Protein AF-A0A9P5QCZ6-F1 (afdb_monomer_lite)

Structure (mmCIF, N/CA/C/O backbone):
data_AF-A0A9P5QCZ6-F1
#
_entry.id   AF-A0A9P5QCZ6-F1
#
loop_
_atom_site.group_PDB
_atom_site.id
_atom_site.type_symbol
_atom_site.label_atom_id
_atom_site.label_alt_id
_atom_site.label_comp_id
_atom_site.label_asym_id
_atom_site.label_entity_id
_atom_site.label_seq_id
_atom_site.pdbx_PDB_ins_code
_atom_site.Cartn_x
_atom_site.Cartn_y
_atom_site.Cartn_z
_atom_site.occupancy
_atom_site.B_iso_or_equiv
_atom_site.auth_seq_id
_atom_site.auth_comp_id
_atom_site.auth_asym_id
_atom_site.auth_atom_id
_atom_site.pdbx_PDB_model_num
ATOM 1 N N . MET A 1 1 ? -9.599 -0.321 7.614 1.00 32.88 1 MET A N 1
ATOM 2 C CA . MET A 1 1 ? -8.132 -0.152 7.495 1.00 32.88 1 MET A CA 1
ATOM 3 C C . MET A 1 1 ? -7.723 0.127 6.049 1.00 32.88 1 MET A C 1
ATOM 5 O O . MET A 1 1 ? -7.386 -0.789 5.298 1.00 32.88 1 MET A O 1
ATOM 9 N N . GLY A 1 2 ? -7.859 1.390 5.634 1.00 28.55 2 GLY A N 1
ATOM 10 C CA . GLY A 1 2 ? -7.260 1.906 4.403 1.00 28.55 2 GLY A CA 1
ATOM 11 C C . GLY A 1 2 ? -5.760 2.121 4.608 1.00 28.55 2 GLY A C 1
ATOM 12 O O . GLY A 1 2 ? -5.309 2.286 5.736 1.00 28.55 2 GLY A O 1
ATOM 13 N N . ALA A 1 3 ? -4.983 2.047 3.532 1.00 30.16 3 ALA A N 1
ATOM 14 C CA . ALA A 1 3 ? -3.532 2.180 3.556 1.00 30.16 3 ALA A CA 1
ATOM 15 C C . ALA A 1 3 ? -3.093 3.619 3.905 1.00 30.16 3 ALA A C 1
ATOM 17 O O . ALA A 1 3 ? -2.750 4.389 3.013 1.00 30.16 3 ALA A O 1
ATOM 18 N N . CYS A 1 4 ? -3.074 3.966 5.193 1.00 30.84 4 CYS A N 1
ATOM 19 C CA . CYS A 1 4 ? -2.346 5.120 5.728 1.00 30.84 4 CYS A CA 1
ATOM 20 C C . CYS A 1 4 ? -0.960 4.640 6.176 1.00 30.84 4 CYS A C 1
ATOM 22 O O . CYS A 1 4 ? -0.704 4.373 7.345 1.00 30.84 4 CYS A O 1
ATOM 24 N N . CYS A 1 5 ? -0.066 4.430 5.215 1.00 33.22 5 CYS A N 1
ATOM 25 C CA . CYS A 1 5 ? 1.368 4.376 5.478 1.00 33.22 5 CYS A CA 1
ATOM 26 C C . CYS A 1 5 ? 1.992 5.474 4.623 1.00 33.22 5 CYS A C 1
ATOM 28 O O . CYS A 1 5 ? 1.848 5.456 3.397 1.00 33.22 5 CYS A O 1
ATOM 30 N N . GLY A 1 6 ? 2.585 6.455 5.305 1.00 31.16 6 GLY A N 1
ATOM 31 C CA . GLY A 1 6 ? 3.039 7.727 4.760 1.00 31.16 6 GLY A CA 1
ATOM 32 C C . GLY A 1 6 ? 3.787 7.598 3.437 1.00 31.16 6 GLY A C 1
ATOM 33 O O . GLY A 1 6 ? 4.684 6.772 3.263 1.00 31.16 6 GLY A O 1
ATOM 34 N N . LYS A 1 7 ? 3.422 8.456 2.483 1.00 30.25 7 LYS A N 1
ATOM 35 C CA . LYS A 1 7 ? 4.325 8.776 1.378 1.00 30.25 7 LYS A CA 1
ATOM 36 C C . LYS A 1 7 ? 5.465 9.611 1.970 1.00 30.25 7 LYS A C 1
ATOM 38 O O . LYS A 1 7 ? 5.159 10.589 2.644 1.00 30.25 7 LYS A O 1
ATOM 43 N N . PRO A 1 8 ? 6.743 9.296 1.707 1.00 32.69 8 PRO A N 1
ATOM 44 C CA . PRO A 1 8 ? 7.815 10.214 2.056 1.00 32.69 8 PRO A CA 1
ATOM 45 C C . PRO A 1 8 ? 7.609 11.530 1.300 1.00 32.69 8 PRO A C 1
ATOM 47 O O . PRO A 1 8 ? 7.321 11.522 0.095 1.00 32.69 8 PRO A O 1
ATOM 50 N N . ASP A 1 9 ? 7.745 12.645 2.016 1.00 30.77 9 ASP A N 1
ATOM 51 C CA . ASP A 1 9 ? 7.699 13.995 1.465 1.00 30.77 9 ASP A CA 1
ATOM 52 C C . ASP A 1 9 ? 8.609 14.097 0.236 1.00 30.77 9 ASP A C 1
ATOM 54 O O . ASP A 1 9 ? 9.839 14.006 0.315 1.00 30.77 9 ASP A O 1
ATOM 58 N N . ARG A 1 10 ? 8.008 14.311 -0.939 1.00 30.17 10 ARG A N 1
ATOM 59 C CA . ARG A 1 10 ? 8.758 14.692 -2.137 1.00 30.17 10 ARG A CA 1
ATOM 60 C C . ARG A 1 10 ? 9.214 16.137 -1.964 1.00 30.17 10 ARG A C 1
ATOM 62 O O . ARG A 1 10 ? 8.547 17.064 -2.413 1.00 30.17 10 ARG A O 1
ATOM 69 N N . LYS A 1 11 ? 10.385 16.327 -1.352 1.00 33.56 11 LYS A N 1
ATOM 70 C CA . LYS A 1 11 ? 11.137 17.579 -1.479 1.00 33.56 11 LYS A CA 1
ATOM 71 C C . LYS A 1 11 ? 11.424 17.809 -2.965 1.00 33.56 11 LYS A C 1
ATOM 73 O O . LYS A 1 11 ? 12.102 17.008 -3.607 1.00 33.56 11 LYS A O 1
ATOM 78 N N . ASN A 1 12 ? 10.911 18.910 -3.507 1.00 27.64 12 ASN A N 1
ATOM 79 C CA . ASN A 1 12 ? 11.361 19.466 -4.777 1.00 27.64 12 ASN A CA 1
ATOM 80 C C . ASN A 1 12 ? 12.857 19.797 -4.652 1.00 27.64 12 ASN A C 1
ATOM 82 O O . ASN A 1 12 ? 13.223 20.847 -4.132 1.00 27.64 12 ASN A O 1
ATOM 86 N N . GLN A 1 13 ? 13.729 18.898 -5.109 1.00 29.94 13 GLN A N 1
ATOM 87 C CA . GLN A 1 13 ? 15.139 19.211 -5.315 1.00 29.94 13 GLN A CA 1
ATOM 88 C C . GLN A 1 13 ? 15.259 20.065 -6.580 1.00 29.94 13 GLN A C 1
ATOM 90 O O . GLN A 1 13 ? 15.357 19.562 -7.699 1.00 29.94 13 GLN A O 1
ATOM 95 N N . GLY A 1 14 ? 15.220 21.384 -6.393 1.00 27.77 14 GLY A N 1
ATOM 96 C CA . GLY A 1 14 ? 15.784 22.316 -7.356 1.00 27.77 14 GLY A CA 1
ATOM 97 C C . GLY A 1 14 ? 17.297 22.120 -7.383 1.00 27.77 14 GLY A C 1
ATOM 98 O O . GLY A 1 14 ? 17.978 22.394 -6.399 1.00 27.77 14 GLY A O 1
ATOM 99 N N . TYR A 1 15 ? 17.818 21.612 -8.497 1.00 25.39 15 TYR A N 1
ATOM 100 C CA . TYR A 1 15 ? 19.250 21.604 -8.770 1.00 25.39 15 TYR A CA 1
ATOM 101 C C . TYR A 1 15 ? 19.742 23.054 -8.885 1.00 25.39 15 TYR A C 1
ATOM 103 O O . TYR A 1 15 ? 19.437 23.734 -9.862 1.00 25.39 15 TYR A O 1
ATOM 111 N N . VAL A 1 16 ? 20.522 23.515 -7.905 1.00 26.66 16 VAL A N 1
ATOM 112 C CA . VAL A 1 16 ? 21.389 24.692 -8.045 1.00 26.66 16 VAL A CA 1
ATOM 113 C C . VAL A 1 16 ? 22.784 24.179 -8.383 1.00 26.66 16 VAL A C 1
ATOM 115 O O . VAL A 1 16 ? 23.434 23.524 -7.573 1.00 26.66 16 VAL A O 1
ATOM 118 N N . LEU A 1 17 ? 23.226 24.446 -9.610 1.00 24.89 17 LEU A N 1
ATOM 119 C CA . LEU A 1 17 ? 24.600 24.225 -10.044 1.00 24.89 17 LEU A CA 1
ATOM 120 C C . LEU A 1 17 ? 25.410 25.514 -9.855 1.00 24.89 17 LEU A C 1
ATOM 122 O O . LEU A 1 17 ? 25.116 26.515 -10.496 1.00 24.89 17 LEU A O 1
ATOM 126 N N . GLY A 1 18 ? 26.473 25.416 -9.053 1.00 23.20 18 GLY A N 1
ATOM 127 C CA . GLY A 1 18 ? 27.774 26.037 -9.327 1.00 23.20 18 GLY A CA 1
ATOM 128 C C . GLY A 1 18 ? 28.006 27.489 -8.894 1.00 23.20 18 GLY A C 1
ATOM 129 O O . GLY A 1 18 ? 27.483 28.422 -9.490 1.00 23.20 18 GLY A O 1
ATOM 130 N N . GLY A 1 19 ? 28.941 27.667 -7.956 1.00 23.30 19 GLY A N 1
ATOM 131 C CA . GLY A 1 19 ? 29.619 28.938 -7.689 1.00 23.30 19 GLY A CA 1
ATOM 132 C C . GLY A 1 19 ? 30.640 28.810 -6.558 1.00 23.30 19 GLY A C 1
ATOM 133 O O . GLY A 1 19 ? 30.290 28.926 -5.392 1.00 23.30 19 GLY A O 1
ATOM 134 N N . ALA A 1 20 ? 31.890 28.509 -6.908 1.00 24.36 20 ALA A N 1
ATOM 135 C CA . ALA A 1 20 ? 33.026 28.369 -5.999 1.00 24.36 20 ALA A CA 1
ATOM 136 C C . ALA A 1 20 ? 33.503 29.717 -5.425 1.00 24.36 20 ALA A C 1
ATOM 138 O O . ALA A 1 20 ? 33.530 30.688 -6.170 1.00 24.36 20 ALA A O 1
ATOM 139 N N . SER A 1 21 ? 33.967 29.739 -4.165 1.00 27.48 21 SER A N 1
ATOM 140 C CA . SER A 1 21 ? 35.357 30.074 -3.772 1.00 27.48 21 SER A CA 1
ATOM 141 C C . SER A 1 21 ? 35.485 30.474 -2.290 1.00 27.48 21 SER A C 1
ATOM 143 O O . SER A 1 21 ? 34.810 31.384 -1.824 1.00 27.48 21 SER A O 1
ATOM 145 N N . ASN A 1 22 ? 36.402 29.781 -1.607 1.00 27.36 22 ASN A N 1
ATOM 146 C CA . ASN A 1 22 ? 37.150 30.068 -0.372 1.00 27.36 22 ASN A CA 1
ATOM 147 C C . ASN A 1 22 ? 37.035 31.469 0.263 1.00 27.36 22 ASN A C 1
ATOM 149 O O . ASN A 1 22 ? 37.319 32.461 -0.399 1.00 27.36 22 ASN A O 1
ATOM 153 N N . THR A 1 23 ? 36.889 31.543 1.593 1.00 26.22 23 THR A N 1
ATOM 154 C CA . THR A 1 23 ? 37.996 31.842 2.541 1.00 26.22 23 THR A CA 1
ATOM 155 C C . THR A 1 23 ? 37.515 31.916 3.998 1.00 26.22 23 THR A C 1
ATOM 157 O O . THR A 1 23 ? 36.384 32.275 4.298 1.00 26.22 23 THR A O 1
ATOM 160 N N . SER A 1 24 ? 38.419 31.521 4.894 1.00 28.02 24 SER A N 1
ATOM 161 C CA . SER A 1 24 ? 38.340 31.529 6.355 1.00 28.02 24 SER A CA 1
ATOM 162 C C . SER A 1 24 ? 38.229 32.929 6.964 1.00 28.02 24 SER A C 1
ATOM 164 O O . SER A 1 24 ? 38.923 33.833 6.502 1.00 28.02 24 SER A O 1
ATOM 166 N N . SER A 1 25 ? 37.550 33.074 8.104 1.00 26.84 25 SER A N 1
ATOM 167 C CA . SER A 1 25 ? 38.169 33.574 9.351 1.00 26.84 25 SER A CA 1
ATOM 168 C C . SER A 1 25 ? 37.164 33.684 10.503 1.00 26.84 25 SER A C 1
ATOM 170 O O . SER A 1 25 ? 35.991 33.995 10.326 1.00 26.84 25 SER A O 1
ATOM 172 N N . ASN A 1 26 ? 37.696 33.384 11.686 1.00 28.31 26 ASN A N 1
ATOM 173 C CA . ASN A 1 26 ? 37.146 33.561 13.025 1.00 28.31 26 ASN A CA 1
ATOM 174 C C . ASN A 1 26 ? 36.572 34.966 13.272 1.00 28.31 26 ASN A C 1
ATOM 176 O O . ASN A 1 26 ? 37.184 35.936 12.836 1.00 28.31 26 ASN A O 1
ATOM 180 N N . ALA A 1 27 ? 35.537 35.077 14.113 1.00 28.41 27 ALA A N 1
ATOM 181 C CA . ALA A 1 27 ? 35.605 35.862 15.355 1.00 28.41 27 ALA A CA 1
ATOM 182 C C . ALA A 1 27 ? 34.285 35.836 16.152 1.00 28.41 27 ALA A C 1
ATOM 184 O O . ALA A 1 27 ? 33.196 36.093 15.650 1.00 28.41 27 ALA A O 1
ATOM 185 N N . SER A 1 28 ? 34.481 35.530 17.425 1.00 28.20 28 SER A N 1
ATOM 186 C CA . SER A 1 28 ? 33.716 35.729 18.655 1.00 28.20 28 SER A CA 1
ATOM 187 C C . SER A 1 28 ? 32.728 36.917 18.724 1.00 28.20 28 SER A C 1
ATOM 189 O O . SER A 1 28 ? 33.053 38.023 18.307 1.00 28.20 28 SER A O 1
ATOM 191 N N . THR A 1 29 ? 31.568 36.643 19.349 1.00 29.50 29 THR A N 1
ATOM 192 C CA . THR A 1 29 ? 30.746 37.404 20.348 1.00 29.50 29 THR A CA 1
ATOM 193 C C . THR A 1 29 ? 31.230 38.790 20.847 1.00 29.50 29 THR A C 1
ATOM 195 O O . THR A 1 29 ? 32.443 38.983 20.840 1.00 29.50 29 THR A O 1
ATOM 198 N N . PRO A 1 30 ? 30.402 39.682 21.480 1.00 43.41 30 PRO A N 1
ATOM 199 C CA . PRO A 1 30 ? 29.103 39.438 22.161 1.00 43.41 30 PRO A CA 1
ATOM 200 C C . PRO A 1 30 ? 28.010 40.555 22.060 1.00 43.41 30 PRO A C 1
ATOM 202 O O . PRO A 1 30 ? 28.228 41.629 21.517 1.00 43.41 30 PRO A O 1
ATOM 205 N N . HIS A 1 31 ? 26.839 40.255 22.652 1.00 30.23 31 HIS A N 1
ATOM 206 C CA . HIS A 1 31 ? 25.836 41.118 23.322 1.00 30.23 31 HIS A CA 1
ATOM 207 C C . HIS A 1 31 ? 25.583 42.574 22.868 1.00 30.23 31 HIS A C 1
ATOM 209 O O . HIS A 1 31 ? 26.443 43.429 23.030 1.00 30.23 31 HIS A O 1
ATOM 215 N N . ALA A 1 32 ? 24.313 42.893 22.564 1.00 29.27 32 ALA A N 1
ATOM 216 C CA . ALA A 1 32 ? 23.489 43.845 23.339 1.00 29.27 32 ALA A CA 1
ATOM 217 C C . ALA A 1 32 ? 22.101 44.069 22.692 1.00 29.27 32 ALA A C 1
ATOM 219 O O . ALA A 1 32 ? 21.992 44.528 21.561 1.00 29.27 32 ALA A O 1
ATOM 220 N N . ASN A 1 33 ? 21.039 43.796 23.455 1.00 35.34 33 ASN A N 1
ATOM 221 C CA . ASN A 1 33 ? 19.738 44.477 23.343 1.00 35.34 33 ASN A CA 1
ATOM 222 C C . ASN A 1 33 ? 19.901 45.908 23.916 1.00 35.34 33 ASN A C 1
ATOM 224 O O . ASN A 1 33 ? 20.736 46.055 24.815 1.00 35.34 33 ASN A O 1
ATOM 228 N N . PRO A 1 34 ? 19.135 46.949 23.498 1.00 47.41 34 PRO A N 1
ATOM 229 C CA . PRO A 1 34 ? 17.684 46.967 23.727 1.00 47.41 34 PRO A CA 1
ATOM 230 C C . PRO A 1 34 ? 16.796 47.759 22.733 1.00 47.41 34 PRO A C 1
ATOM 232 O O . PRO A 1 34 ? 17.238 48.572 21.932 1.00 47.41 34 PRO A O 1
ATOM 235 N N . ALA A 1 35 ? 15.495 47.478 22.865 1.00 31.53 35 ALA A N 1
ATOM 236 C CA . ALA A 1 35 ? 14.300 48.291 22.614 1.00 31.53 35 ALA A CA 1
ATOM 237 C C . ALA A 1 35 ? 14.442 49.684 21.959 1.00 31.53 35 ALA A C 1
ATOM 239 O O . ALA A 1 35 ? 15.097 50.567 22.499 1.00 31.53 35 ALA A O 1
ATOM 240 N N . THR A 1 36 ? 13.635 49.967 20.928 1.00 31.59 36 THR A N 1
ATOM 241 C CA . THR A 1 36 ? 12.408 50.801 21.021 1.00 31.59 36 THR A CA 1
ATOM 242 C C . THR A 1 36 ? 11.839 51.159 19.638 1.00 31.59 36 THR A C 1
ATOM 244 O O . THR A 1 36 ? 12.563 51.464 18.703 1.00 31.59 36 THR A O 1
ATOM 247 N N . ALA A 1 37 ? 10.504 51.113 19.565 1.00 32.06 37 ALA A N 1
ATOM 248 C CA . ALA A 1 37 ? 9.581 51.994 18.840 1.00 32.06 37 ALA A CA 1
ATOM 249 C C . ALA A 1 37 ? 9.953 52.570 17.455 1.00 32.06 37 ALA A C 1
ATOM 251 O O . ALA A 1 37 ? 10.858 53.385 17.317 1.00 32.06 37 ALA A O 1
ATOM 252 N N . GLY A 1 38 ? 9.059 52.373 16.474 1.00 29.41 38 GLY A N 1
ATOM 253 C CA . GLY A 1 38 ? 8.899 53.388 15.430 1.00 29.41 38 GLY A CA 1
ATOM 254 C C . GLY A 1 38 ? 8.196 52.979 14.142 1.00 29.41 38 GLY A C 1
ATOM 255 O O . GLY A 1 38 ? 8.838 52.555 13.196 1.00 29.41 38 GLY A O 1
ATOM 256 N N . LYS A 1 39 ? 6.896 53.289 14.083 1.00 32.16 39 LYS A N 1
ATOM 257 C CA . LYS A 1 39 ? 6.175 53.817 12.907 1.00 32.16 39 LYS A CA 1
ATOM 258 C C . LYS A 1 39 ? 6.186 52.992 11.611 1.00 32.16 39 LYS A C 1
ATOM 260 O O . LYS A 1 39 ? 7.041 53.129 10.742 1.00 32.16 39 LYS A O 1
ATOM 265 N N . ALA A 1 40 ? 5.060 52.308 11.417 1.00 32.66 40 ALA A N 1
ATOM 266 C CA . ALA A 1 40 ? 4.533 51.939 10.112 1.00 32.66 40 ALA A CA 1
ATOM 267 C C . ALA A 1 40 ? 4.378 53.173 9.201 1.00 32.66 40 ALA A C 1
ATOM 269 O O . ALA A 1 40 ? 3.753 54.169 9.575 1.00 32.66 40 ALA A O 1
ATOM 270 N N . LYS A 1 41 ? 4.914 53.079 7.980 1.00 31.89 41 LYS A N 1
ATOM 271 C CA . LYS A 1 41 ? 4.638 53.998 6.875 1.00 31.89 41 LYS A CA 1
ATOM 272 C C . LYS A 1 41 ? 4.086 53.178 5.714 1.00 31.89 41 LYS A C 1
ATOM 274 O O . LYS A 1 41 ? 4.820 52.483 5.019 1.00 31.89 41 LYS A O 1
ATOM 279 N N . ALA A 1 42 ? 2.768 53.237 5.558 1.00 34.41 42 ALA A N 1
ATOM 280 C CA . ALA A 1 42 ? 2.049 52.670 4.432 1.00 34.41 42 ALA A CA 1
ATOM 281 C C . ALA A 1 42 ? 2.385 53.435 3.142 1.00 34.41 42 ALA A C 1
ATOM 283 O O . ALA A 1 42 ? 2.435 54.665 3.131 1.00 34.41 42 ALA A O 1
ATOM 284 N N . THR A 1 43 ? 2.578 52.701 2.048 1.00 32.56 43 THR A N 1
ATOM 285 C CA . THR A 1 43 ? 2.466 53.214 0.675 1.00 32.56 43 THR A CA 1
ATOM 286 C C . THR A 1 43 ? 1.557 52.267 -0.113 1.00 32.56 43 THR A C 1
ATOM 288 O O . THR A 1 43 ? 1.717 51.053 0.015 1.00 32.56 43 THR A O 1
ATOM 291 N N . PRO A 1 44 ? 0.584 52.779 -0.889 1.00 36.03 44 PRO A N 1
ATOM 292 C CA . PRO A 1 44 ? -0.368 51.949 -1.613 1.00 36.03 44 PRO A CA 1
ATOM 293 C C . PRO A 1 44 ? 0.150 51.649 -3.023 1.00 36.03 44 PRO A C 1
ATOM 295 O O . PRO A 1 44 ? 0.529 52.556 -3.764 1.00 36.03 44 PRO A O 1
ATOM 298 N N . ALA A 1 45 ? 0.127 50.378 -3.418 1.00 31.97 45 ALA A N 1
ATOM 299 C CA . ALA A 1 45 ? 0.324 49.983 -4.806 1.00 31.97 45 ALA A CA 1
ATOM 300 C C . ALA A 1 45 ? -1.035 49.686 -5.448 1.00 31.97 45 ALA A C 1
ATOM 302 O O . ALA A 1 45 ? -1.730 48.738 -5.092 1.00 31.97 45 ALA A O 1
ATOM 303 N N . HIS A 1 46 ? -1.387 50.539 -6.407 1.00 34.78 46 HIS A N 1
ATOM 304 C CA . HIS A 1 46 ? -2.408 50.324 -7.421 1.00 34.78 46 HIS A CA 1
ATOM 305 C C . HIS A 1 46 ? -2.281 48.940 -8.076 1.00 34.78 46 HIS A C 1
ATOM 307 O O . HIS A 1 46 ? -1.237 48.627 -8.647 1.00 34.78 46 HIS A O 1
ATOM 313 N N . GLN A 1 47 ? -3.384 48.193 -8.155 1.00 31.33 47 GLN A N 1
ATOM 314 C CA . GLN A 1 47 ? -3.574 47.225 -9.231 1.00 31.33 47 GLN A CA 1
ATOM 315 C C . GLN A 1 47 ? -4.914 47.449 -9.926 1.00 31.33 47 GLN A C 1
ATOM 317 O O . GLN A 1 47 ? -5.971 47.566 -9.310 1.00 31.33 47 GLN A O 1
ATOM 322 N N . LYS A 1 48 ? -4.786 47.612 -11.242 1.00 31.12 48 LYS A N 1
ATOM 323 C CA . LYS A 1 48 ? -5.821 47.929 -12.213 1.00 31.12 48 LYS A CA 1
ATOM 324 C C . LYS A 1 48 ? -6.735 46.733 -12.454 1.00 31.12 48 LYS A C 1
ATOM 326 O O . LYS A 1 48 ? -6.300 45.589 -12.520 1.00 31.12 48 LYS A O 1
ATOM 331 N N . THR A 1 49 ? -7.991 47.086 -12.649 1.00 33.47 49 THR A N 1
ATOM 332 C CA . THR A 1 49 ? -9.111 46.309 -13.160 1.00 33.47 49 THR A CA 1
ATOM 333 C C . THR A 1 49 ? -8.966 45.945 -14.644 1.00 33.47 49 THR A C 1
ATOM 335 O O . THR A 1 49 ? -8.349 46.676 -15.420 1.00 33.47 49 THR A O 1
ATOM 338 N N . GLY A 1 50 ? -9.630 44.847 -15.028 1.00 28.41 50 GLY A N 1
ATOM 339 C CA . GLY A 1 50 ? -9.950 44.445 -16.407 1.00 28.41 50 GLY A CA 1
ATOM 340 C C . GLY A 1 50 ? -9.382 43.063 -16.754 1.00 28.41 50 GLY A C 1
ATOM 341 O O . GLY A 1 50 ? -8.186 42.855 -16.633 1.00 28.41 50 GLY A O 1
ATOM 342 N N . GLY A 1 51 ? -10.134 42.054 -17.191 1.00 30.70 51 GLY A N 1
ATOM 343 C CA . GLY A 1 51 ? -11.543 41.924 -17.548 1.00 30.70 51 GLY A CA 1
ATOM 344 C C . GLY A 1 51 ? -11.745 40.589 -18.292 1.00 30.70 51 GLY A C 1
ATOM 345 O O . GLY A 1 51 ? -10.780 39.990 -18.760 1.00 30.70 51 GLY A O 1
ATOM 346 N N . ASN A 1 52 ? -13.015 40.199 -18.434 1.00 30.02 52 ASN A N 1
ATOM 347 C CA . ASN A 1 52 ? -13.597 39.212 -19.360 1.00 30.02 52 ASN A CA 1
ATOM 348 C C . ASN A 1 52 ? -13.686 37.738 -18.924 1.00 30.02 52 ASN A C 1
ATOM 350 O O . ASN A 1 52 ? -12.857 36.891 -19.246 1.00 30.02 52 ASN A O 1
ATOM 354 N N . SER A 1 53 ? -14.832 37.446 -18.303 1.00 29.31 53 SER A N 1
ATOM 355 C CA . SER A 1 53 ? -15.503 36.148 -18.301 1.00 29.31 53 SER A CA 1
ATOM 356 C C . SER A 1 53 ? -16.175 35.870 -19.652 1.00 29.31 53 SER A C 1
ATOM 358 O O . SER A 1 53 ? -16.892 36.729 -20.168 1.00 29.31 53 SER A O 1
ATOM 360 N N . LEU A 1 54 ? -16.059 34.643 -20.157 1.00 32.28 54 LEU A N 1
ATOM 361 C CA . LEU A 1 54 ? -17.040 34.049 -21.066 1.00 32.28 54 LEU A CA 1
ATOM 362 C C . LEU A 1 54 ? -17.669 32.856 -20.345 1.00 32.28 54 LEU A C 1
ATOM 364 O O . LEU A 1 54 ? -16.991 31.883 -20.023 1.00 32.28 54 LEU A O 1
ATOM 368 N N . GLY A 1 55 ? -18.958 32.995 -20.035 1.00 28.23 55 GLY A N 1
ATOM 369 C CA . GLY A 1 55 ? -19.780 31.977 -19.396 1.00 28.23 55 GLY A CA 1
ATOM 370 C C . GLY A 1 55 ? -20.222 30.906 -20.389 1.00 28.23 55 GLY A C 1
ATOM 371 O O . GLY A 1 55 ? -20.703 31.215 -21.478 1.00 28.23 55 GLY A O 1
ATOM 372 N N . GLY A 1 56 ? -20.076 29.645 -19.986 1.00 27.84 56 GLY A N 1
ATOM 373 C CA . GLY A 1 56 ? -20.720 28.496 -20.612 1.00 27.84 56 GLY A CA 1
ATOM 374 C C . GLY A 1 56 ? -21.947 28.099 -19.797 1.00 27.84 56 GLY A C 1
ATOM 375 O O . GLY A 1 56 ? -21.822 27.661 -18.659 1.00 27.84 56 GLY A O 1
ATOM 376 N N . SER A 1 57 ? -23.123 28.289 -20.388 1.00 27.95 57 SER A N 1
ATOM 377 C CA . SER A 1 57 ? -24.423 27.835 -19.890 1.00 27.95 57 SER A CA 1
ATOM 378 C C . SER A 1 57 ? -24.499 26.303 -19.919 1.00 27.95 57 SER A C 1
ATOM 380 O O . SER A 1 57 ? -24.393 25.702 -20.988 1.00 27.95 57 SER A O 1
ATOM 382 N N . SER A 1 58 ? -24.689 25.664 -18.763 1.00 31.58 58 SER A N 1
ATOM 383 C CA . SER A 1 58 ? -25.095 24.258 -18.671 1.00 31.58 58 SER A CA 1
ATOM 384 C C . SER A 1 58 ? -26.609 24.183 -18.488 1.00 31.58 58 SER A C 1
ATOM 386 O O . SER A 1 58 ? -27.131 24.538 -17.431 1.00 31.58 58 SER A O 1
ATOM 388 N N . SER A 1 59 ? -27.306 23.723 -19.528 1.00 34.94 59 SER A N 1
ATOM 389 C CA . SER A 1 59 ? -28.717 23.334 -19.444 1.00 34.94 59 SER A CA 1
ATOM 390 C C . SER A 1 59 ? -28.898 22.084 -18.566 1.00 34.94 59 SER A C 1
ATOM 392 O O . SER A 1 59 ? -27.974 21.271 -18.482 1.00 34.94 59 SER A O 1
ATOM 394 N N . PRO A 1 60 ? -30.071 21.895 -17.934 1.00 34.41 60 PRO A N 1
ATOM 395 C CA . PRO A 1 60 ? -30.332 20.746 -17.073 1.00 34.41 60 PRO A CA 1
ATOM 396 C C . PRO A 1 60 ? -30.409 19.461 -17.906 1.00 34.41 60 PRO A C 1
ATOM 398 O O . PRO A 1 60 ? -31.174 19.391 -18.869 1.00 34.41 60 PRO A O 1
ATOM 401 N N . GLN A 1 61 ? -29.637 18.437 -17.534 1.00 39.50 61 GLN A N 1
ATOM 402 C CA . GLN A 1 61 ? -29.811 17.087 -18.074 1.00 39.50 61 GLN A CA 1
ATOM 403 C C . GLN A 1 61 ? -31.119 16.469 -17.546 1.00 39.50 61 GLN A C 1
ATOM 405 O O . GLN A 1 61 ? -31.425 16.623 -16.360 1.00 39.50 61 GLN A O 1
ATOM 410 N N . PRO A 1 62 ? -31.883 15.747 -18.385 1.00 43.59 62 PRO A N 1
ATOM 411 C CA . PRO A 1 62 ? -33.046 14.997 -17.932 1.00 43.59 62 PRO A CA 1
ATOM 412 C C . PRO A 1 62 ? -32.626 13.818 -17.029 1.00 43.59 62 PRO A C 1
ATOM 414 O O . PRO A 1 62 ? -31.566 13.219 -17.236 1.00 43.59 62 PRO A O 1
ATOM 417 N N . PRO A 1 63 ? -33.445 13.453 -16.028 1.00 35.19 63 PRO A N 1
ATOM 418 C CA . PRO A 1 63 ? -33.137 12.360 -15.116 1.00 35.19 63 PRO A CA 1
ATOM 419 C C . PRO A 1 63 ? -33.220 11.019 -15.857 1.00 35.19 63 PRO A C 1
ATOM 421 O O . PRO A 1 63 ? -34.286 10.633 -16.329 1.00 35.19 63 PRO A O 1
ATOM 424 N N . GLY A 1 64 ? -32.097 10.302 -15.955 1.00 46.50 64 GLY A N 1
ATOM 425 C CA . GLY A 1 64 ? -32.082 8.921 -16.457 1.00 46.50 64 GLY A CA 1
ATOM 426 C C . GLY A 1 64 ? -30.836 8.487 -17.230 1.00 46.50 64 GLY A C 1
ATOM 427 O O . GLY A 1 64 ? -30.640 7.288 -17.412 1.00 46.50 64 GLY A O 1
ATOM 428 N N . GLU A 1 65 ? -29.966 9.404 -17.660 1.00 47.53 65 GLU A N 1
ATOM 429 C CA . GLU A 1 65 ? -28.751 9.020 -18.389 1.00 47.53 65 GLU A CA 1
ATOM 430 C C . GLU A 1 65 ? -27.583 8.719 -17.442 1.00 47.53 65 GLU A C 1
ATOM 432 O O . GLU A 1 65 ? -27.032 9.594 -16.773 1.00 47.53 65 GLU A O 1
ATOM 437 N N . LEU A 1 66 ? -27.182 7.445 -17.404 1.00 65.31 66 LEU A N 1
ATOM 438 C CA . LEU A 1 66 ? -25.928 7.008 -16.796 1.00 65.31 66 LEU A CA 1
ATOM 439 C C . LEU A 1 66 ? -24.760 7.742 -17.467 1.00 65.31 66 LEU A C 1
ATOM 441 O O . LEU A 1 66 ? -24.657 7.772 -18.694 1.00 65.31 66 LEU A O 1
ATOM 445 N N . SER A 1 67 ? -23.847 8.296 -16.665 1.00 76.94 67 SER A N 1
ATOM 446 C CA . SER A 1 67 ? -22.644 8.949 -17.187 1.00 76.94 67 SER A CA 1
ATOM 447 C C . SER A 1 67 ? -21.861 8.005 -18.110 1.00 76.94 67 SER A C 1
ATOM 449 O O . SER A 1 67 ? -21.851 6.787 -17.915 1.00 76.94 67 SER A O 1
ATOM 451 N N . ALA A 1 68 ? -21.147 8.551 -19.101 1.00 56.09 68 ALA A N 1
ATOM 452 C CA . ALA A 1 68 ? -20.346 7.751 -20.038 1.00 56.09 68 ALA A CA 1
ATOM 453 C C . ALA A 1 68 ? -19.353 6.806 -19.322 1.00 56.09 68 ALA A C 1
ATOM 455 O O . ALA A 1 68 ? -19.072 5.705 -19.798 1.00 56.09 68 ALA A O 1
ATOM 456 N N . SER A 1 69 ? -18.884 7.211 -18.137 1.00 43.59 69 SER A N 1
ATOM 457 C CA . SER A 1 69 ? -18.079 6.398 -17.219 1.00 43.59 69 SER A CA 1
ATOM 458 C C . SER A 1 69 ? -18.855 5.197 -16.653 1.00 43.59 69 SER A C 1
ATOM 460 O O . SER A 1 69 ? -18.376 4.062 -16.715 1.00 43.59 69 SER A O 1
ATOM 462 N N . ALA A 1 70 ? -20.082 5.412 -16.171 1.00 50.06 70 ALA A N 1
ATOM 463 C CA . ALA A 1 70 ? -20.940 4.353 -15.643 1.00 50.06 70 ALA A CA 1
ATOM 464 C C . ALA A 1 70 ? -21.374 3.356 -16.736 1.00 50.06 70 ALA A C 1
ATOM 466 O O . ALA A 1 70 ? -21.351 2.145 -16.511 1.00 50.06 70 ALA A O 1
ATOM 467 N N . LEU A 1 71 ? -21.662 3.843 -17.948 1.00 69.12 71 LEU A N 1
ATOM 468 C CA . LEU A 1 71 ? -21.989 2.999 -19.102 1.00 69.12 71 LEU A CA 1
ATOM 469 C C . LEU A 1 71 ? -20.787 2.142 -19.550 1.00 69.12 71 LEU A C 1
ATOM 471 O O . LEU A 1 71 ? -20.941 0.974 -19.915 1.00 69.12 71 LEU A O 1
ATOM 475 N N . ALA A 1 72 ? -19.570 2.693 -19.487 1.00 53.59 72 ALA A N 1
ATOM 476 C CA . ALA A 1 72 ? -18.341 1.951 -19.769 1.00 53.59 72 ALA A CA 1
ATOM 477 C C . ALA A 1 72 ? -18.053 0.876 -18.704 1.00 53.59 72 ALA A C 1
ATOM 479 O O . ALA A 1 72 ? -17.620 -0.227 -19.046 1.00 53.59 72 ALA A O 1
ATOM 480 N N . ALA A 1 73 ? -18.328 1.158 -17.427 1.00 48.16 73 ALA A N 1
ATOM 481 C CA . ALA A 1 73 ? -18.195 0.188 -16.342 1.00 48.16 73 ALA A CA 1
ATOM 482 C C . ALA A 1 73 ? -19.207 -0.967 -16.468 1.00 48.16 73 ALA A C 1
ATOM 484 O O . ALA A 1 73 ? -18.832 -2.130 -16.309 1.00 48.16 73 ALA A O 1
ATOM 485 N N . GLN A 1 74 ? -20.456 -0.671 -16.838 1.00 67.81 74 GLN A N 1
ATOM 486 C CA . GLN A 1 74 ? -21.491 -1.683 -17.070 1.00 67.81 74 GLN A CA 1
ATOM 487 C C . GLN A 1 74 ? -21.145 -2.604 -18.250 1.00 67.81 74 GLN A C 1
ATOM 489 O O . GLN A 1 74 ? -21.207 -3.825 -18.116 1.00 67.81 74 GLN A O 1
ATOM 494 N N . LYS A 1 75 ? -20.665 -2.047 -19.372 1.00 77.06 75 LYS A N 1
ATOM 495 C CA . LYS A 1 75 ? -20.215 -2.845 -20.529 1.00 77.06 75 LYS A CA 1
ATOM 496 C C . LYS A 1 75 ? -19.037 -3.768 -20.201 1.00 77.06 75 LYS A C 1
ATOM 498 O O . LYS A 1 75 ? -18.943 -4.859 -20.759 1.00 77.06 75 LYS A O 1
ATOM 503 N N . ARG A 1 76 ? -18.138 -3.363 -19.294 1.00 58.41 76 ARG A N 1
ATOM 504 C CA . ARG A 1 76 ? -17.032 -4.217 -18.821 1.00 58.41 76 ARG A CA 1
ATOM 505 C C . ARG A 1 76 ? -17.528 -5.365 -17.940 1.00 58.41 76 ARG A C 1
ATOM 507 O O . ARG A 1 76 ? -17.017 -6.474 -18.077 1.00 58.41 76 ARG A O 1
ATOM 514 N N . ALA A 1 77 ? -18.527 -5.121 -17.093 1.00 54.56 77 ALA A N 1
ATOM 515 C CA . ALA A 1 77 ? -19.151 -6.159 -16.274 1.00 54.56 77 ALA A CA 1
ATOM 516 C C . ALA A 1 77 ? -19.876 -7.209 -17.139 1.00 54.56 77 ALA A C 1
ATOM 518 O O . ALA A 1 77 ? -19.624 -8.402 -16.984 1.00 54.56 77 ALA A O 1
ATOM 519 N N . GLU A 1 78 ? -20.664 -6.779 -18.131 1.00 68.94 78 GLU A N 1
ATOM 520 C CA . GLU A 1 78 ? -21.322 -7.693 -19.082 1.00 68.94 78 GLU A CA 1
ATOM 521 C C . GLU A 1 78 ? -20.319 -8.477 -19.944 1.00 68.94 78 GLU A C 1
ATOM 523 O O . GLU A 1 78 ? -20.530 -9.651 -20.254 1.00 68.94 78 GLU A O 1
ATOM 528 N N . ALA A 1 79 ? -19.202 -7.856 -20.343 1.00 59.47 79 ALA A N 1
ATOM 529 C CA . ALA A 1 79 ? -18.151 -8.538 -21.098 1.00 59.47 79 ALA A CA 1
ATOM 530 C C . ALA A 1 79 ? -17.416 -9.601 -20.262 1.00 59.47 79 ALA A C 1
ATOM 532 O O . ALA A 1 79 ? -16.976 -10.610 -20.816 1.00 59.47 79 ALA A O 1
ATOM 533 N N . ALA A 1 80 ? -17.286 -9.397 -18.948 1.00 52.31 80 ALA A N 1
ATOM 534 C CA . ALA A 1 80 ? -16.722 -10.384 -18.030 1.00 52.31 80 ALA A CA 1
ATOM 535 C C . ALA A 1 80 ? -17.676 -11.574 -17.819 1.00 52.31 80 ALA A C 1
ATOM 537 O O . ALA A 1 80 ? -17.237 -12.724 -17.849 1.00 52.31 80 ALA A O 1
ATOM 538 N N . GLU A 1 81 ? -18.979 -11.307 -17.710 1.00 58.25 81 GLU A N 1
ATOM 539 C CA . GLU A 1 81 ? -20.021 -12.331 -17.592 1.00 58.25 81 GLU A CA 1
ATOM 540 C C . GLU A 1 81 ? -20.112 -13.201 -18.858 1.00 58.25 81 GLU A C 1
ATOM 542 O O . GLU A 1 81 ? -20.071 -14.429 -18.784 1.00 58.25 81 GLU A O 1
ATOM 547 N N . LYS A 1 82 ? -20.090 -12.579 -20.047 1.00 69.50 82 LYS A N 1
ATOM 548 C CA . LYS A 1 82 ? -20.081 -13.291 -21.341 1.00 69.50 82 LYS A CA 1
ATOM 549 C C . LYS A 1 82 ? -18.830 -14.140 -21.577 1.00 69.50 82 LYS A C 1
ATOM 551 O O . LYS A 1 82 ? -18.864 -15.056 -22.392 1.00 69.50 82 LYS A O 1
ATOM 556 N N . ARG A 1 83 ? -17.725 -13.858 -20.878 1.00 67.75 83 ARG A N 1
ATOM 557 C CA . ARG A 1 83 ? -16.488 -14.657 -20.933 1.00 67.75 83 ARG A CA 1
ATOM 558 C C . ARG A 1 83 ? -16.513 -15.870 -20.001 1.00 67.75 83 ARG A C 1
ATOM 560 O O . ARG A 1 83 ? -15.508 -16.569 -19.911 1.00 67.75 83 ARG A O 1
ATOM 567 N N . GLY A 1 84 ? -17.634 -16.135 -19.324 1.00 42.81 84 GLY A N 1
ATOM 568 C CA . GLY A 1 84 ? -17.772 -17.298 -18.451 1.00 42.81 84 GLY A CA 1
ATOM 569 C C . GLY A 1 84 ? -16.837 -17.248 -17.244 1.00 42.81 84 GLY A C 1
ATOM 570 O O . GLY A 1 84 ? -16.488 -18.295 -16.701 1.00 42.81 84 GLY A O 1
ATOM 571 N N . VAL A 1 85 ? -16.423 -16.046 -16.823 1.00 42.53 85 VAL A N 1
ATOM 572 C CA . VAL A 1 85 ? -15.679 -15.843 -15.575 1.00 42.53 85 VAL A CA 1
ATOM 573 C C . VAL A 1 85 ? -16.668 -16.008 -14.420 1.00 42.53 85 VAL A C 1
ATOM 575 O O . VAL A 1 85 ? -17.133 -15.045 -13.817 1.00 42.53 85 VAL A O 1
ATOM 578 N N . GLN A 1 86 ? -17.056 -17.254 -14.151 1.00 36.34 86 GLN A N 1
ATOM 579 C CA . GLN A 1 86 ? -17.717 -17.608 -12.905 1.00 36.34 86 GLN A CA 1
ATOM 580 C C . GLN A 1 86 ? -16.714 -17.430 -11.764 1.00 36.34 86 GLN A C 1
ATOM 582 O O . GLN A 1 86 ? -15.578 -17.900 -11.831 1.00 36.34 86 GLN A O 1
ATOM 587 N N . GLN A 1 87 ? -17.153 -16.752 -10.704 1.00 44.78 87 GLN A N 1
ATOM 588 C CA . GLN A 1 87 ? -16.503 -16.788 -9.401 1.00 44.78 87 GLN A CA 1
ATOM 589 C C . GLN A 1 87 ? -16.482 -18.243 -8.915 1.00 44.78 87 GLN A C 1
ATOM 591 O O . GLN A 1 87 ? -17.500 -18.767 -8.473 1.00 44.78 87 GLN A O 1
ATOM 596 N N . GLY A 1 88 ? -15.343 -18.913 -9.039 1.00 37.53 88 GLY A N 1
ATOM 597 C CA . GLY A 1 88 ? -15.180 -20.290 -8.593 1.00 37.53 88 GLY A CA 1
ATOM 598 C C . GLY A 1 88 ? -13.758 -20.758 -8.849 1.00 37.53 88 GLY A C 1
ATOM 599 O O . GLY A 1 88 ? -13.280 -20.694 -9.980 1.00 37.53 88 GLY A O 1
ATOM 600 N N . GLY A 1 89 ? -13.083 -21.186 -7.780 1.00 43.31 89 GLY A N 1
ATOM 601 C CA . GLY A 1 89 ? -11.690 -21.623 -7.771 1.00 43.31 89 GLY A CA 1
ATOM 602 C C . GLY A 1 89 ? -11.342 -22.504 -8.968 1.00 43.31 89 GLY A C 1
ATOM 603 O O . GLY A 1 89 ? -11.959 -23.541 -9.221 1.00 43.31 89 GLY A O 1
ATOM 604 N N . GLY A 1 90 ? -10.348 -22.049 -9.731 1.00 39.72 90 GLY A N 1
ATOM 605 C CA . GLY A 1 90 ? -9.918 -22.684 -10.963 1.00 39.72 90 GLY A CA 1
ATOM 606 C C . GLY A 1 90 ? -9.447 -24.121 -10.748 1.00 39.72 90 GLY A C 1
ATOM 607 O O . GLY A 1 90 ? -8.943 -24.499 -9.691 1.00 39.72 90 GLY A O 1
ATOM 608 N N . LYS A 1 91 ? -9.547 -24.909 -11.823 1.00 44.75 91 LYS A N 1
ATOM 609 C CA . LYS A 1 91 ? -9.154 -26.326 -11.972 1.00 44.75 91 LYS A CA 1
ATOM 610 C C . LYS A 1 91 ? -7.763 -26.697 -11.414 1.00 44.75 91 LYS A C 1
ATOM 612 O O . LYS A 1 91 ? -7.466 -27.882 -11.293 1.00 44.75 91 LYS A O 1
ATOM 617 N N . LEU A 1 92 ? -6.928 -25.716 -11.072 1.00 41.25 92 LEU A N 1
ATOM 618 C CA . LEU A 1 92 ? -5.636 -25.881 -10.409 1.00 41.25 92 LEU A CA 1
ATOM 619 C C . LEU A 1 92 ? -5.771 -26.340 -8.945 1.00 41.25 92 LEU A C 1
ATOM 621 O O . LEU A 1 92 ? -5.057 -27.251 -8.540 1.00 41.25 92 LEU A O 1
ATOM 625 N N . ALA A 1 93 ? -6.723 -25.784 -8.185 1.00 40.00 93 ALA A N 1
ATOM 626 C CA . ALA A 1 93 ? -6.956 -26.152 -6.783 1.00 40.00 93 ALA A CA 1
ATOM 627 C C . ALA A 1 93 ? -7.459 -27.599 -6.657 1.00 40.00 93 ALA A C 1
ATOM 629 O O . ALA A 1 93 ? -7.028 -28.346 -5.782 1.00 40.00 93 ALA A O 1
ATOM 630 N N . LYS A 1 94 ? -8.293 -28.034 -7.612 1.00 47.16 94 LYS A N 1
ATOM 631 C CA . LYS A 1 94 ? -8.737 -29.429 -7.721 1.00 47.16 94 LYS A CA 1
ATOM 632 C C . LYS A 1 94 ? -7.580 -30.373 -8.081 1.00 47.16 94 LYS A C 1
ATOM 634 O O . LYS A 1 94 ? -7.464 -31.439 -7.495 1.00 47.16 94 LYS A O 1
ATOM 639 N N . LYS A 1 95 ? -6.666 -29.949 -8.966 1.00 59.09 95 LYS A N 1
ATOM 640 C CA . LYS A 1 95 ? -5.469 -30.731 -9.331 1.00 59.09 95 LYS A CA 1
ATOM 641 C C . LYS A 1 95 ? -4.476 -30.900 -8.172 1.00 59.09 95 LYS A C 1
ATOM 643 O O . LYS A 1 95 ? -3.871 -31.960 -8.068 1.00 59.09 95 LYS A O 1
ATOM 648 N N . LEU A 1 96 ? -4.337 -29.892 -7.306 1.00 44.38 96 LEU A N 1
ATOM 649 C CA . LEU A 1 96 ? -3.511 -29.965 -6.093 1.00 44.38 96 LEU A CA 1
ATOM 650 C C . LEU A 1 96 ? -4.159 -30.819 -4.991 1.00 44.38 96 LEU A C 1
ATOM 652 O O . LEU A 1 96 ? -3.470 -31.598 -4.338 1.00 44.38 96 LEU A O 1
ATOM 656 N N . ALA A 1 97 ? -5.482 -30.731 -4.818 1.00 46.53 97 ALA A N 1
ATOM 657 C CA . ALA A 1 97 ? -6.214 -31.569 -3.866 1.00 46.53 97 ALA A CA 1
ATOM 658 C C . ALA A 1 97 ? -6.215 -33.057 -4.264 1.00 46.53 97 ALA A C 1
ATOM 660 O O . ALA A 1 97 ? -6.148 -33.925 -3.395 1.00 46.53 97 ALA A O 1
ATOM 661 N N . ASP A 1 98 ? -6.246 -33.356 -5.566 1.00 53.44 98 ASP A N 1
ATOM 662 C CA . ASP A 1 98 ? -6.189 -34.730 -6.074 1.00 53.44 98 ASP A CA 1
ATOM 663 C C . ASP A 1 98 ? -4.758 -35.309 -6.032 1.00 53.44 98 ASP A C 1
ATOM 665 O O . ASP A 1 98 ? -4.601 -36.508 -5.813 1.00 53.44 98 ASP A O 1
ATOM 669 N N . GLN A 1 99 ? -3.710 -34.476 -6.138 1.00 47.78 99 GLN A N 1
ATOM 670 C CA . GLN A 1 99 ? -2.320 -34.905 -5.904 1.00 47.78 99 GLN A CA 1
ATOM 671 C C . GLN A 1 99 ? -2.033 -35.223 -4.429 1.00 47.78 99 GLN A C 1
ATOM 673 O O . GLN A 1 99 ? -1.293 -36.160 -4.146 1.00 47.78 99 GLN A O 1
ATOM 678 N N . ASN A 1 100 ? -2.667 -34.519 -3.487 1.00 39.00 100 ASN A N 1
ATOM 679 C CA . ASN A 1 100 ? -2.486 -34.763 -2.049 1.00 39.00 100 ASN A CA 1
ATOM 680 C C . ASN A 1 100 ? -3.262 -35.976 -1.501 1.00 39.00 100 ASN A C 1
ATOM 682 O O . ASN A 1 100 ? -3.081 -36.339 -0.343 1.00 39.00 100 ASN A O 1
ATOM 686 N N . LYS A 1 101 ? -4.115 -36.625 -2.305 1.00 42.78 101 LYS A N 1
ATOM 687 C CA . LYS A 1 101 ? -4.832 -37.854 -1.911 1.00 42.78 101 LYS A CA 1
ATOM 688 C C . LYS A 1 101 ? -4.059 -39.145 -2.202 1.00 42.78 101 LYS A C 1
ATOM 690 O O . LYS A 1 101 ? -4.532 -40.219 -1.843 1.00 42.78 101 LYS A O 1
ATOM 695 N N . GLN A 1 102 ? -2.883 -39.064 -2.824 1.00 36.34 102 GLN A N 1
ATOM 696 C CA . GLN A 1 102 ? -2.038 -40.220 -3.136 1.00 36.34 102 GLN A CA 1
ATOM 697 C C . GLN A 1 102 ? -0.725 -40.196 -2.340 1.00 36.34 102 GLN A C 1
ATOM 699 O O . GLN A 1 102 ? 0.352 -40.119 -2.917 1.00 36.34 102 GLN A O 1
ATOM 704 N N . SER A 1 103 ? -0.793 -40.303 -1.010 1.00 31.12 103 SER A N 1
ATOM 705 C CA . SER A 1 103 ? 0.333 -40.862 -0.246 1.00 31.12 103 SER A CA 1
ATOM 706 C C . SER A 1 103 ? -0.125 -41.480 1.081 1.00 31.12 103 SER A C 1
ATOM 708 O O . SER A 1 103 ? -0.609 -40.747 1.946 1.00 31.12 103 SER A O 1
ATOM 710 N N . PRO A 1 104 ? 0.059 -42.792 1.294 1.00 34.72 104 PRO A N 1
ATOM 711 C CA . PRO A 1 104 ? 0.151 -43.375 2.625 1.00 34.72 104 PRO A CA 1
ATOM 712 C C . PRO A 1 104 ? 1.609 -43.743 2.955 1.00 34.72 104 PRO A C 1
ATOM 714 O O . PRO A 1 104 ? 2.358 -44.215 2.101 1.00 34.72 104 PRO A O 1
ATOM 717 N N . PHE A 1 105 ? 2.009 -43.500 4.203 1.00 32.41 105 PHE A N 1
ATOM 718 C CA . PHE A 1 105 ? 3.350 -43.764 4.729 1.00 32.41 105 PHE A CA 1
ATOM 719 C C . PHE A 1 105 ? 3.578 -45.242 5.118 1.00 32.41 105 PHE A C 1
ATOM 721 O O . PHE A 1 105 ? 2.692 -45.870 5.689 1.00 32.41 105 PHE A O 1
ATOM 728 N N . ALA A 1 106 ? 4.836 -45.662 4.910 1.00 30.86 106 ALA A N 1
ATOM 729 C CA . ALA A 1 106 ? 5.691 -46.577 5.691 1.00 30.86 106 ALA A CA 1
ATOM 730 C C . ALA A 1 106 ? 5.439 -48.102 5.706 1.00 30.86 106 ALA A C 1
ATOM 732 O O . ALA A 1 106 ? 4.558 -48.558 6.421 1.00 30.86 106 ALA A O 1
ATOM 733 N N . VAL A 1 107 ? 6.342 -48.863 5.052 1.00 30.84 107 VAL A N 1
ATOM 734 C CA . VAL A 1 107 ? 7.058 -50.068 5.562 1.00 30.84 107 VAL A CA 1
ATOM 735 C C . VAL A 1 107 ? 8.431 -50.173 4.841 1.00 30.84 107 VAL A C 1
ATOM 737 O O . VAL A 1 107 ? 8.567 -49.688 3.721 1.00 30.84 107 VAL A O 1
ATOM 740 N N . GLU A 1 108 ? 9.422 -50.734 5.545 1.00 31.98 108 GLU A N 1
ATOM 741 C CA . GLU A 1 108 ? 10.884 -50.862 5.342 1.00 31.98 108 GLU A CA 1
ATOM 742 C C . GLU A 1 108 ? 11.435 -51.425 3.997 1.00 31.98 108 GLU A C 1
ATOM 744 O O . GLU A 1 108 ? 10.727 -52.060 3.222 1.00 31.98 108 GLU A O 1
ATOM 749 N N . GLU A 1 109 ? 12.743 -51.165 3.790 1.00 30.12 109 GLU A N 1
ATOM 750 C CA . GLU A 1 109 ? 13.749 -51.611 2.780 1.00 30.12 109 GLU A CA 1
ATOM 751 C C . GLU A 1 109 ? 13.657 -53.075 2.252 1.00 30.12 109 GLU A C 1
ATOM 753 O O . GLU A 1 109 ? 13.061 -53.902 2.940 1.00 30.12 109 GLU A O 1
ATOM 758 N N . PRO A 1 110 ? 14.291 -53.475 1.102 1.00 36.91 110 PRO A N 1
ATOM 759 C CA . PRO A 1 110 ? 15.626 -53.041 0.632 1.00 36.91 110 PRO A CA 1
ATOM 760 C C . PRO A 1 110 ? 15.859 -52.846 -0.896 1.00 36.91 110 PRO A C 1
ATOM 762 O O . PRO A 1 110 ? 15.032 -53.141 -1.756 1.00 36.91 110 PRO A O 1
ATOM 765 N N . VAL A 1 111 ? 17.066 -52.337 -1.181 1.00 39.00 111 VAL A N 1
ATOM 766 C CA . VAL A 1 111 ? 17.768 -52.028 -2.453 1.00 39.00 111 VAL A CA 1
ATOM 767 C C . VAL A 1 111 ? 17.677 -53.115 -3.549 1.00 39.00 111 VAL A C 1
ATOM 769 O O . VAL A 1 111 ? 17.864 -54.296 -3.249 1.00 39.00 111 VAL A O 1
ATOM 772 N N . PRO A 1 112 ? 17.474 -52.730 -4.836 1.00 35.84 112 PRO A N 1
ATOM 773 C CA . PRO A 1 112 ? 18.494 -53.031 -5.858 1.00 35.84 112 PRO A CA 1
ATOM 774 C C . PRO A 1 112 ? 18.723 -51.962 -6.962 1.00 35.84 112 PRO A C 1
ATOM 776 O O . PRO A 1 112 ? 17.954 -51.028 -7.164 1.00 35.84 112 PRO A O 1
ATOM 779 N N . GLU A 1 113 ? 19.846 -52.187 -7.649 1.00 32.41 113 GLU A N 1
ATOM 780 C CA . GLU A 1 113 ? 20.594 -51.512 -8.729 1.00 32.41 113 GLU A CA 1
ATOM 781 C C . GLU A 1 113 ? 19.870 -50.857 -9.940 1.00 32.41 113 GLU A C 1
ATOM 783 O O . GLU A 1 113 ? 18.691 -51.104 -10.199 1.00 32.41 113 GLU A O 1
ATOM 788 N N . PRO A 1 114 ? 20.590 -50.015 -10.729 1.00 35.84 114 PRO A N 1
ATOM 789 C CA . PRO A 1 114 ? 19.987 -49.070 -11.668 1.00 35.84 114 PRO A CA 1
ATOM 790 C C . PRO A 1 114 ? 19.725 -49.659 -13.064 1.00 35.84 114 PRO A C 1
ATOM 792 O O . PRO A 1 114 ? 20.633 -50.148 -13.735 1.00 35.84 114 PRO A O 1
ATOM 795 N N . MET A 1 115 ? 18.496 -49.494 -13.569 1.00 27.95 115 MET A N 1
ATOM 796 C CA . MET A 1 115 ? 18.180 -49.694 -14.988 1.00 27.95 115 MET A CA 1
ATOM 797 C C . MET A 1 115 ? 18.045 -48.371 -15.751 1.00 27.95 115 MET A C 1
ATOM 799 O O . MET A 1 115 ? 17.161 -47.552 -15.502 1.00 27.95 115 MET A O 1
ATOM 803 N N . ASN A 1 116 ? 18.918 -48.235 -16.749 1.00 35.59 116 ASN A N 1
ATOM 804 C CA . ASN A 1 116 ? 18.778 -47.417 -17.952 1.00 35.59 116 ASN A CA 1
ATOM 805 C C . ASN A 1 116 ? 17.445 -47.680 -18.668 1.00 35.59 116 ASN A C 1
ATOM 807 O O . ASN A 1 116 ? 17.270 -48.805 -19.117 1.00 35.59 116 ASN A O 1
ATOM 811 N N . VAL A 1 117 ? 16.614 -46.659 -18.937 1.00 30.66 117 VAL A N 1
ATOM 812 C CA . VAL A 1 117 ? 15.737 -46.631 -20.132 1.00 30.66 117 VAL A CA 1
ATOM 813 C C . VAL A 1 117 ? 15.445 -45.193 -20.598 1.00 30.66 117 VAL A C 1
ATOM 815 O O . VAL A 1 117 ? 14.730 -44.423 -19.966 1.00 30.66 117 VAL A O 1
ATOM 818 N N . SER A 1 118 ? 16.012 -44.904 -21.769 1.00 28.33 118 SER A N 1
ATOM 819 C CA . SER A 1 118 ? 15.559 -44.093 -22.908 1.00 28.33 118 SER A CA 1
ATOM 820 C C . SER A 1 118 ? 14.448 -43.033 -22.769 1.00 28.33 118 SER A C 1
ATOM 822 O O . SER A 1 118 ? 13.261 -43.313 -22.595 1.00 28.33 118 SER A O 1
ATOM 824 N N . GLU A 1 119 ? 14.878 -41.824 -23.117 1.00 32.12 119 GLU A N 1
ATOM 825 C CA . GLU A 1 119 ? 14.204 -40.726 -23.811 1.00 32.12 119 GLU A CA 1
ATOM 826 C C . GLU A 1 119 ? 13.051 -41.138 -24.764 1.00 32.12 119 GLU A C 1
ATOM 828 O O . GLU A 1 119 ? 13.254 -41.788 -25.790 1.00 32.12 119 GLU A O 1
ATOM 833 N N . LYS A 1 120 ? 11.824 -40.673 -24.477 1.00 28.45 120 LYS A N 1
ATOM 834 C CA . LYS A 1 120 ? 10.719 -40.597 -25.451 1.00 28.45 120 LYS A CA 1
ATOM 835 C C . LYS A 1 120 ? 10.195 -39.168 -25.548 1.00 28.45 120 LYS A C 1
ATOM 837 O O . LYS A 1 120 ? 9.462 -38.666 -24.701 1.00 28.45 120 LYS A O 1
ATOM 842 N N . ARG A 1 121 ? 10.588 -38.527 -26.646 1.00 30.66 121 ARG A N 1
ATOM 843 C CA . ARG A 1 121 ? 10.216 -37.182 -27.083 1.00 30.66 121 ARG A CA 1
ATOM 844 C C . ARG A 1 121 ? 8.806 -37.213 -27.688 1.00 30.66 121 ARG A C 1
ATOM 846 O O . ARG A 1 121 ? 8.627 -37.658 -28.819 1.00 30.66 121 ARG A O 1
ATOM 853 N N . SER A 1 122 ? 7.804 -36.754 -26.940 1.00 26.58 122 SER A N 1
ATOM 854 C CA . SER A 1 122 ? 6.432 -36.583 -27.440 1.00 26.58 122 SER A CA 1
ATOM 855 C C . SER A 1 122 ? 6.266 -35.201 -28.077 1.00 26.58 122 SER A C 1
ATOM 857 O O . SER A 1 122 ? 6.476 -34.173 -27.433 1.00 26.58 122 SER A O 1
ATOM 859 N N . LYS A 1 123 ? 5.924 -35.187 -29.370 1.00 32.44 123 LYS A N 1
ATOM 860 C CA . LYS A 1 123 ? 5.543 -33.999 -30.142 1.00 32.44 123 LYS A CA 1
ATOM 861 C C . LYS A 1 123 ? 4.094 -33.647 -29.800 1.00 32.44 123 LYS A C 1
ATOM 863 O O . LYS A 1 123 ? 3.200 -34.436 -30.090 1.00 32.44 123 LYS A O 1
ATOM 868 N N . SER A 1 124 ? 3.854 -32.465 -29.236 1.00 27.14 124 SER A N 1
ATOM 869 C CA . SER A 1 124 ? 2.506 -31.910 -29.083 1.00 27.14 124 SER A CA 1
ATOM 870 C C . SER A 1 124 ? 2.258 -30.790 -30.091 1.00 27.14 124 SER A C 1
ATOM 872 O O . SER A 1 124 ? 3.063 -29.874 -30.249 1.00 27.14 124 SER A O 1
ATOM 874 N N . ASN A 1 125 ? 1.116 -30.924 -30.755 1.00 27.17 125 ASN A N 1
ATOM 875 C CA . ASN A 1 125 ? 0.590 -30.146 -31.865 1.00 27.17 125 ASN A CA 1
ATOM 876 C C . ASN A 1 125 ? 0.539 -28.627 -31.629 1.00 27.17 125 ASN A C 1
ATOM 878 O O . ASN A 1 125 ? 0.073 -28.148 -30.597 1.00 27.17 125 ASN A O 1
ATOM 882 N N . PHE A 1 126 ? 0.971 -27.895 -32.658 1.00 25.22 126 PHE A N 1
ATOM 883 C CA . PHE A 1 126 ? 0.784 -26.459 -32.845 1.00 25.22 126 PHE A CA 1
ATOM 884 C C . PHE A 1 126 ? -0.703 -26.152 -33.080 1.00 25.22 126 PHE A C 1
ATOM 886 O O . PHE A 1 126 ? -1.301 -26.679 -34.018 1.00 25.22 126 PHE A O 1
ATOM 893 N N . PHE A 1 127 ? -1.290 -25.283 -32.254 1.00 29.61 127 PHE A N 1
ATOM 894 C CA . PHE A 1 127 ? -2.590 -24.675 -32.532 1.00 29.61 127 PHE A CA 1
ATOM 895 C C . PHE A 1 127 ? -2.407 -23.442 -33.422 1.00 29.61 127 PHE A C 1
ATOM 897 O O . PHE A 1 127 ? -1.567 -22.580 -33.168 1.00 29.61 127 PHE A O 1
ATOM 904 N N . ASN A 1 128 ? -3.203 -23.421 -34.484 1.00 27.28 128 ASN A N 1
ATOM 905 C CA . ASN A 1 128 ? -3.196 -22.473 -35.584 1.00 27.28 128 ASN A CA 1
ATOM 906 C C . ASN A 1 128 ? -3.852 -21.141 -35.162 1.00 27.28 128 ASN A C 1
ATOM 908 O O . ASN A 1 128 ? -4.946 -21.150 -34.597 1.00 27.28 128 ASN A O 1
ATOM 912 N N . LEU A 1 129 ? -3.191 -20.006 -35.419 1.00 30.69 129 LEU A N 1
ATOM 913 C CA . LEU A 1 129 ? -3.621 -18.660 -35.012 1.00 30.69 129 LEU A CA 1
ATOM 914 C C . LEU A 1 129 ? -3.824 -17.775 -36.257 1.00 30.69 129 LEU A C 1
ATOM 916 O O . LEU A 1 129 ? -3.096 -16.816 -36.485 1.00 30.69 129 LEU A O 1
ATOM 920 N N . GLU A 1 130 ? -4.814 -18.121 -37.083 1.00 29.50 130 GLU A N 1
ATOM 921 C CA . GLU A 1 130 ? -5.079 -17.472 -38.382 1.00 29.50 130 GLU A CA 1
ATOM 922 C C . GLU A 1 130 ? -6.208 -16.407 -38.328 1.00 29.50 130 GLU A C 1
ATOM 924 O O . GLU A 1 130 ? -6.585 -15.857 -39.356 1.00 29.50 130 GLU A O 1
ATOM 929 N N . SER A 1 131 ? -6.769 -16.050 -37.159 1.00 30.75 131 SER A N 1
ATOM 930 C CA . SER A 1 131 ? -7.957 -15.158 -37.095 1.00 30.75 131 SER A CA 1
ATOM 931 C C . SER A 1 131 ? -7.752 -13.740 -36.530 1.00 30.75 131 SER A C 1
ATOM 933 O O . SER A 1 131 ? -8.729 -13.059 -36.229 1.00 30.75 131 SER A O 1
ATOM 935 N N . GLN A 1 132 ? -6.515 -13.228 -36.443 1.00 34.47 132 GLN A N 1
ATOM 936 C CA . GLN A 1 132 ? -6.250 -11.833 -36.017 1.00 34.47 132 GLN A CA 1
ATOM 937 C C . GLN A 1 132 ? -5.716 -10.889 -37.113 1.00 34.47 132 GLN A C 1
ATOM 939 O O . GLN A 1 132 ? -5.353 -9.747 -36.831 1.00 34.47 132 GLN A O 1
ATOM 944 N N . ASN A 1 133 ? -5.729 -11.298 -38.385 1.00 32.97 133 ASN A N 1
ATOM 945 C CA . ASN A 1 133 ? -5.159 -10.494 -39.475 1.00 32.97 133 ASN A CA 1
ATOM 946 C C . ASN A 1 133 ? -6.086 -9.419 -40.086 1.00 32.97 133 ASN A C 1
ATOM 948 O O . ASN A 1 133 ? -5.634 -8.681 -40.959 1.00 32.97 133 ASN A O 1
ATOM 952 N N . GLN A 1 134 ? -7.332 -9.247 -39.624 1.00 33.12 134 GLN A N 1
ATOM 953 C CA . GLN A 1 134 ? -8.263 -8.265 -40.220 1.00 33.12 134 GLN A CA 1
ATOM 954 C C . GLN A 1 134 ? -8.432 -6.935 -39.459 1.00 33.12 134 GLN A C 1
ATOM 956 O O . GLN A 1 134 ? -8.960 -5.989 -40.033 1.00 33.12 134 GLN A O 1
ATOM 961 N N . ILE A 1 135 ? -7.913 -6.785 -38.232 1.00 35.22 135 ILE A N 1
ATOM 962 C CA . ILE A 1 135 ? -8.063 -5.537 -37.438 1.00 35.22 135 ILE A CA 1
ATOM 963 C C . ILE A 1 135 ? -6.773 -4.673 -37.429 1.00 35.22 135 ILE A C 1
ATOM 965 O O . ILE A 1 135 ? -6.744 -3.566 -36.905 1.00 35.22 135 ILE A O 1
ATOM 969 N N . MET A 1 136 ? -5.702 -5.112 -38.102 1.00 33.59 136 MET A N 1
ATOM 970 C CA . MET A 1 136 ? -4.402 -4.407 -38.180 1.00 33.59 136 MET A CA 1
ATOM 971 C C . MET A 1 136 ? -4.206 -3.549 -39.452 1.00 33.59 136 MET A C 1
ATOM 973 O O . MET A 1 136 ? -3.098 -3.082 -39.726 1.00 33.59 136 MET A O 1
ATOM 977 N N . SER A 1 137 ? -5.252 -3.337 -40.257 1.00 33.09 137 SER A N 1
ATOM 978 C CA . SER A 1 137 ? -5.149 -2.659 -41.561 1.00 33.09 137 SER A CA 1
ATOM 979 C C . SER A 1 137 ? -5.025 -1.129 -41.455 1.00 33.09 137 SER A C 1
ATOM 981 O O . SER A 1 137 ? -4.241 -0.530 -42.192 1.00 33.09 137 SER A O 1
ATOM 983 N N . THR A 1 138 ? -5.699 -0.486 -40.502 1.00 34.50 138 THR A N 1
ATOM 984 C CA . THR A 1 138 ? -5.732 0.985 -40.387 1.00 34.50 138 THR A CA 1
ATOM 985 C C . THR A 1 138 ? -4.507 1.572 -39.678 1.00 34.50 138 THR A C 1
ATOM 987 O O . THR A 1 138 ? -4.055 2.659 -40.034 1.00 34.50 138 THR A O 1
ATOM 990 N N . THR A 1 139 ? -3.865 0.831 -38.770 1.00 36.38 139 THR A N 1
ATOM 991 C CA . THR A 1 139 ? -2.633 1.279 -38.083 1.00 36.38 139 THR A CA 1
ATOM 992 C C . THR A 1 139 ? -1.368 1.083 -38.937 1.00 36.38 139 THR A C 1
ATOM 994 O O . THR A 1 139 ? -0.361 1.765 -38.735 1.00 36.38 139 THR A O 1
ATOM 997 N N . ARG A 1 140 ? -1.409 0.204 -39.951 1.00 36.53 140 ARG A N 1
ATOM 998 C CA . ARG A 1 140 ? -0.303 -0.004 -40.910 1.00 36.53 140 ARG A CA 1
ATOM 999 C C . ARG A 1 140 ? -0.098 1.187 -41.853 1.00 36.53 140 ARG A C 1
ATOM 1001 O O . ARG A 1 140 ? 1.032 1.441 -42.263 1.00 36.53 140 ARG A O 1
ATOM 1008 N N . ALA A 1 141 ? -1.154 1.947 -42.147 1.00 35.50 141 ALA A N 1
ATOM 1009 C CA . ALA A 1 141 ? -1.081 3.109 -43.033 1.00 35.50 141 ALA A CA 1
ATOM 1010 C C . ALA A 1 141 ? -0.278 4.277 -42.424 1.00 35.50 141 ALA A C 1
ATOM 1012 O O . ALA A 1 141 ? 0.480 4.930 -43.136 1.00 35.50 141 ALA A O 1
ATOM 1013 N N . PHE A 1 142 ? -0.347 4.485 -41.103 1.00 34.84 142 PHE A N 1
ATOM 1014 C CA . PHE A 1 142 ? 0.422 5.540 -40.426 1.00 34.84 142 PHE A CA 1
ATOM 1015 C C . PHE A 1 142 ? 1.898 5.171 -40.189 1.00 34.84 142 PHE A C 1
ATOM 1017 O O . PHE A 1 142 ? 2.763 6.043 -40.223 1.00 34.84 142 PHE A O 1
ATOM 1024 N N . MET A 1 143 ? 2.219 3.883 -40.017 1.00 37.88 143 MET A N 1
ATOM 1025 C CA . MET A 1 143 ? 3.605 3.426 -39.818 1.00 37.88 143 MET A CA 1
ATOM 1026 C C . MET A 1 143 ? 4.407 3.334 -41.130 1.00 37.88 143 MET A C 1
ATOM 1028 O O . MET A 1 143 ? 5.623 3.525 -41.117 1.00 37.88 143 MET A O 1
ATOM 1032 N N . ASN A 1 144 ? 3.751 3.118 -42.275 1.00 35.00 144 ASN A N 1
ATOM 1033 C CA . ASN A 1 144 ? 4.434 3.052 -43.574 1.00 35.00 144 ASN A CA 1
ATOM 1034 C C . ASN A 1 144 ? 4.914 4.423 -44.089 1.00 35.00 144 ASN A C 1
ATOM 1036 O O . ASN A 1 144 ? 5.905 4.478 -44.814 1.00 35.00 144 ASN A O 1
ATOM 1040 N N . VAL A 1 145 ? 4.300 5.532 -43.659 1.00 36.03 145 VAL A N 1
ATOM 1041 C CA . VAL A 1 145 ? 4.776 6.888 -44.002 1.00 36.03 145 VAL A CA 1
ATOM 1042 C C . VAL A 1 145 ? 6.054 7.247 -43.228 1.00 36.03 145 VAL A C 1
ATOM 1044 O O . VAL A 1 145 ? 6.933 7.914 -43.766 1.00 36.03 145 VAL A O 1
ATOM 1047 N N . ALA A 1 146 ? 6.231 6.725 -42.009 1.00 34.91 146 ALA A N 1
ATOM 1048 C CA . ALA A 1 146 ? 7.454 6.918 -41.224 1.00 34.91 146 ALA A CA 1
ATOM 1049 C C . ALA A 1 146 ? 8.618 5.996 -41.656 1.00 34.91 146 ALA A C 1
ATOM 1051 O O . ALA A 1 146 ? 9.783 6.317 -41.425 1.00 34.91 146 ALA A O 1
ATOM 1052 N N . ALA A 1 147 ? 8.333 4.863 -42.312 1.00 33.59 147 ALA A N 1
ATOM 1053 C CA . ALA A 1 147 ? 9.351 3.912 -42.772 1.00 33.59 147 ALA A CA 1
ATOM 1054 C C . ALA A 1 147 ? 10.034 4.307 -44.100 1.00 33.59 147 ALA A C 1
ATOM 1056 O O . ALA A 1 147 ? 11.135 3.831 -44.375 1.00 33.59 147 ALA A O 1
ATOM 1057 N N . LEU A 1 148 ? 9.433 5.203 -44.895 1.00 32.66 148 LEU A N 1
ATOM 1058 C CA . LEU A 1 148 ? 9.990 5.676 -46.173 1.00 32.66 148 LEU A CA 1
ATOM 1059 C C . LEU A 1 148 ? 11.002 6.831 -46.035 1.00 32.66 148 LEU A C 1
ATOM 1061 O O . LEU A 1 148 ? 11.621 7.221 -47.019 1.00 32.66 148 LEU A O 1
ATOM 1065 N N . ALA A 1 149 ? 11.241 7.335 -44.820 1.00 34.97 149 ALA A N 1
ATOM 1066 C CA . ALA A 1 149 ? 12.212 8.399 -44.543 1.00 34.97 149 ALA A CA 1
ATOM 1067 C C . ALA A 1 149 ? 13.531 7.878 -43.931 1.00 34.97 149 ALA A C 1
ATOM 1069 O O . ALA A 1 149 ? 14.139 8.537 -43.088 1.00 34.97 149 ALA A O 1
ATOM 1070 N N . ARG A 1 150 ? 13.995 6.686 -44.333 1.00 37.28 150 ARG A N 1
ATOM 1071 C CA . ARG A 1 150 ? 15.350 6.203 -44.010 1.00 37.28 150 ARG A CA 1
ATOM 1072 C C . ARG A 1 150 ? 16.292 6.452 -45.193 1.00 37.28 150 ARG A C 1
ATOM 1074 O O . ARG A 1 150 ? 16.309 5.632 -46.108 1.00 37.28 150 ARG A O 1
ATOM 1081 N N . PRO A 1 151 ? 17.121 7.510 -45.195 1.00 34.81 151 PRO A N 1
ATOM 1082 C CA . PRO A 1 151 ? 18.242 7.562 -46.118 1.00 34.81 151 PRO A CA 1
ATOM 1083 C C . PRO A 1 151 ? 19.299 6.554 -45.648 1.00 34.81 151 PRO A C 1
ATOM 1085 O O . PRO A 1 151 ? 19.931 6.719 -44.604 1.00 34.81 151 PRO A O 1
ATOM 1088 N N . SER A 1 152 ? 19.482 5.475 -46.410 1.00 35.72 152 SER A N 1
ATOM 1089 C CA . SER A 1 152 ? 20.621 4.575 -46.254 1.00 35.72 152 SER A CA 1
ATOM 1090 C C . SER A 1 152 ? 21.882 5.284 -46.744 1.00 35.72 152 SER A C 1
ATOM 1092 O O . SER A 1 152 ? 22.208 5.244 -47.928 1.00 35.72 152 SER A O 1
ATOM 1094 N N . VAL A 1 153 ? 22.603 5.933 -45.837 1.00 35.06 153 VAL A N 1
ATOM 1095 C CA . VAL A 1 153 ? 23.955 6.419 -46.110 1.00 35.06 153 VAL A CA 1
ATOM 1096 C C . VAL A 1 153 ? 24.917 5.606 -45.252 1.00 35.06 153 VAL A C 1
ATOM 1098 O O . VAL A 1 153 ? 25.057 5.831 -44.052 1.00 35.06 153 VAL A O 1
ATOM 1101 N N . ARG A 1 154 ? 25.568 4.617 -45.873 1.00 38.53 154 ARG A N 1
ATOM 1102 C CA . ARG A 1 154 ? 26.788 4.010 -45.332 1.00 38.53 154 ARG A CA 1
ATOM 1103 C C . ARG A 1 154 ? 27.924 5.012 -45.544 1.00 38.53 154 ARG A C 1
ATOM 1105 O O . ARG A 1 154 ? 28.436 5.105 -46.651 1.00 38.53 154 ARG A O 1
ATOM 1112 N N . PHE A 1 155 ? 28.331 5.723 -44.496 1.00 32.34 155 PHE A N 1
ATOM 1113 C CA . PHE A 1 155 ? 29.681 6.283 -44.416 1.00 32.34 155 PHE A CA 1
ATOM 1114 C C . PHE A 1 155 ? 30.438 5.538 -43.323 1.00 32.34 155 PHE A C 1
ATOM 1116 O O . PHE A 1 155 ? 30.161 5.679 -42.132 1.00 32.34 155 PHE A O 1
ATOM 1123 N N . ALA A 1 156 ? 31.366 4.693 -43.759 1.00 34.53 156 ALA A N 1
ATOM 1124 C CA . ALA A 1 156 ? 32.392 4.133 -42.907 1.00 34.53 156 ALA A CA 1
ATOM 1125 C C . ALA A 1 156 ? 33.440 5.216 -42.607 1.00 34.53 156 ALA A C 1
ATOM 1127 O O . ALA A 1 156 ? 33.914 5.904 -43.506 1.00 34.53 156 ALA A O 1
ATOM 1128 N N . SER A 1 157 ? 33.754 5.349 -41.319 1.00 40.78 157 SER A N 1
ATOM 1129 C CA . SER A 1 157 ? 35.071 5.650 -40.747 1.00 40.78 157 SER A CA 1
ATOM 1130 C C . SER A 1 157 ? 36.065 6.461 -41.587 1.00 40.78 157 SER A C 1
ATOM 1132 O O . SER A 1 157 ? 36.929 5.889 -42.245 1.00 40.78 157 SER A O 1
ATOM 1134 N N . THR A 1 158 ? 36.064 7.783 -41.432 1.00 37.97 158 THR A N 1
ATOM 1135 C CA . THR A 1 158 ? 37.264 8.575 -41.091 1.00 37.97 158 THR A CA 1
ATOM 1136 C C . THR A 1 158 ? 36.837 10.018 -40.848 1.00 37.97 158 THR A C 1
ATOM 1138 O O . THR A 1 158 ? 36.140 10.578 -41.682 1.00 37.97 158 THR A O 1
ATOM 1141 N N . LEU A 1 159 ? 37.236 10.597 -39.709 1.00 34.22 1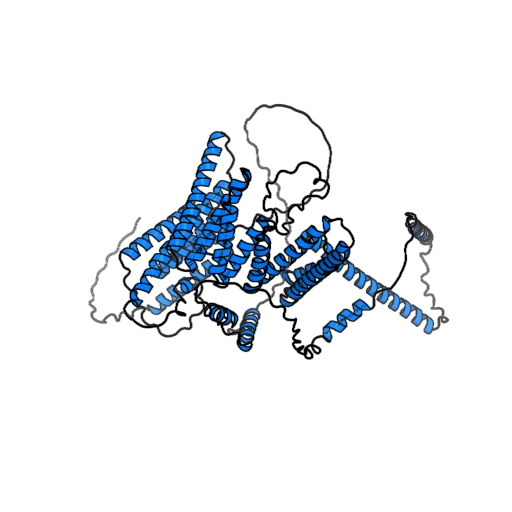59 LEU A N 1
ATOM 1142 C CA . LEU A 1 159 ? 37.737 11.976 -39.554 1.00 34.22 159 LEU A CA 1
ATOM 1143 C C . LEU A 1 159 ? 37.651 12.412 -38.083 1.00 34.22 159 LEU A C 1
ATOM 1145 O O . LEU A 1 159 ? 36.644 12.925 -37.602 1.00 34.22 159 LEU A O 1
ATOM 1149 N N . ARG A 1 160 ? 38.793 12.292 -37.394 1.00 46.94 160 ARG A N 1
ATOM 1150 C CA . ARG A 1 160 ? 39.287 13.414 -36.592 1.00 46.94 160 ARG A CA 1
ATOM 1151 C C . ARG A 1 160 ? 39.550 14.553 -37.577 1.00 46.94 160 ARG A C 1
ATOM 1153 O O . ARG A 1 160 ? 40.430 14.403 -38.414 1.00 46.94 160 ARG A O 1
ATOM 1160 N N . SER A 1 161 ? 38.797 15.644 -37.503 1.00 38.28 161 SER A N 1
ATOM 1161 C CA . SER A 1 161 ? 39.252 16.977 -37.921 1.00 38.28 161 SER A CA 1
ATOM 1162 C C . SER A 1 161 ? 38.176 18.008 -37.581 1.00 38.28 161 SER A C 1
ATOM 1164 O O . SER A 1 161 ? 37.216 18.237 -38.314 1.00 38.28 161 SER A O 1
ATOM 1166 N N . THR A 1 162 ? 38.329 18.623 -36.417 1.00 44.16 162 THR A N 1
ATOM 1167 C CA . THR A 1 162 ? 37.688 19.883 -36.045 1.00 44.16 162 THR A CA 1
ATOM 1168 C C . THR A 1 162 ? 38.321 21.016 -36.852 1.00 44.16 162 THR A C 1
ATOM 1170 O O . THR A 1 162 ? 39.272 21.622 -36.371 1.00 44.16 162 THR A O 1
ATOM 1173 N N . GLN A 1 163 ? 37.840 21.304 -38.068 1.00 45.72 163 GLN A N 1
ATOM 1174 C CA . GLN A 1 163 ? 38.198 22.561 -38.758 1.00 45.72 163 GLN A CA 1
ATOM 1175 C C . GLN A 1 163 ? 37.225 23.057 -39.850 1.00 45.72 163 GLN A C 1
ATOM 1177 O O . GLN A 1 163 ? 37.505 24.058 -40.503 1.00 45.72 163 GLN A O 1
ATOM 1182 N N . THR A 1 164 ? 36.044 22.454 -40.016 1.00 45.22 164 THR A N 1
ATOM 1183 C CA . THR A 1 164 ? 35.139 22.751 -41.153 1.00 45.22 164 THR A CA 1
ATOM 1184 C C . THR A 1 164 ? 33.779 23.338 -40.759 1.00 45.22 164 THR A C 1
ATOM 1186 O O . THR A 1 164 ? 32.776 23.078 -41.412 1.00 45.22 164 THR A O 1
ATOM 1189 N N . ILE A 1 165 ? 33.715 24.153 -39.699 1.00 46.25 165 ILE A N 1
ATOM 1190 C CA . ILE A 1 165 ? 32.497 24.927 -39.353 1.00 46.25 165 ILE A CA 1
ATOM 1191 C C . ILE A 1 165 ? 32.721 26.451 -39.467 1.00 46.25 165 ILE A C 1
ATOM 1193 O O . ILE A 1 165 ? 31.772 27.228 -39.508 1.00 46.25 165 ILE A O 1
ATOM 1197 N N . THR A 1 166 ? 33.958 26.918 -39.655 1.00 45.19 166 THR A N 1
ATOM 1198 C CA . THR A 1 166 ? 34.279 28.354 -39.779 1.00 45.19 166 THR A CA 1
ATOM 1199 C C . THR A 1 166 ? 34.278 28.906 -41.213 1.00 45.19 166 THR A C 1
ATOM 1201 O O . THR A 1 166 ? 34.366 30.122 -41.384 1.00 45.19 166 THR A O 1
ATOM 1204 N N . SER A 1 167 ? 34.128 28.077 -42.253 1.00 45.75 167 SER A N 1
ATOM 1205 C CA . SER A 1 167 ? 34.148 28.536 -43.656 1.00 45.75 167 SER A CA 1
ATOM 1206 C C . SER A 1 167 ? 32.774 28.945 -44.208 1.00 45.75 167 SER A C 1
ATOM 1208 O O . SER A 1 167 ? 32.698 29.861 -45.026 1.00 45.75 167 SER A O 1
ATOM 1210 N N . ILE A 1 168 ? 31.676 28.358 -43.720 1.00 47.78 168 ILE A N 1
ATOM 1211 C CA . ILE A 1 168 ? 30.321 28.652 -44.229 1.00 47.78 168 ILE A CA 1
ATOM 1212 C C . ILE A 1 168 ? 29.789 29.991 -43.682 1.00 47.78 168 ILE A C 1
ATOM 1214 O O . ILE A 1 168 ? 29.123 30.734 -44.401 1.00 47.78 168 ILE A O 1
ATOM 1218 N N . THR A 1 169 ? 30.176 30.386 -42.466 1.00 49.53 169 THR A N 1
ATOM 1219 C CA . THR A 1 169 ? 29.767 31.668 -41.855 1.00 49.53 169 THR A CA 1
ATOM 1220 C C . THR A 1 169 ? 30.502 32.886 -42.442 1.00 49.53 169 THR A C 1
ATOM 1222 O O . THR A 1 169 ? 30.045 34.019 -42.289 1.00 49.53 169 THR A O 1
ATOM 1225 N N . ARG A 1 170 ? 31.633 32.693 -43.144 1.00 50.19 170 ARG A N 1
ATOM 1226 C CA . ARG A 1 170 ? 32.328 33.780 -43.868 1.00 50.19 170 ARG A CA 1
ATOM 1227 C C . ARG A 1 170 ? 31.734 34.046 -45.252 1.00 50.19 170 ARG A C 1
ATOM 1229 O O . ARG A 1 170 ? 31.685 35.204 -45.654 1.00 50.19 170 ARG A O 1
ATOM 1236 N N . ALA A 1 171 ? 31.222 33.026 -45.942 1.00 48.53 171 ALA A N 1
ATOM 1237 C CA . ALA A 1 171 ? 30.614 33.198 -47.263 1.00 48.53 171 ALA A CA 1
ATOM 1238 C C . ALA A 1 171 ? 29.284 33.978 -47.207 1.00 48.53 171 ALA A C 1
ATOM 1240 O O . ALA A 1 171 ? 29.007 34.793 -48.083 1.00 48.53 171 ALA A O 1
ATOM 1241 N N . THR A 1 172 ? 28.495 33.819 -46.140 1.00 50.50 172 THR A N 1
ATOM 1242 C CA . THR A 1 172 ? 27.237 34.565 -45.960 1.00 50.50 172 THR A CA 1
ATOM 1243 C C . THR A 1 172 ? 27.442 36.024 -45.545 1.00 50.50 172 THR A C 1
ATOM 1245 O O . THR A 1 172 ? 26.661 36.879 -45.957 1.00 50.50 172 THR A O 1
ATOM 1248 N N . ARG A 1 173 ? 28.528 36.367 -44.833 1.00 52.50 173 ARG A N 1
ATOM 1249 C CA . ARG A 1 173 ? 28.860 37.776 -44.529 1.00 52.50 173 ARG A CA 1
ATOM 1250 C C . ARG A 1 173 ? 29.304 38.579 -45.750 1.00 52.50 173 ARG A C 1
ATOM 1252 O O . ARG A 1 173 ? 29.013 39.768 -45.806 1.00 52.50 173 ARG A O 1
ATOM 1259 N N . ILE A 1 174 ? 29.966 37.953 -46.723 1.00 54.22 174 ILE A N 1
ATOM 1260 C CA . ILE A 1 174 ? 30.426 38.654 -47.934 1.00 54.22 174 ILE A CA 1
ATOM 1261 C C . ILE A 1 174 ? 29.238 39.008 -48.841 1.00 54.22 174 ILE A C 1
ATOM 1263 O O . ILE A 1 174 ? 29.181 40.116 -49.365 1.00 54.22 174 ILE A O 1
ATOM 1267 N N . VAL A 1 175 ? 28.227 38.139 -48.937 1.00 53.84 175 VAL A N 1
ATOM 1268 C CA . VAL A 1 175 ? 27.015 38.421 -49.729 1.00 53.84 175 VAL A CA 1
ATOM 1269 C C . VAL A 1 175 ? 26.113 39.460 -49.047 1.00 53.84 175 VAL A C 1
ATOM 1271 O O . VAL A 1 175 ? 25.506 40.289 -49.720 1.00 53.84 175 VAL A O 1
ATOM 1274 N N . GLN A 1 176 ? 26.068 39.486 -47.711 1.00 50.50 176 GLN A N 1
ATOM 1275 C CA . GLN A 1 176 ? 25.224 40.433 -46.972 1.00 50.50 176 GLN A CA 1
ATOM 1276 C C . GLN A 1 176 ? 25.844 41.841 -46.863 1.00 50.50 176 GLN A C 1
ATOM 1278 O O . GLN A 1 176 ? 25.109 42.824 -46.809 1.00 50.50 176 GLN A O 1
ATOM 1283 N N . HIS A 1 177 ? 27.177 41.968 -46.923 1.00 49.62 177 HIS A N 1
ATOM 1284 C CA . HIS A 1 177 ? 27.858 43.271 -46.967 1.00 49.62 177 HIS A CA 1
ATOM 1285 C C . HIS A 1 177 ? 27.814 43.930 -48.364 1.00 49.62 177 HIS A C 1
ATOM 1287 O O . HIS A 1 177 ? 28.022 45.136 -48.488 1.00 49.62 177 HIS A O 1
ATOM 1293 N N . GLN A 1 178 ? 27.501 43.178 -49.425 1.00 50.28 178 GLN A N 1
ATOM 1294 C CA . GLN A 1 178 ? 27.371 43.734 -50.778 1.00 50.28 178 GLN A CA 1
ATOM 1295 C C . GLN A 1 178 ? 25.960 44.278 -51.082 1.00 50.28 178 GLN A C 1
ATOM 1297 O O . GLN A 1 178 ? 25.792 45.034 -52.034 1.00 50.28 178 GLN A O 1
ATOM 1302 N N . GLN A 1 179 ? 24.954 43.961 -50.255 1.00 49.47 179 GLN A N 1
ATOM 1303 C CA . GLN A 1 179 ? 23.577 44.457 -50.418 1.00 49.47 179 GLN A CA 1
ATOM 1304 C C . GLN A 1 179 ? 23.282 45.779 -49.690 1.00 49.47 179 GLN A C 1
ATOM 1306 O O . GLN A 1 179 ? 22.349 46.479 -50.080 1.00 49.47 179 GLN A O 1
ATOM 1311 N N . SER A 1 180 ? 24.068 46.177 -48.683 1.00 47.78 180 SER A N 1
ATOM 1312 C CA . SER A 1 180 ? 23.830 47.433 -47.950 1.00 47.78 180 SER A CA 1
ATOM 1313 C C . SER A 1 180 ? 24.273 48.692 -48.708 1.00 47.78 180 SER A C 1
ATOM 1315 O O . SER A 1 180 ? 23.826 49.785 -48.368 1.00 47.78 180 SER A O 1
ATOM 1317 N N . HIS A 1 181 ? 25.080 48.563 -49.769 1.00 49.06 181 HIS A N 1
ATOM 1318 C CA . HIS A 1 181 ? 25.552 49.705 -50.565 1.00 49.06 181 HIS A CA 1
ATOM 1319 C C . HIS A 1 181 ? 24.709 50.043 -51.807 1.00 49.06 181 HIS A C 1
ATOM 1321 O O . HIS A 1 181 ? 25.029 51.005 -52.496 1.00 49.06 181 HIS A O 1
ATOM 1327 N N . GLN A 1 182 ? 23.607 49.332 -52.077 1.00 50.56 182 GLN A N 1
ATOM 1328 C CA . GLN A 1 182 ? 22.706 49.651 -53.201 1.00 50.56 182 GLN A CA 1
ATOM 1329 C C . GLN A 1 182 ? 21.350 50.258 -52.795 1.00 50.56 182 GLN A C 1
ATOM 1331 O O . GLN A 1 182 ? 20.508 50.489 -53.657 1.00 50.56 182 GLN A O 1
ATOM 1336 N N . GLN A 1 183 ? 21.118 50.569 -51.513 1.00 48.06 183 GLN A N 1
ATOM 1337 C CA . GLN A 1 183 ? 19.838 51.141 -51.053 1.00 48.06 183 GLN A CA 1
ATOM 1338 C C . GLN A 1 183 ? 19.821 52.664 -50.838 1.00 48.06 183 GLN A C 1
ATOM 1340 O O . GLN A 1 183 ? 18.841 53.192 -50.321 1.00 48.06 183 GLN A O 1
ATOM 1345 N N . PHE A 1 184 ? 20.838 53.399 -51.291 1.00 53.41 184 PHE A N 1
ATOM 1346 C CA . PHE A 1 184 ? 20.851 54.866 -51.227 1.00 53.41 184 PHE A CA 1
ATOM 1347 C C . PHE A 1 184 ? 21.078 55.481 -52.607 1.00 53.41 184 PHE A C 1
ATOM 1349 O O . PHE A 1 184 ? 22.139 56.015 -52.887 1.00 53.41 184 PHE A O 1
ATOM 1356 N N . GLN A 1 185 ? 20.080 55.345 -53.477 1.00 49.84 185 GLN A N 1
ATOM 1357 C CA . GLN A 1 185 ? 19.703 56.289 -54.541 1.00 49.84 185 GLN A CA 1
ATOM 1358 C C . GLN A 1 185 ? 18.710 55.572 -55.454 1.00 49.84 185 GLN A C 1
ATOM 1360 O O . GLN A 1 185 ? 19.113 54.941 -56.413 1.00 49.84 185 GLN A O 1
ATOM 1365 N N . PHE A 1 186 ? 17.422 55.609 -55.113 1.00 47.94 186 PHE A N 1
ATOM 1366 C CA . PHE A 1 186 ? 16.310 55.587 -56.074 1.00 47.94 186 PHE A CA 1
ATOM 1367 C C . PHE A 1 186 ? 15.007 55.822 -55.294 1.00 47.94 186 PHE A C 1
ATOM 1369 O O . PHE A 1 186 ? 14.183 54.935 -55.081 1.00 47.94 186 PHE A O 1
ATOM 1376 N N . GLN A 1 187 ? 14.842 57.053 -54.809 1.00 53.78 187 GLN A N 1
ATOM 1377 C CA . GLN A 1 187 ? 13.513 57.641 -54.699 1.00 53.78 187 GLN A CA 1
ATOM 1378 C C . GLN A 1 187 ? 13.276 58.461 -55.967 1.00 53.78 187 GLN A C 1
ATOM 1380 O O . GLN A 1 187 ? 14.177 59.154 -56.425 1.00 53.78 187 GLN A O 1
ATOM 1385 N N . GLN A 1 188 ? 12.030 58.402 -56.439 1.00 52.94 188 GLN A N 1
ATOM 1386 C CA . GLN A 1 188 ? 11.434 59.092 -57.589 1.00 52.94 188 GLN A CA 1
ATOM 1387 C C . GLN A 1 188 ? 11.521 58.338 -58.923 1.00 52.94 188 GLN A C 1
ATOM 1389 O O . GLN A 1 188 ? 12.588 58.078 -59.463 1.00 52.94 188 GLN A O 1
ATOM 1394 N N . GLY A 1 189 ? 10.338 57.988 -59.442 1.00 43.00 189 GLY A N 1
ATOM 1395 C CA . GLY A 1 189 ? 10.167 57.370 -60.757 1.00 43.00 189 GLY A CA 1
ATOM 1396 C C . GLY A 1 189 ? 9.448 56.022 -60.755 1.00 43.00 189 GLY A C 1
ATOM 1397 O O . GLY A 1 189 ? 9.891 55.097 -61.426 1.00 43.00 189 GLY A O 1
ATOM 1398 N N . ARG A 1 190 ? 8.319 55.878 -60.044 1.00 43.66 190 ARG A N 1
ATOM 1399 C CA . ARG A 1 190 ? 7.395 54.753 -60.274 1.00 43.66 190 ARG A CA 1
ATOM 1400 C C . ARG A 1 190 ? 6.605 55.020 -61.563 1.00 43.66 190 ARG A C 1
ATOM 1402 O O . ARG A 1 190 ? 5.415 55.306 -61.524 1.00 43.66 190 ARG A O 1
ATOM 1409 N N . ALA A 1 191 ? 7.289 54.971 -62.703 1.00 42.59 191 ALA A N 1
ATOM 1410 C CA . ALA A 1 191 ? 6.632 54.710 -63.970 1.00 42.59 191 ALA A CA 1
ATOM 1411 C C . ALA A 1 191 ? 6.239 53.231 -63.967 1.00 42.59 191 ALA A C 1
ATOM 1413 O O . ALA A 1 191 ? 7.042 52.359 -63.624 1.00 42.59 191 ALA A O 1
ATOM 1414 N N . TYR A 1 192 ? 4.979 52.960 -64.294 1.00 51.94 192 TYR A N 1
ATOM 1415 C CA . TYR A 1 192 ? 4.489 51.631 -64.610 1.00 51.94 192 TYR A CA 1
ATOM 1416 C C . TYR A 1 192 ? 5.329 51.091 -65.770 1.00 51.94 192 TYR A C 1
ATOM 1418 O O . TYR A 1 192 ? 5.064 51.410 -66.925 1.00 51.94 192 TYR A O 1
ATOM 1426 N N . SER A 1 193 ? 6.375 50.321 -65.457 1.00 46.94 193 SER A N 1
ATOM 1427 C CA . SER A 1 193 ? 7.087 49.532 -66.453 1.00 46.94 193 SER A CA 1
ATOM 1428 C C . SER A 1 193 ? 6.096 48.501 -66.967 1.00 46.94 193 SER A C 1
ATOM 1430 O O . SER A 1 193 ? 5.748 47.528 -66.291 1.00 46.94 193 SER A O 1
ATOM 1432 N N . THR A 1 194 ? 5.546 48.826 -68.130 1.00 52.59 194 THR A N 1
ATOM 1433 C CA . THR A 1 194 ? 4.808 47.938 -69.005 1.00 52.59 194 THR A CA 1
ATOM 1434 C C . THR A 1 194 ? 5.595 46.646 -69.113 1.00 52.59 194 THR A C 1
ATOM 1436 O O . THR A 1 194 ? 6.729 46.641 -69.583 1.00 52.59 194 THR A O 1
ATOM 1439 N N . ALA A 1 195 ? 4.993 45.578 -68.598 1.00 51.31 195 ALA A N 1
ATOM 1440 C CA . ALA A 1 195 ? 5.527 44.234 -68.639 1.00 51.31 195 ALA A CA 1
ATOM 1441 C C . ALA A 1 195 ? 6.089 43.936 -70.032 1.00 51.31 195 ALA A C 1
ATOM 1443 O O . ALA A 1 195 ? 5.327 43.953 -70.997 1.00 51.31 195 ALA A O 1
ATOM 1444 N N . ASP A 1 196 ? 7.387 43.632 -70.114 1.00 51.59 196 ASP A N 1
ATOM 1445 C CA . ASP A 1 196 ? 7.972 43.041 -71.312 1.00 51.59 196 ASP A CA 1
ATOM 1446 C C . ASP A 1 196 ? 7.126 41.811 -71.698 1.00 51.59 196 ASP A C 1
ATOM 1448 O O . ASP A 1 196 ? 7.027 40.852 -70.915 1.00 51.59 196 ASP A O 1
ATOM 1452 N N . PRO A 1 197 ? 6.470 41.816 -72.873 1.00 58.56 197 PRO A N 1
ATOM 1453 C CA . PRO A 1 197 ? 5.558 40.753 -73.291 1.00 58.56 197 PRO A CA 1
ATOM 1454 C C . PRO A 1 197 ? 6.287 39.483 -73.760 1.00 58.56 197 PRO A C 1
ATOM 1456 O O . PRO A 1 197 ? 5.651 38.551 -74.244 1.00 58.56 197 PRO A O 1
ATOM 1459 N N . SER A 1 198 ? 7.611 39.407 -73.612 1.00 60.44 198 SER A N 1
ATOM 1460 C CA . SER A 1 198 ? 8.424 38.296 -74.119 1.00 60.44 198 SER A CA 1
ATOM 1461 C C . SER A 1 198 ? 8.581 37.126 -73.143 1.00 60.44 198 SER A C 1
ATOM 1463 O O . SER A 1 198 ? 9.069 36.065 -73.536 1.00 60.44 198 SER A O 1
ATOM 1465 N N . PHE A 1 199 ? 8.133 37.252 -71.888 1.00 58.62 199 PHE A N 1
ATOM 1466 C CA . PHE A 1 199 ? 8.072 36.090 -71.002 1.00 58.62 199 PHE A CA 1
ATOM 1467 C C . PHE A 1 199 ? 6.870 35.227 -71.361 1.00 58.62 199 PHE A C 1
ATOM 1469 O O . PHE A 1 199 ? 5.728 35.570 -71.046 1.00 58.62 199 PHE A O 1
ATOM 1476 N N . SER A 1 200 ? 7.150 34.086 -71.995 1.00 76.19 200 SER A N 1
ATOM 1477 C CA . SER A 1 200 ? 6.127 33.106 -72.333 1.00 76.19 200 SER A CA 1
ATOM 1478 C C . SER A 1 200 ? 5.284 32.777 -71.088 1.00 76.19 200 SER A C 1
ATOM 1480 O O . SER A 1 200 ? 5.825 32.652 -69.981 1.00 76.19 200 SER A O 1
ATOM 1482 N N . PRO A 1 201 ? 3.954 32.631 -71.221 1.00 81.69 201 PRO A N 1
ATOM 1483 C CA . PRO A 1 201 ? 3.074 32.282 -70.101 1.00 81.69 201 PRO A CA 1
ATOM 1484 C C . PRO A 1 201 ? 3.548 31.018 -69.364 1.00 81.69 201 PRO A C 1
ATOM 1486 O O . PRO A 1 201 ? 3.382 30.895 -68.151 1.00 81.69 201 PRO A O 1
ATOM 1489 N N . LEU A 1 202 ? 4.248 30.133 -70.077 1.00 82.12 202 LEU A N 1
ATOM 1490 C CA . LEU A 1 202 ? 4.887 28.932 -69.554 1.00 82.12 202 LEU A CA 1
ATOM 1491 C C . LEU A 1 202 ? 5.951 29.245 -68.485 1.00 82.12 202 LEU A C 1
ATOM 1493 O O . LEU A 1 202 ? 5.955 28.621 -67.427 1.00 82.12 202 LEU A O 1
ATOM 1497 N N . ALA A 1 203 ? 6.798 30.256 -68.688 1.00 81.50 203 ALA A N 1
ATOM 1498 C CA . ALA A 1 203 ? 7.834 30.631 -67.724 1.00 81.50 203 ALA A CA 1
ATOM 1499 C C . ALA A 1 203 ? 7.249 31.188 -66.413 1.00 81.50 203 ALA A C 1
ATOM 1501 O O . ALA A 1 203 ? 7.753 30.885 -65.329 1.00 81.50 203 ALA A O 1
ATOM 1502 N N . ARG A 1 204 ? 6.142 31.944 -66.477 1.00 83.94 204 ARG A N 1
ATOM 1503 C CA . ARG A 1 204 ? 5.443 32.424 -65.268 1.00 83.94 204 ARG A CA 1
ATOM 1504 C C . ARG A 1 204 ? 4.823 31.267 -64.483 1.00 83.94 204 ARG A C 1
ATOM 1506 O O . ARG A 1 204 ? 4.921 31.245 -63.253 1.00 83.94 204 ARG A O 1
ATOM 1513 N N . THR A 1 205 ? 4.262 30.276 -65.174 1.00 88.88 205 THR A N 1
ATOM 1514 C CA . THR A 1 205 ? 3.763 29.047 -64.542 1.00 88.88 205 THR A CA 1
ATOM 1515 C C . THR A 1 205 ? 4.899 28.244 -63.908 1.00 88.88 205 THR A C 1
ATOM 1517 O O . THR A 1 205 ? 4.771 27.803 -62.770 1.00 88.88 205 THR A O 1
ATOM 1520 N N . VAL A 1 206 ? 6.056 28.119 -64.562 1.00 89.19 206 VAL A N 1
ATOM 1521 C CA . VAL A 1 206 ? 7.220 27.414 -63.990 1.00 89.19 206 VAL A CA 1
ATOM 1522 C C . VAL A 1 206 ? 7.756 28.126 -62.739 1.00 89.19 206 VAL A C 1
ATOM 1524 O O . VAL A 1 206 ? 8.026 27.486 -61.723 1.00 89.19 206 VAL A O 1
ATOM 1527 N N . VAL A 1 207 ? 7.863 29.458 -62.738 1.00 88.06 207 VAL A N 1
ATOM 1528 C CA . VAL A 1 207 ? 8.361 30.205 -61.564 1.00 88.06 207 VAL A CA 1
ATOM 1529 C C . VAL A 1 207 ? 7.377 30.156 -60.388 1.00 88.06 207 VAL A C 1
ATOM 1531 O O . VAL A 1 207 ? 7.785 30.042 -59.231 1.00 88.06 207 VAL A O 1
ATOM 1534 N N . THR A 1 208 ? 6.073 30.231 -60.651 1.00 89.44 208 THR A N 1
ATOM 1535 C CA . THR A 1 208 ? 5.058 30.139 -59.588 1.00 89.44 208 THR A CA 1
ATOM 1536 C C . THR A 1 208 ? 4.969 28.726 -59.017 1.00 89.44 208 THR A C 1
ATOM 1538 O O . THR A 1 208 ? 5.006 28.566 -57.797 1.00 89.44 208 THR A O 1
ATOM 1541 N N . THR A 1 209 ? 4.962 27.697 -59.867 1.00 91.44 209 THR A N 1
ATOM 1542 C CA . THR A 1 209 ? 4.951 26.291 -59.427 1.00 91.44 209 THR A CA 1
ATOM 1543 C C . THR A 1 209 ? 6.208 25.928 -58.638 1.00 91.44 209 THR A C 1
ATOM 1545 O O . THR A 1 209 ? 6.093 25.348 -57.561 1.00 91.44 209 THR A O 1
ATOM 1548 N N . THR A 1 210 ? 7.400 26.345 -59.078 1.00 92.62 210 THR A N 1
ATOM 1549 C CA . THR A 1 210 ? 8.649 26.109 -58.325 1.00 92.62 210 THR A CA 1
ATOM 1550 C C . THR A 1 210 ? 8.652 26.791 -56.955 1.00 92.62 210 THR A C 1
ATOM 1552 O O . THR A 1 210 ? 9.107 26.192 -55.980 1.00 92.62 210 THR A O 1
ATOM 1555 N N . ARG A 1 211 ? 8.091 28.004 -56.824 1.00 92.25 211 ARG A N 1
ATOM 1556 C CA . ARG A 1 211 ? 7.927 28.667 -55.514 1.00 92.25 211 ARG A CA 1
ATOM 1557 C C . ARG A 1 211 ? 6.961 27.919 -54.598 1.00 92.25 211 ARG A C 1
ATOM 1559 O O . ARG A 1 211 ? 7.266 27.765 -53.418 1.00 92.25 211 ARG A O 1
ATOM 1566 N N . VAL A 1 212 ? 5.832 27.443 -55.126 1.00 94.81 212 VAL A N 1
ATOM 1567 C CA . VAL A 1 212 ? 4.858 26.658 -54.352 1.00 94.81 212 VAL A CA 1
ATOM 1568 C C . VAL A 1 212 ? 5.480 25.340 -53.892 1.00 94.81 212 VAL A C 1
ATOM 1570 O O . VAL A 1 212 ? 5.460 25.058 -52.697 1.00 94.81 212 VAL A O 1
ATOM 1573 N N . ILE A 1 213 ? 6.118 24.585 -54.794 1.00 95.06 213 ILE A N 1
ATOM 1574 C CA . ILE A 1 213 ? 6.797 23.320 -54.467 1.00 95.06 213 ILE A CA 1
ATOM 1575 C C . ILE A 1 213 ? 7.862 23.542 -53.391 1.00 95.06 213 ILE A C 1
ATOM 1577 O O . ILE A 1 213 ? 7.905 22.808 -52.406 1.00 95.06 213 ILE A O 1
ATOM 1581 N N . ARG A 1 214 ? 8.687 24.587 -53.529 1.00 94.88 214 ARG A N 1
ATOM 1582 C CA . ARG A 1 214 ? 9.702 24.931 -52.528 1.00 94.88 214 ARG A CA 1
ATOM 1583 C C . ARG A 1 214 ? 9.079 25.223 -51.163 1.00 94.88 214 ARG A C 1
ATOM 1585 O O . ARG A 1 214 ? 9.579 24.727 -50.160 1.00 94.88 214 ARG A O 1
ATOM 1592 N N . ASN A 1 215 ? 8.003 26.007 -51.110 1.00 93.75 215 ASN A N 1
ATOM 1593 C CA . ASN A 1 215 ? 7.349 26.353 -49.847 1.00 93.75 215 ASN A CA 1
ATOM 1594 C C . ASN A 1 215 ? 6.684 25.132 -49.192 1.00 93.75 215 ASN A C 1
ATOM 1596 O O . ASN A 1 215 ? 6.794 24.969 -47.980 1.00 93.75 215 ASN A O 1
ATOM 1600 N N . VAL A 1 216 ? 6.062 24.249 -49.981 1.00 96.19 216 VAL A N 1
ATOM 1601 C CA . VAL A 1 216 ? 5.502 22.976 -49.495 1.00 96.19 216 VAL A CA 1
ATOM 1602 C C . VAL A 1 216 ? 6.608 22.073 -48.951 1.00 96.19 216 VAL A C 1
ATOM 1604 O O . VAL A 1 216 ? 6.468 21.524 -47.860 1.00 96.19 216 VAL A O 1
ATOM 1607 N N . LEU A 1 217 ? 7.740 21.970 -49.653 1.00 96.56 217 LEU A N 1
ATOM 1608 C CA . LEU A 1 217 ? 8.881 21.173 -49.209 1.00 96.56 217 LEU A CA 1
ATOM 1609 C C . LEU A 1 217 ? 9.466 21.730 -47.904 1.00 96.56 217 LEU A C 1
ATOM 1611 O O . LEU A 1 217 ? 9.657 20.970 -46.957 1.00 96.56 217 LEU A O 1
ATOM 1615 N N . ILE A 1 218 ? 9.662 23.050 -47.806 1.00 96.38 218 ILE A N 1
ATOM 1616 C CA . ILE A 1 218 ? 10.126 23.702 -46.572 1.00 96.38 218 ILE A CA 1
ATOM 1617 C C . ILE A 1 218 ? 9.152 23.422 -45.427 1.00 96.38 218 ILE A C 1
ATOM 1619 O O . ILE A 1 218 ? 9.593 22.983 -44.371 1.00 96.38 218 ILE A O 1
ATOM 1623 N N . PHE A 1 219 ? 7.845 23.604 -45.635 1.00 96.75 219 PHE A N 1
ATOM 1624 C CA . PHE A 1 219 ? 6.831 23.339 -44.612 1.00 96.75 219 PHE A CA 1
ATOM 1625 C C . PHE A 1 219 ? 6.803 21.864 -44.175 1.00 96.75 219 PHE A C 1
ATOM 1627 O O . PHE A 1 219 ? 6.662 21.558 -42.990 1.00 96.75 219 PHE A O 1
ATOM 1634 N N . SER A 1 220 ? 6.983 20.929 -45.110 1.00 95.69 220 SER A N 1
ATOM 1635 C CA . SER A 1 220 ? 7.037 19.498 -44.789 1.00 95.69 220 SER A CA 1
ATOM 1636 C C . SER A 1 220 ? 8.283 19.131 -43.974 1.00 95.69 220 SER A C 1
ATOM 1638 O O . SER A 1 220 ? 8.187 18.385 -43.003 1.00 95.69 220 SER A O 1
ATOM 1640 N N . ILE A 1 221 ? 9.444 19.711 -44.297 1.00 96.94 221 ILE A N 1
ATOM 1641 C CA . ILE A 1 221 ? 10.681 19.474 -43.548 1.00 96.94 221 ILE A CA 1
ATOM 1642 C C . ILE A 1 221 ? 10.595 20.119 -42.166 1.00 96.94 221 ILE A C 1
ATOM 1644 O O . ILE A 1 221 ? 10.969 19.485 -41.180 1.00 96.94 221 ILE A O 1
ATOM 1648 N N . THR A 1 222 ? 10.093 21.353 -42.060 1.00 96.50 222 THR A N 1
ATOM 1649 C CA . THR A 1 222 ? 9.979 22.042 -40.767 1.00 96.50 222 THR A CA 1
ATOM 1650 C C . THR A 1 222 ? 8.984 21.350 -39.844 1.00 96.50 222 THR A C 1
ATOM 1652 O O . THR A 1 222 ? 9.297 21.158 -38.672 1.00 96.50 222 THR A O 1
ATOM 1655 N N . SER A 1 223 ? 7.836 20.903 -40.358 1.00 96.75 223 SER A N 1
ATOM 1656 C CA . SER A 1 223 ? 6.869 20.126 -39.572 1.00 96.75 223 SER A CA 1
ATOM 1657 C C . SER A 1 223 ? 7.444 18.780 -39.121 1.00 96.75 223 SER A C 1
ATOM 1659 O O . SER A 1 223 ? 7.369 18.465 -37.935 1.00 96.75 223 SER A O 1
ATOM 1661 N N . ALA A 1 224 ? 8.107 18.026 -40.005 1.00 96.19 224 ALA A N 1
ATOM 1662 C CA . ALA A 1 224 ? 8.776 16.778 -39.630 1.00 96.19 224 ALA A CA 1
ATOM 1663 C C . ALA A 1 224 ? 9.881 16.998 -38.580 1.00 96.19 224 ALA A C 1
ATOM 1665 O O . ALA A 1 224 ? 10.000 16.228 -37.626 1.00 96.19 224 ALA A O 1
ATOM 1666 N N . SER A 1 225 ? 10.654 18.080 -38.715 1.00 96.44 225 SER A N 1
ATOM 1667 C CA . SER A 1 225 ? 11.724 18.444 -37.777 1.00 96.44 225 SER A CA 1
ATOM 1668 C C . SER A 1 225 ? 11.168 18.836 -36.412 1.00 96.44 225 SER A C 1
ATOM 1670 O O . SER A 1 225 ? 11.717 18.431 -35.390 1.00 96.44 225 SER A O 1
ATOM 1672 N N . LEU A 1 226 ? 10.055 19.574 -36.380 1.00 97.06 226 LEU A N 1
ATOM 1673 C CA . LEU A 1 226 ? 9.374 19.937 -35.143 1.00 97.06 226 LEU A CA 1
ATOM 1674 C C . LEU A 1 226 ? 8.825 18.697 -34.432 1.00 97.06 226 LEU A C 1
ATOM 1676 O O . LEU A 1 226 ? 9.035 18.560 -33.232 1.00 97.06 226 LEU A O 1
ATOM 1680 N N . VAL A 1 227 ? 8.190 17.773 -35.162 1.00 94.69 227 VAL A N 1
ATOM 1681 C CA . VAL A 1 227 ? 7.695 16.502 -34.603 1.00 94.69 227 VAL A CA 1
ATOM 1682 C C . VAL A 1 227 ? 8.843 15.655 -34.054 1.00 94.69 227 VAL A C 1
ATOM 1684 O O . VAL A 1 227 ? 8.735 15.098 -32.965 1.00 94.69 227 VAL A O 1
ATOM 1687 N N . TYR A 1 228 ? 9.968 15.578 -34.765 1.00 94.69 228 TYR A N 1
ATOM 1688 C CA . TYR A 1 228 ? 11.146 14.868 -34.272 1.00 94.69 228 TYR A CA 1
ATOM 1689 C C . TYR A 1 228 ? 11.733 15.529 -33.017 1.00 94.69 228 TYR A C 1
ATOM 1691 O O . TYR A 1 228 ? 12.092 14.838 -32.063 1.00 94.69 228 TYR A O 1
ATOM 1699 N N . PHE A 1 229 ? 11.804 16.862 -32.987 1.00 96.31 229 PHE A N 1
ATOM 1700 C CA . PHE A 1 229 ? 12.320 17.607 -31.842 1.00 96.31 229 PHE A CA 1
ATOM 1701 C C . PHE A 1 229 ? 11.418 17.462 -30.613 1.00 96.31 229 PHE A C 1
ATOM 1703 O O . PHE A 1 229 ? 11.923 17.208 -29.522 1.00 96.31 229 PHE A O 1
ATOM 1710 N N . THR A 1 230 ? 10.095 17.552 -30.773 1.00 94.12 230 THR A N 1
ATOM 1711 C CA . THR A 1 230 ? 9.149 17.338 -29.667 1.00 94.12 230 THR A CA 1
ATOM 1712 C C . THR A 1 230 ? 9.189 15.896 -29.175 1.00 94.12 230 THR A C 1
ATOM 1714 O O . THR A 1 230 ? 9.213 15.674 -27.965 1.00 94.12 230 THR A O 1
ATOM 1717 N N . TRP A 1 231 ? 9.286 14.916 -30.077 1.00 91.12 231 TRP A N 1
ATOM 1718 C CA . TRP A 1 231 ? 9.469 13.506 -29.726 1.00 91.12 231 TRP A CA 1
ATOM 1719 C C . TRP A 1 231 ? 10.763 13.274 -28.932 1.00 91.12 231 TRP A C 1
ATOM 1721 O O . TRP A 1 231 ? 10.730 12.728 -27.829 1.00 91.12 231 TRP A O 1
ATOM 1731 N N . SER A 1 232 ? 11.904 13.739 -29.448 1.00 93.00 232 SER A N 1
ATOM 1732 C CA . SER A 1 232 ? 13.209 13.589 -28.792 1.00 93.00 232 SER A CA 1
ATOM 1733 C C . SER A 1 232 ? 13.273 14.341 -27.462 1.00 93.00 232 SER A C 1
ATOM 1735 O O . SER A 1 232 ? 13.798 13.810 -26.484 1.00 93.00 232 SER A O 1
ATOM 1737 N N . GLY A 1 233 ? 12.729 15.559 -27.410 1.00 95.19 233 GLY A N 1
ATOM 1738 C CA . GLY A 1 233 ? 12.652 16.367 -26.196 1.00 95.19 233 GLY A CA 1
ATOM 1739 C C . GLY A 1 233 ? 11.777 15.712 -25.130 1.00 95.19 233 GLY A C 1
ATOM 1740 O O . GLY A 1 233 ? 12.168 15.665 -23.968 1.00 95.19 233 GLY A O 1
ATOM 1741 N N . THR A 1 234 ? 10.649 15.115 -25.530 1.00 91.31 234 THR A N 1
ATOM 1742 C CA . THR A 1 234 ? 9.786 14.349 -24.621 1.00 91.31 234 THR A CA 1
ATOM 1743 C C . THR A 1 234 ? 10.537 13.149 -24.056 1.00 91.31 234 THR A C 1
ATOM 1745 O O . THR A 1 234 ? 10.569 12.978 -22.845 1.00 91.31 234 THR A O 1
ATOM 1748 N N . HIS A 1 235 ? 11.216 12.352 -24.885 1.00 90.56 235 HIS A N 1
ATOM 1749 C CA . HIS A 1 235 ? 12.000 11.215 -24.391 1.00 90.56 235 HIS A CA 1
ATOM 1750 C C . HIS A 1 235 ? 13.132 11.621 -23.444 1.00 90.56 235 HIS A C 1
ATOM 1752 O O . HIS A 1 235 ? 13.324 10.962 -22.426 1.00 90.56 235 HIS A O 1
ATOM 1758 N N . ALA A 1 236 ? 13.850 12.708 -23.740 1.00 93.75 236 ALA A N 1
ATOM 1759 C CA . ALA A 1 236 ? 14.881 13.232 -22.847 1.00 93.75 236 ALA A CA 1
ATOM 1760 C C . ALA A 1 236 ? 14.287 13.706 -21.509 1.00 93.75 236 ALA A C 1
ATOM 1762 O O . ALA A 1 236 ? 14.822 13.392 -20.447 1.00 93.75 236 ALA A O 1
ATOM 1763 N N . TYR A 1 237 ? 13.144 14.397 -21.552 1.00 96.00 237 TYR A N 1
ATOM 1764 C CA . TYR A 1 237 ? 12.421 14.825 -20.357 1.00 96.00 237 TYR A CA 1
ATOM 1765 C C . TYR A 1 237 ? 11.950 13.636 -19.507 1.00 96.00 237 TYR A C 1
ATOM 1767 O O . TYR A 1 237 ? 12.103 13.650 -18.284 1.00 96.00 237 TYR A O 1
ATOM 1775 N N . LEU A 1 238 ? 11.405 12.592 -20.140 1.00 93.88 238 LEU A N 1
ATOM 1776 C CA . LEU A 1 238 ? 10.966 11.383 -19.441 1.00 93.88 238 LEU A CA 1
ATOM 1777 C C . LEU A 1 238 ? 12.127 10.673 -18.755 1.00 93.88 238 LEU A C 1
ATOM 1779 O O . LEU A 1 238 ? 12.008 10.353 -17.571 1.00 93.88 238 LEU A O 1
ATOM 1783 N N . GLU A 1 239 ? 13.234 10.491 -19.473 1.00 93.31 239 GLU A N 1
ATOM 1784 C CA . GLU A 1 239 ? 14.441 9.843 -18.963 1.00 93.31 239 GLU A CA 1
ATOM 1785 C C . GLU A 1 239 ? 15.016 10.599 -17.755 1.00 93.31 239 GLU A C 1
ATOM 1787 O O . GLU A 1 239 ? 15.436 9.982 -16.782 1.00 93.31 239 GLU A O 1
ATOM 1792 N N . GLN A 1 240 ? 15.000 11.934 -17.779 1.00 94.31 240 GLN A N 1
ATOM 1793 C CA . GLN A 1 240 ? 15.609 12.730 -16.715 1.00 94.31 240 GLN A CA 1
ATOM 1794 C C . GLN A 1 240 ? 14.701 12.926 -15.491 1.00 94.31 240 GLN A C 1
ATOM 1796 O O . GLN A 1 240 ? 15.203 12.962 -14.369 1.00 94.31 240 GLN A O 1
ATOM 1801 N N . TYR A 1 241 ? 13.383 13.066 -15.676 1.00 94.12 241 TYR A N 1
ATOM 1802 C CA . TYR A 1 241 ? 12.510 13.581 -14.609 1.00 94.12 241 TYR A CA 1
ATOM 1803 C C . TYR A 1 241 ? 11.362 12.667 -14.188 1.00 94.12 241 TYR A C 1
ATOM 1805 O O . TYR A 1 241 ? 10.824 12.849 -13.093 1.00 94.12 241 TYR A O 1
ATOM 1813 N N . LYS A 1 242 ? 10.917 11.735 -15.036 1.00 92.75 242 LYS A N 1
ATOM 1814 C CA . LYS A 1 242 ? 9.671 10.988 -14.779 1.00 92.75 242 LYS A CA 1
ATOM 1815 C C . LYS A 1 242 ? 9.885 9.494 -14.628 1.00 92.75 242 LYS A C 1
ATOM 1817 O O . LYS A 1 242 ? 9.353 8.900 -13.694 1.00 92.75 242 LYS A O 1
ATOM 1822 N N . CYS A 1 243 ? 10.631 8.895 -15.543 1.00 91.19 243 CYS A N 1
ATOM 1823 C CA . CYS A 1 243 ? 10.771 7.453 -15.657 1.00 91.19 243 CYS A CA 1
ATOM 1824 C C . CYS A 1 243 ? 12.194 7.127 -16.132 1.00 91.19 243 CYS A C 1
ATOM 1826 O O . CYS A 1 243 ? 12.352 6.684 -17.268 1.00 91.19 243 CYS A O 1
ATOM 1828 N N . PRO A 1 244 ? 13.228 7.356 -15.295 1.00 93.12 244 PRO A N 1
ATOM 1829 C CA . PRO A 1 244 ? 14.600 7.037 -15.675 1.00 93.12 244 PRO A CA 1
ATOM 1830 C C . PRO A 1 244 ? 14.686 5.566 -16.056 1.00 93.12 244 PRO A C 1
ATOM 1832 O O . PRO A 1 244 ? 14.120 4.706 -15.371 1.00 93.12 244 PRO A O 1
ATOM 1835 N N . SER A 1 245 ? 15.331 5.264 -17.173 1.00 95.62 245 SER A N 1
ATOM 1836 C CA . SER A 1 245 ? 15.519 3.883 -17.584 1.00 95.62 245 SER A CA 1
ATOM 1837 C C . SER A 1 245 ? 16.591 3.237 -16.700 1.00 95.62 245 SER A C 1
ATOM 1839 O O . SER A 1 245 ? 17.555 3.907 -16.319 1.00 95.62 245 SER A O 1
ATOM 1841 N N . PRO A 1 246 ? 16.475 1.938 -16.376 1.00 95.12 246 PRO A N 1
ATOM 1842 C CA . PRO A 1 246 ? 17.541 1.245 -15.666 1.00 95.12 246 PRO A CA 1
ATOM 1843 C C . PRO A 1 246 ? 18.868 1.350 -16.431 1.00 95.12 246 PRO A C 1
ATOM 1845 O O . PRO A 1 246 ? 18.892 1.331 -17.666 1.00 95.12 246 PRO A O 1
ATOM 1848 N N . LYS A 1 247 ? 19.988 1.451 -15.711 1.00 93.69 247 LYS A N 1
ATOM 1849 C CA . LYS A 1 247 ? 21.320 1.496 -16.336 1.00 93.69 247 LYS A CA 1
ATOM 1850 C C . LYS A 1 247 ? 21.601 0.191 -17.091 1.00 93.69 247 LYS A C 1
ATOM 1852 O O . LYS A 1 247 ? 21.104 -0.868 -16.723 1.00 93.69 247 LYS A O 1
ATOM 1857 N N . GLY A 1 248 ? 22.366 0.281 -18.178 1.00 88.94 248 GLY A N 1
ATOM 1858 C CA . GLY A 1 248 ? 22.776 -0.885 -18.969 1.00 88.94 248 GLY A CA 1
ATOM 1859 C C . GLY A 1 248 ? 21.736 -1.423 -19.963 1.00 88.94 248 GLY A C 1
ATOM 1860 O O . GLY A 1 248 ? 22.061 -2.335 -20.722 1.00 88.94 248 GLY A O 1
ATOM 1861 N N . VAL A 1 249 ? 20.517 -0.864 -20.027 1.00 95.75 249 VAL A N 1
ATOM 1862 C CA . VAL A 1 249 ? 19.493 -1.339 -20.978 1.00 95.75 249 VAL A CA 1
ATOM 1863 C C . VAL A 1 249 ? 19.652 -0.738 -22.383 1.00 95.75 249 VAL A C 1
ATOM 1865 O O . VAL A 1 249 ? 19.962 0.454 -22.537 1.00 95.75 249 VAL A O 1
ATOM 1868 N N . PRO A 1 250 ? 19.385 -1.518 -23.449 1.00 96.31 250 PRO A N 1
ATOM 1869 C CA . PRO A 1 250 ? 19.469 -1.022 -24.818 1.00 96.31 250 PRO A CA 1
ATOM 1870 C C . PRO A 1 250 ? 18.410 0.058 -25.091 1.00 96.31 250 PRO A C 1
ATOM 1872 O O . PRO A 1 250 ? 17.337 0.084 -24.487 1.00 96.31 250 PRO A O 1
ATOM 1875 N N . SER A 1 251 ? 18.679 0.953 -26.048 1.00 95.44 251 SER A N 1
ATOM 1876 C CA . SER A 1 251 ? 17.770 2.060 -26.410 1.00 95.44 251 SER A CA 1
ATOM 1877 C C . SER A 1 251 ? 16.362 1.596 -26.800 1.00 95.44 251 SER A C 1
ATOM 1879 O O . SER A 1 251 ? 15.389 2.292 -26.527 1.00 95.44 251 SER A O 1
ATOM 1881 N N . ILE A 1 252 ? 16.235 0.399 -27.378 1.00 96.75 252 ILE A N 1
ATOM 1882 C CA . ILE A 1 252 ? 14.942 -0.206 -27.730 1.00 96.75 252 ILE A CA 1
ATOM 1883 C C . ILE A 1 252 ? 14.096 -0.460 -26.473 1.00 96.75 252 ILE A C 1
ATOM 1885 O O . ILE A 1 252 ? 12.903 -0.158 -26.469 1.00 96.75 252 ILE A O 1
ATOM 1889 N N . VAL A 1 253 ? 14.710 -0.958 -25.394 1.00 97.00 253 VAL A N 1
ATOM 1890 C CA . VAL A 1 253 ? 14.039 -1.174 -24.102 1.00 97.00 253 VAL A CA 1
ATOM 1891 C C . VAL A 1 253 ? 13.629 0.166 -23.496 1.00 97.00 253 VAL A C 1
ATOM 1893 O O . VAL A 1 253 ? 12.478 0.307 -23.094 1.00 97.00 253 VAL A O 1
ATOM 1896 N N . ARG A 1 254 ? 14.511 1.177 -23.522 1.00 96.38 254 ARG A N 1
ATOM 1897 C CA . ARG A 1 254 ? 14.194 2.542 -23.047 1.00 96.38 254 ARG A CA 1
ATOM 1898 C C . ARG A 1 254 ? 12.982 3.129 -23.762 1.00 96.38 254 ARG A C 1
ATOM 1900 O O . ARG A 1 254 ? 12.052 3.609 -23.125 1.00 96.38 254 ARG A O 1
ATOM 1907 N N . ASN A 1 255 ? 12.941 3.010 -25.088 1.00 95.62 255 ASN A N 1
ATOM 1908 C CA . ASN A 1 255 ? 11.808 3.475 -25.886 1.00 95.62 255 ASN A CA 1
ATOM 1909 C C . ASN A 1 255 ? 10.507 2.742 -25.526 1.00 95.62 255 ASN A C 1
ATOM 1911 O O . ASN A 1 255 ? 9.455 3.376 -25.477 1.00 95.62 255 ASN A O 1
ATOM 1915 N N . CYS A 1 256 ? 10.569 1.438 -25.230 1.00 97.69 256 CYS A N 1
ATOM 1916 C CA . CYS A 1 256 ? 9.404 0.692 -24.755 1.00 97.69 256 CYS A CA 1
ATOM 1917 C C . CYS A 1 256 ? 8.944 1.178 -23.373 1.00 97.69 256 CYS A C 1
ATOM 1919 O O . CYS A 1 256 ? 7.752 1.388 -23.184 1.00 97.69 256 CYS A O 1
ATOM 1921 N N . LEU A 1 257 ? 9.861 1.417 -22.431 1.00 97.25 257 LEU A N 1
ATOM 1922 C CA . LEU A 1 257 ? 9.524 1.922 -21.093 1.00 97.25 257 LEU A CA 1
ATOM 1923 C C . LEU A 1 257 ? 8.925 3.332 -21.136 1.00 97.25 257 LEU A C 1
ATOM 1925 O O . LEU A 1 257 ? 7.945 3.609 -20.447 1.00 97.25 257 LEU A O 1
ATOM 1929 N N . HIS A 1 258 ? 9.460 4.208 -21.986 1.00 96.38 258 HIS A N 1
ATOM 1930 C CA . HIS A 1 258 ? 8.879 5.525 -22.235 1.00 96.38 258 HIS A CA 1
ATOM 1931 C C . HIS A 1 258 ? 7.489 5.421 -22.871 1.00 96.38 258 HIS A C 1
ATOM 1933 O O . HIS A 1 258 ? 6.568 6.111 -22.442 1.00 96.38 258 HIS A O 1
ATOM 1939 N N . GLY A 1 259 ? 7.318 4.529 -23.852 1.00 96.00 259 GLY A N 1
ATOM 1940 C CA . GLY A 1 259 ? 6.019 4.245 -24.461 1.00 96.00 259 GLY A CA 1
ATOM 1941 C C . GLY A 1 259 ? 4.993 3.740 -23.444 1.00 96.00 259 GLY A C 1
ATOM 1942 O O . GLY A 1 259 ? 3.861 4.218 -23.447 1.00 96.00 259 GLY A O 1
ATOM 1943 N N . ALA A 1 260 ? 5.401 2.846 -22.538 1.00 97.25 260 ALA A N 1
ATOM 1944 C CA . ALA A 1 260 ? 4.563 2.377 -21.437 1.00 97.25 260 ALA A CA 1
ATOM 1945 C C . ALA A 1 260 ? 4.136 3.543 -20.538 1.00 97.25 260 ALA A C 1
ATOM 1947 O O . ALA A 1 260 ? 2.945 3.745 -20.341 1.00 97.25 260 ALA A O 1
ATOM 1948 N N . TRP A 1 261 ? 5.079 4.374 -20.084 1.00 96.44 261 TRP A N 1
ATOM 1949 C CA . TRP A 1 261 ? 4.783 5.517 -19.213 1.00 96.44 261 TRP A CA 1
ATOM 1950 C C . TRP A 1 261 ? 3.811 6.522 -19.852 1.00 96.44 261 TRP A C 1
ATOM 1952 O O . TRP A 1 261 ? 2.871 6.980 -19.207 1.00 96.44 261 TRP A O 1
ATOM 1962 N N . VAL A 1 262 ? 3.977 6.830 -21.145 1.00 95.94 262 VAL A N 1
ATOM 1963 C CA . VAL A 1 262 ? 3.041 7.707 -21.879 1.00 95.94 262 VAL A CA 1
ATOM 1964 C C . VAL A 1 262 ? 1.623 7.127 -21.867 1.00 95.94 262 VAL A C 1
ATOM 1966 O O . VAL A 1 262 ? 0.656 7.879 -21.739 1.00 95.94 262 VAL A O 1
ATOM 1969 N N . ARG A 1 263 ? 1.496 5.799 -21.970 1.00 96.62 263 ARG A N 1
ATOM 1970 C CA . ARG A 1 263 ? 0.218 5.076 -21.920 1.00 96.62 263 ARG A CA 1
ATOM 1971 C C . ARG A 1 263 ? -0.319 4.854 -20.509 1.00 96.62 263 ARG A C 1
ATOM 1973 O O . ARG A 1 263 ? -1.469 4.465 -20.370 1.00 96.62 263 ARG A O 1
ATOM 1980 N N . GLU A 1 264 ? 0.470 5.119 -19.477 1.00 95.19 264 GLU A N 1
ATOM 1981 C CA . GLU A 1 264 ? 0.004 5.133 -18.090 1.00 95.19 264 GLU A CA 1
ATOM 1982 C C . GLU A 1 264 ? -0.518 6.516 -17.685 1.00 95.19 264 GLU A C 1
ATOM 1984 O O . GLU A 1 264 ? -1.581 6.609 -17.080 1.00 95.19 264 GLU A O 1
ATOM 1989 N N . GLU A 1 265 ? 0.221 7.580 -18.019 1.00 94.75 265 GLU A N 1
ATOM 1990 C CA . GLU A 1 265 ? 0.009 8.909 -17.427 1.00 94.75 265 GLU A CA 1
ATOM 1991 C C . GLU A 1 265 ? -0.598 9.937 -18.398 1.00 94.75 265 GLU A C 1
ATOM 1993 O O . GLU A 1 265 ? -1.445 10.730 -17.996 1.00 94.75 265 GLU A O 1
ATOM 1998 N N . ILE A 1 266 ? -0.181 9.961 -19.673 1.00 94.19 266 ILE A N 1
ATOM 1999 C CA . ILE A 1 266 ? -0.606 11.006 -20.631 1.00 94.19 266 ILE A CA 1
ATOM 2000 C C . ILE A 1 266 ? -1.856 10.586 -21.403 1.00 94.19 266 ILE A C 1
ATOM 2002 O O . ILE A 1 266 ? -2.800 11.359 -21.549 1.00 94.19 266 ILE A O 1
ATOM 2006 N N . SER A 1 267 ? -1.852 9.369 -21.940 1.00 95.69 267 SER A N 1
ATOM 2007 C CA . SER A 1 267 ? -2.967 8.802 -22.699 1.00 95.69 267 SER A CA 1
ATOM 2008 C C . SER A 1 267 ? -3.269 7.418 -22.130 1.00 95.69 267 SER A C 1
ATOM 2010 O O . SER A 1 267 ? -2.795 6.433 -22.702 1.00 95.69 267 SER A O 1
ATOM 2012 N N . PRO A 1 268 ? -3.992 7.357 -20.989 1.00 96.88 268 PRO A N 1
ATOM 2013 C CA . PRO A 1 268 ? -4.228 6.124 -20.250 1.00 96.88 268 PRO A CA 1
ATOM 2014 C C . PRO A 1 268 ? -4.860 5.039 -21.127 1.00 96.88 268 PRO A C 1
ATOM 2016 O O . PRO A 1 268 ? -6.034 5.115 -21.484 1.00 96.88 268 PRO A O 1
ATOM 2019 N N . ASP A 1 269 ? -4.065 4.031 -21.469 1.00 97.75 269 ASP A N 1
ATOM 2020 C CA . ASP A 1 269 ? -4.466 2.837 -22.208 1.00 97.75 269 ASP A CA 1
ATOM 2021 C C . ASP A 1 269 ? -3.727 1.637 -21.596 1.00 97.75 269 ASP A C 1
ATOM 2023 O O . ASP A 1 269 ? -2.558 1.383 -21.926 1.00 97.75 269 ASP A O 1
ATOM 2027 N N . PRO A 1 270 ? -4.368 0.934 -20.645 1.00 96.56 270 PRO A N 1
ATOM 2028 C CA . PRO A 1 270 ? -3.689 -0.079 -19.857 1.00 96.56 270 PRO A CA 1
ATOM 2029 C C . PRO A 1 270 ? -3.256 -1.283 -20.702 1.00 96.56 270 PRO A C 1
ATOM 2031 O O . PRO A 1 270 ? -2.183 -1.839 -20.470 1.00 96.56 270 PRO A O 1
ATOM 2034 N N . ASP A 1 271 ? -4.032 -1.648 -21.721 1.00 97.62 271 ASP A N 1
ATOM 2035 C CA . ASP A 1 271 ? -3.726 -2.797 -22.571 1.00 97.62 271 ASP A CA 1
ATOM 2036 C C . ASP A 1 271 ? -2.477 -2.515 -23.422 1.00 97.62 271 ASP A C 1
ATOM 2038 O O . ASP A 1 271 ? -1.583 -3.354 -23.556 1.00 97.62 271 ASP A O 1
ATOM 2042 N N . VAL A 1 272 ? -2.356 -1.295 -23.958 1.00 97.75 272 VAL A N 1
ATOM 2043 C CA . VAL A 1 272 ? -1.174 -0.893 -24.735 1.00 97.75 272 VAL A CA 1
ATOM 2044 C C . VAL A 1 272 ? 0.053 -0.704 -23.836 1.00 97.75 272 VAL A C 1
ATOM 2046 O O . VAL A 1 272 ? 1.157 -1.090 -24.232 1.00 97.75 272 VAL A O 1
ATOM 2049 N N . ALA A 1 273 ? -0.112 -0.144 -22.632 1.00 97.75 273 ALA A N 1
ATOM 2050 C CA . ALA A 1 273 ? 0.971 -0.027 -21.653 1.00 97.75 273 ALA A CA 1
ATOM 2051 C C . ALA A 1 273 ? 1.541 -1.407 -21.277 1.00 97.75 273 ALA A C 1
ATOM 2053 O O . ALA A 1 273 ? 2.761 -1.596 -21.286 1.00 97.75 273 ALA A O 1
ATOM 2054 N N . GLU A 1 274 ? 0.668 -2.392 -21.042 1.00 97.75 274 GLU A N 1
ATOM 2055 C CA . GLU A 1 274 ? 1.051 -3.780 -20.779 1.00 97.75 274 GLU A CA 1
ATOM 2056 C C . GLU A 1 274 ? 1.901 -4.356 -21.920 1.00 97.75 274 GLU A C 1
ATOM 2058 O O . GLU A 1 274 ? 2.978 -4.905 -21.671 1.00 97.75 274 GLU A O 1
ATOM 2063 N N . VAL A 1 275 ? 1.478 -4.173 -23.177 1.00 98.06 275 VAL A N 1
ATOM 2064 C CA . VAL A 1 275 ? 2.236 -4.638 -24.352 1.00 98.06 275 VAL A CA 1
ATOM 2065 C C . VAL A 1 275 ? 3.635 -4.014 -24.402 1.00 98.06 275 VAL A C 1
ATOM 2067 O O . VAL A 1 275 ? 4.603 -4.703 -24.736 1.00 98.06 275 VAL A O 1
ATOM 2070 N N . TYR A 1 276 ? 3.781 -2.731 -24.060 1.00 98.25 276 TYR A N 1
ATOM 2071 C CA . TYR A 1 276 ? 5.094 -2.084 -24.005 1.00 98.25 276 TYR A CA 1
ATOM 2072 C C . TYR A 1 276 ? 5.987 -2.654 -22.900 1.00 98.25 276 TYR A C 1
ATOM 2074 O O . TYR A 1 276 ? 7.164 -2.919 -23.159 1.00 98.25 276 TYR A O 1
ATOM 2082 N N . PHE A 1 277 ? 5.451 -2.897 -21.701 1.00 98.19 277 PHE A N 1
ATOM 2083 C CA . PHE A 1 277 ? 6.212 -3.542 -20.629 1.00 98.19 277 PHE A CA 1
ATOM 2084 C C . PHE A 1 277 ? 6.624 -4.970 -20.990 1.00 98.19 277 PHE A C 1
ATOM 2086 O O . PHE A 1 277 ? 7.777 -5.346 -20.780 1.00 98.19 277 PHE A O 1
ATOM 2093 N N . GLN A 1 278 ? 5.722 -5.759 -21.575 1.00 97.94 278 GLN A N 1
ATOM 2094 C CA . GLN A 1 278 ? 6.027 -7.121 -22.012 1.00 97.94 278 GLN A CA 1
ATOM 2095 C C . GLN A 1 278 ? 7.139 -7.135 -23.069 1.00 97.94 278 GLN A C 1
ATOM 2097 O O . GLN A 1 278 ? 8.095 -7.900 -22.935 1.00 97.94 278 GLN A O 1
ATOM 2102 N N . LYS A 1 279 ? 7.082 -6.232 -24.059 1.00 98.25 279 LYS A N 1
ATOM 2103 C CA . LYS A 1 279 ? 8.152 -6.061 -25.056 1.00 98.25 279 LYS A CA 1
ATOM 2104 C C . LYS A 1 279 ? 9.467 -5.608 -24.429 1.00 98.25 279 LYS A C 1
ATOM 2106 O O . LYS A 1 279 ? 10.520 -6.112 -24.810 1.00 98.25 279 LYS A O 1
ATOM 2111 N N . ALA A 1 280 ? 9.427 -4.693 -23.459 1.00 97.88 280 ALA A N 1
ATOM 2112 C CA . ALA A 1 280 ? 10.620 -4.271 -22.728 1.00 97.88 280 ALA A CA 1
ATOM 2113 C C . ALA A 1 280 ? 11.283 -5.466 -22.022 1.00 97.88 280 ALA A C 1
ATOM 2115 O O . ALA A 1 280 ? 12.483 -5.672 -22.173 1.00 97.88 280 ALA A O 1
ATOM 2116 N N . ILE A 1 281 ? 10.501 -6.303 -21.331 1.00 97.44 281 ILE A N 1
ATOM 2117 C CA . ILE A 1 281 ? 10.992 -7.528 -20.681 1.00 97.44 281 ILE A CA 1
ATOM 2118 C C . ILE A 1 281 ? 11.565 -8.510 -21.709 1.00 97.44 281 ILE A C 1
ATOM 2120 O O . ILE A 1 281 ? 12.635 -9.073 -21.482 1.00 97.44 281 ILE A O 1
ATOM 2124 N N . GLU A 1 282 ? 10.878 -8.722 -22.832 1.00 97.38 282 GLU A N 1
ATOM 2125 C CA . GLU A 1 282 ? 11.332 -9.616 -23.901 1.00 97.38 282 GLU A CA 1
ATOM 2126 C C . GLU A 1 282 ? 12.677 -9.164 -24.485 1.00 97.38 282 GLU A C 1
ATOM 2128 O O . GLU A 1 282 ? 13.602 -9.969 -24.605 1.00 97.38 282 GLU A O 1
ATOM 2133 N N . TYR A 1 283 ? 12.814 -7.877 -24.809 1.00 97.50 283 TYR A N 1
ATOM 2134 C CA . TYR A 1 283 ? 14.057 -7.331 -25.348 1.00 97.50 283 TYR A CA 1
ATOM 2135 C C . TYR A 1 283 ? 15.197 -7.362 -24.331 1.00 97.50 283 TYR A C 1
ATOM 2137 O O . TYR A 1 283 ? 16.312 -7.717 -24.706 1.00 97.50 283 TYR A O 1
ATOM 2145 N N . THR A 1 284 ? 14.930 -7.071 -23.054 1.00 96.25 284 THR A N 1
ATOM 2146 C CA . THR A 1 284 ? 15.941 -7.195 -21.994 1.00 96.25 284 THR A CA 1
ATOM 2147 C C . THR A 1 284 ? 16.400 -8.644 -21.832 1.00 96.25 284 THR A C 1
ATOM 2149 O O . THR A 1 284 ? 17.599 -8.889 -21.750 1.00 96.25 284 THR A O 1
ATOM 2152 N N . ARG A 1 285 ? 15.486 -9.627 -21.866 1.00 95.69 285 ARG A N 1
ATOM 2153 C CA . ARG A 1 285 ? 15.860 -11.054 -21.825 1.00 95.69 285 ARG A CA 1
ATOM 2154 C C . ARG A 1 285 ? 16.704 -11.462 -23.031 1.00 95.69 285 ARG A C 1
ATOM 2156 O O . ARG A 1 285 ? 17.725 -12.108 -22.848 1.00 95.69 285 ARG A O 1
ATOM 2163 N N . LYS A 1 286 ? 16.328 -11.050 -24.246 1.00 96.50 286 LYS A N 1
ATOM 2164 C CA . LYS A 1 286 ? 17.109 -11.330 -25.467 1.00 96.50 286 LYS A CA 1
ATOM 2165 C C . LYS A 1 286 ? 18.514 -10.726 -25.410 1.00 96.50 286 LYS A C 1
ATOM 2167 O O . LYS A 1 286 ? 19.477 -11.364 -25.837 1.00 96.50 286 LYS A O 1
ATOM 2172 N N . ASP A 1 287 ? 18.639 -9.508 -24.889 1.00 94.94 287 ASP A N 1
ATOM 2173 C CA . ASP A 1 287 ? 19.931 -8.846 -24.700 1.00 94.94 287 ASP A CA 1
ATOM 2174 C C . ASP A 1 287 ? 20.793 -9.568 -23.650 1.00 94.94 287 ASP A C 1
ATOM 2176 O O . ASP A 1 287 ? 21.987 -9.785 -23.866 1.00 94.94 287 ASP A O 1
ATOM 2180 N N . LEU A 1 288 ? 20.176 -10.027 -22.559 1.00 93.25 288 LEU A N 1
ATOM 2181 C CA . LEU A 1 288 ? 20.825 -10.823 -21.521 1.00 93.25 288 LEU A CA 1
ATOM 2182 C C . LEU A 1 288 ? 21.278 -12.199 -22.051 1.00 93.25 288 LEU A C 1
ATOM 2184 O O . LEU A 1 288 ? 22.422 -12.595 -21.854 1.00 93.25 288 LEU A O 1
ATOM 2188 N N . GLU A 1 289 ? 20.433 -12.903 -22.805 1.00 93.56 289 GLU A N 1
ATOM 2189 C CA . GLU A 1 289 ? 20.785 -14.172 -23.458 1.00 93.56 289 GLU A CA 1
ATOM 2190 C C . GLU A 1 289 ? 21.946 -14.009 -24.445 1.00 93.56 289 GLU A C 1
ATOM 2192 O O . GLU A 1 289 ? 22.852 -14.843 -24.499 1.00 93.56 289 GLU A O 1
ATOM 2197 N N . THR A 1 290 ? 21.930 -12.932 -25.233 1.00 93.81 290 THR A N 1
ATOM 2198 C CA . THR A 1 290 ? 23.012 -12.617 -26.176 1.00 93.81 290 THR A CA 1
ATOM 2199 C C . THR A 1 290 ? 24.309 -12.332 -25.426 1.00 93.81 290 THR A C 1
ATOM 2201 O O . THR A 1 290 ? 25.372 -12.817 -25.817 1.00 93.81 290 THR A O 1
ATOM 2204 N N . TYR A 1 291 ? 24.220 -11.597 -24.317 1.00 90.62 291 TYR A N 1
ATOM 2205 C CA . TYR A 1 291 ? 25.347 -11.337 -23.434 1.00 90.62 291 TYR A CA 1
ATOM 2206 C C . TYR A 1 291 ? 25.931 -12.641 -22.865 1.00 90.62 291 TYR A C 1
ATOM 2208 O O . TYR A 1 291 ? 27.130 -12.873 -23.011 1.00 90.62 291 TYR A O 1
ATOM 2216 N N . TYR A 1 292 ? 25.100 -13.545 -22.336 1.00 88.44 292 TYR A N 1
ATOM 2217 C CA . TYR A 1 292 ? 25.548 -14.837 -21.803 1.00 88.44 292 TYR A CA 1
ATOM 2218 C C . TYR A 1 292 ? 26.186 -15.751 -22.853 1.00 88.44 292 TYR A C 1
ATOM 2220 O O . TYR A 1 292 ? 27.229 -16.356 -22.598 1.00 88.44 292 TYR A O 1
ATOM 2228 N N . LYS A 1 293 ? 25.612 -15.815 -24.060 1.00 91.75 293 LYS A N 1
ATOM 2229 C CA . LYS A 1 293 ? 26.189 -16.582 -25.178 1.00 91.75 293 LYS A CA 1
ATOM 2230 C C . LYS A 1 293 ? 27.577 -16.076 -25.566 1.00 91.75 293 LYS A C 1
ATOM 2232 O O . LYS A 1 293 ? 28.454 -16.877 -25.881 1.00 91.75 293 LYS A O 1
ATOM 2237 N N . ASN A 1 294 ? 27.785 -14.761 -25.529 1.00 90.00 294 ASN A N 1
ATOM 2238 C CA . ASN A 1 294 ? 29.083 -14.159 -25.828 1.00 90.00 294 ASN A CA 1
ATOM 2239 C C . ASN A 1 294 ? 30.074 -14.323 -24.668 1.00 90.00 294 ASN A C 1
ATOM 2241 O O . ASN A 1 294 ? 31.251 -14.586 -24.910 1.00 90.00 294 ASN A O 1
ATOM 2245 N N . LYS A 1 295 ? 29.598 -14.239 -23.419 1.00 85.56 295 LYS A N 1
ATOM 2246 C CA . LYS A 1 295 ? 30.409 -14.415 -22.208 1.00 85.56 295 LYS A CA 1
ATOM 2247 C C . LYS A 1 295 ? 31.028 -15.807 -22.111 1.00 85.56 295 LYS A C 1
ATOM 2249 O O . LYS A 1 295 ? 32.167 -15.917 -21.686 1.00 85.56 295 LYS A O 1
ATOM 2254 N N . SER A 1 296 ? 30.357 -16.854 -22.600 1.00 80.50 296 SER A N 1
ATOM 2255 C CA . SER A 1 296 ? 30.934 -18.211 -22.665 1.00 80.50 296 SER A CA 1
ATOM 2256 C C . SER A 1 296 ? 32.289 -18.286 -23.394 1.00 80.50 296 SER A C 1
ATOM 2258 O O . SER A 1 296 ? 32.965 -19.306 -23.291 1.00 80.50 296 SER A O 1
ATOM 2260 N N . LYS A 1 297 ? 32.683 -17.250 -24.146 1.00 84.25 297 LYS A N 1
ATOM 2261 C CA . LYS A 1 297 ? 33.968 -17.176 -24.852 1.00 84.25 297 LYS A CA 1
ATOM 2262 C C . LYS A 1 297 ? 35.038 -16.356 -24.120 1.00 84.25 297 LYS A C 1
ATOM 2264 O O . LYS A 1 297 ? 36.204 -16.484 -24.471 1.00 84.25 297 LYS A O 1
ATOM 2269 N N . ASN A 1 298 ? 34.665 -15.536 -23.134 1.00 77.00 298 ASN A N 1
ATOM 2270 C CA . ASN A 1 298 ? 35.565 -14.639 -22.406 1.00 77.00 298 ASN A CA 1
ATOM 2271 C C . ASN A 1 298 ? 35.397 -14.827 -20.891 1.00 77.00 298 ASN A C 1
ATOM 2273 O O . ASN A 1 298 ? 34.349 -14.520 -20.334 1.00 77.00 298 ASN A O 1
ATOM 2277 N N . ASN A 1 299 ? 36.460 -15.257 -20.208 1.00 77.00 299 ASN A N 1
ATOM 2278 C CA . ASN A 1 299 ? 36.439 -15.584 -18.774 1.00 77.00 299 ASN A CA 1
ATOM 2279 C C . ASN A 1 299 ? 36.343 -14.372 -17.826 1.00 77.00 299 ASN A C 1
ATOM 2281 O O . ASN A 1 299 ? 36.432 -14.556 -16.615 1.00 77.00 299 ASN A O 1
ATOM 2285 N N . ASN A 1 300 ? 36.177 -13.144 -18.330 1.00 77.06 300 ASN A N 1
ATOM 2286 C CA . ASN A 1 300 ? 36.100 -11.967 -17.467 1.00 77.06 300 ASN A CA 1
ATOM 2287 C C . ASN A 1 300 ? 34.643 -11.656 -17.108 1.00 77.06 300 ASN A C 1
ATOM 2289 O O . ASN A 1 300 ? 33.784 -11.493 -17.977 1.00 77.06 300 ASN A O 1
ATOM 2293 N N . ILE A 1 301 ? 34.354 -11.652 -15.810 1.00 62.31 301 ILE A N 1
ATOM 2294 C CA . ILE A 1 301 ? 32.999 -11.533 -15.284 1.00 62.31 301 ILE A CA 1
ATOM 2295 C C . ILE A 1 301 ? 32.711 -10.057 -14.978 1.00 62.31 301 ILE A C 1
ATOM 2297 O O . ILE A 1 301 ? 32.948 -9.582 -13.869 1.00 62.31 301 ILE A O 1
ATOM 2301 N N . ASP A 1 302 ? 32.175 -9.336 -15.961 1.00 73.31 302 ASP A N 1
ATOM 2302 C CA . ASP A 1 302 ? 32.034 -7.878 -15.889 1.00 73.31 302 ASP A CA 1
ATOM 2303 C C . ASP A 1 302 ? 30.876 -7.403 -14.990 1.00 73.31 302 ASP A C 1
ATOM 2305 O O . ASP A 1 302 ? 29.806 -8.013 -14.923 1.00 73.31 302 ASP A O 1
ATOM 2309 N N . ALA A 1 303 ? 31.060 -6.232 -14.367 1.00 80.38 303 ALA A N 1
ATOM 2310 C CA . ALA A 1 303 ? 30.030 -5.477 -13.638 1.00 80.38 303 ALA A CA 1
ATOM 2311 C C . ALA A 1 303 ? 28.749 -5.218 -14.465 1.00 80.38 303 ALA A C 1
ATOM 2313 O O . ALA A 1 303 ? 27.668 -5.041 -13.907 1.00 80.38 303 ALA A O 1
ATOM 2314 N N . LEU A 1 304 ? 28.863 -5.255 -15.796 1.00 83.44 304 LEU A N 1
ATOM 2315 C CA . LEU A 1 304 ? 27.765 -5.057 -16.741 1.00 83.44 304 LEU A CA 1
ATOM 2316 C C . LEU A 1 304 ? 26.660 -6.120 -16.623 1.00 83.44 304 LEU A C 1
ATOM 2318 O O . LEU A 1 304 ? 25.495 -5.824 -16.873 1.00 83.44 304 LEU A O 1
ATOM 2322 N N . GLU A 1 305 ? 27.001 -7.352 -16.244 1.00 84.56 305 GLU A N 1
ATOM 2323 C CA . GLU A 1 305 ? 26.023 -8.431 -16.058 1.00 84.56 305 GLU A CA 1
ATOM 2324 C C . GLU A 1 305 ? 25.036 -8.110 -14.932 1.00 84.56 305 GLU A C 1
ATOM 2326 O O . GLU A 1 305 ? 23.823 -8.170 -15.122 1.00 84.56 305 GLU A O 1
ATOM 2331 N N . ILE A 1 306 ? 25.573 -7.674 -13.788 1.00 84.06 306 ILE A N 1
ATOM 2332 C CA . ILE A 1 306 ? 24.796 -7.317 -12.598 1.00 84.06 306 ILE A CA 1
ATOM 2333 C C . ILE A 1 306 ? 23.842 -6.161 -12.923 1.00 84.06 306 ILE A C 1
ATOM 2335 O O . ILE A 1 306 ? 22.687 -6.169 -12.497 1.00 84.06 306 ILE A O 1
ATOM 2339 N N . GLU A 1 307 ? 24.291 -5.182 -13.716 1.00 88.50 307 GLU A N 1
ATOM 2340 C CA . GLU A 1 307 ? 23.435 -4.075 -14.153 1.00 88.50 307 GLU A CA 1
ATOM 2341 C C . GLU A 1 307 ? 22.261 -4.548 -15.021 1.00 88.50 307 GLU A C 1
ATOM 2343 O O . GLU A 1 307 ? 21.134 -4.089 -14.821 1.00 88.50 307 GLU A O 1
ATOM 2348 N N . LYS A 1 308 ? 22.485 -5.493 -15.946 1.00 89.81 308 LYS A N 1
ATOM 2349 C CA . LYS A 1 308 ? 21.427 -6.017 -16.827 1.00 89.81 308 LYS A CA 1
ATOM 2350 C C . LYS A 1 308 ? 20.382 -6.839 -16.074 1.00 89.81 308 LYS A C 1
ATOM 2352 O O . LYS A 1 308 ? 19.187 -6.692 -16.338 1.00 89.81 308 LYS A O 1
ATOM 2357 N N . ASP A 1 309 ? 20.801 -7.659 -15.118 1.00 90.00 309 ASP A N 1
ATOM 2358 C CA . ASP A 1 309 ? 19.867 -8.417 -14.284 1.00 90.00 309 ASP A CA 1
ATOM 2359 C C . ASP A 1 309 ? 19.069 -7.502 -13.351 1.00 90.00 309 ASP A C 1
ATOM 2361 O O . ASP A 1 309 ? 17.841 -7.620 -13.257 1.00 90.00 309 ASP A O 1
ATOM 2365 N N . LYS A 1 310 ? 19.733 -6.515 -12.735 1.00 92.62 310 LYS A N 1
ATOM 2366 C CA . LYS A 1 310 ? 19.066 -5.488 -11.926 1.00 92.62 310 LYS A CA 1
ATOM 2367 C C . LYS A 1 310 ? 18.033 -4.718 -12.748 1.00 92.62 310 LYS A C 1
ATOM 2369 O O . LYS A 1 310 ? 16.922 -4.475 -12.275 1.00 92.62 310 LYS A O 1
ATOM 2374 N N . ALA A 1 311 ? 18.356 -4.398 -13.999 1.00 94.38 311 ALA A N 1
ATOM 2375 C CA . ALA A 1 311 ? 17.417 -3.772 -14.915 1.00 94.38 311 ALA A CA 1
ATOM 2376 C C . ALA A 1 311 ? 16.191 -4.650 -15.204 1.00 94.38 311 ALA A C 1
ATOM 2378 O O . ALA A 1 311 ? 15.067 -4.148 -15.229 1.00 94.38 311 ALA A O 1
ATOM 2379 N N . LEU A 1 312 ? 16.371 -5.960 -15.395 1.00 95.50 312 LEU A N 1
ATOM 2380 C CA . LEU A 1 312 ? 15.256 -6.883 -15.605 1.00 95.50 312 LEU A CA 1
ATOM 2381 C C . LEU A 1 312 ? 14.329 -6.947 -14.380 1.00 95.50 312 LEU A C 1
ATOM 2383 O O . LEU A 1 312 ? 13.106 -6.909 -14.546 1.00 95.50 312 LEU A O 1
ATOM 2387 N N . VAL A 1 313 ? 14.897 -7.014 -13.172 1.00 95.19 313 VAL A N 1
ATOM 2388 C CA . VAL A 1 313 ? 14.146 -6.978 -11.904 1.00 95.19 313 VAL A CA 1
ATOM 2389 C C . VAL A 1 313 ? 13.363 -5.671 -11.779 1.00 95.19 313 VAL A C 1
ATOM 2391 O O . VAL A 1 313 ? 12.169 -5.693 -11.478 1.00 95.19 313 VAL A O 1
ATOM 2394 N N . GLU A 1 314 ? 13.991 -4.535 -12.083 1.00 95.75 314 GLU A N 1
ATOM 2395 C CA . GLU A 1 314 ? 13.346 -3.224 -12.015 1.00 95.75 314 GLU A CA 1
ATOM 2396 C C . GLU A 1 314 ? 12.173 -3.099 -13.002 1.00 95.75 314 GLU A C 1
ATOM 2398 O O . GLU A 1 314 ? 11.097 -2.623 -12.631 1.00 95.75 314 GLU A O 1
ATOM 2403 N N . ILE A 1 315 ? 12.335 -3.573 -14.243 1.00 96.94 315 ILE A N 1
ATOM 2404 C CA . ILE A 1 315 ? 11.258 -3.567 -15.246 1.00 96.94 315 ILE A CA 1
ATOM 2405 C C . ILE A 1 315 ? 10.089 -4.454 -14.790 1.00 96.94 315 ILE A C 1
ATOM 2407 O O . ILE A 1 315 ? 8.931 -4.047 -14.902 1.00 96.94 315 ILE A O 1
ATOM 2411 N N . GLN A 1 316 ? 10.367 -5.641 -14.240 1.00 97.31 316 GLN A N 1
ATOM 2412 C CA . GLN A 1 316 ? 9.325 -6.520 -13.695 1.00 97.31 316 GLN A CA 1
ATOM 2413 C C . GLN A 1 316 ? 8.607 -5.883 -12.504 1.00 97.31 316 GLN A C 1
ATOM 2415 O O . GLN A 1 316 ? 7.382 -5.946 -12.423 1.00 97.31 316 GLN A O 1
ATOM 2420 N N . HIS A 1 317 ? 9.342 -5.217 -11.614 1.00 96.94 317 HIS A N 1
ATOM 2421 C CA . HIS A 1 317 ? 8.752 -4.492 -10.496 1.00 96.94 317 HIS A CA 1
ATOM 2422 C C . HIS A 1 317 ? 7.825 -3.358 -10.970 1.00 96.94 317 HIS A C 1
ATOM 2424 O O . HIS A 1 317 ? 6.737 -3.186 -10.414 1.00 96.94 317 HIS A O 1
ATOM 2430 N N . ARG A 1 318 ? 8.208 -2.615 -12.022 1.00 96.62 318 ARG A N 1
ATOM 2431 C CA . ARG A 1 318 ? 7.353 -1.587 -12.646 1.00 96.62 318 ARG A CA 1
ATOM 2432 C C . ARG A 1 318 ? 6.083 -2.193 -13.249 1.00 96.62 318 ARG A C 1
ATOM 2434 O O . ARG A 1 318 ? 5.004 -1.670 -12.986 1.00 96.62 318 ARG A O 1
ATOM 2441 N N . LEU A 1 319 ? 6.192 -3.316 -13.963 1.00 97.50 319 LEU A N 1
ATOM 2442 C CA . LEU A 1 319 ? 5.033 -4.036 -14.505 1.00 97.50 319 LEU A CA 1
ATOM 2443 C C . LEU A 1 319 ? 4.085 -4.524 -13.395 1.00 97.50 319 LEU A C 1
ATOM 2445 O O . LEU A 1 319 ? 2.873 -4.363 -13.500 1.00 97.50 319 LEU A O 1
ATOM 2449 N N . ALA A 1 320 ? 4.618 -5.071 -12.303 1.00 97.88 320 ALA A N 1
ATOM 2450 C CA . ALA A 1 320 ? 3.805 -5.492 -11.163 1.00 97.88 320 ALA A CA 1
ATOM 2451 C C . ALA A 1 320 ? 3.069 -4.309 -10.509 1.00 97.88 320 ALA A C 1
ATOM 2453 O O . ALA A 1 320 ? 1.875 -4.398 -10.227 1.00 97.88 320 ALA A O 1
ATOM 2454 N N . ARG A 1 321 ? 3.748 -3.164 -10.347 1.00 97.00 321 ARG A N 1
ATOM 2455 C CA . ARG A 1 321 ? 3.125 -1.926 -9.854 1.00 97.00 321 ARG A CA 1
ATOM 2456 C C . ARG A 1 321 ? 2.021 -1.439 -10.788 1.00 97.00 321 ARG A C 1
ATOM 2458 O O . ARG A 1 321 ? 0.969 -1.017 -10.314 1.00 97.00 321 ARG A O 1
ATOM 2465 N N . PHE A 1 322 ? 2.254 -1.498 -12.097 1.00 97.06 322 PHE A N 1
ATOM 2466 C CA . PHE A 1 322 ? 1.246 -1.187 -13.102 1.00 97.06 322 PHE A CA 1
ATOM 2467 C C . PHE A 1 322 ? 0.009 -2.084 -12.948 1.00 97.06 322 PHE A C 1
ATOM 2469 O O . PHE A 1 322 ? -1.093 -1.555 -12.809 1.00 97.06 322 PHE A O 1
ATOM 2476 N N . TYR A 1 323 ? 0.188 -3.408 -12.849 1.00 98.06 323 TYR A N 1
ATOM 2477 C CA . TYR A 1 323 ? -0.918 -4.344 -12.617 1.00 98.06 323 TYR A CA 1
ATOM 2478 C C . TYR A 1 323 ? -1.698 -4.038 -11.334 1.00 98.06 323 TYR A C 1
ATOM 2480 O O . TYR A 1 323 ? -2.928 -4.032 -11.364 1.00 98.06 323 TYR A O 1
ATOM 2488 N N . GLY A 1 324 ? -1.009 -3.703 -10.239 1.00 96.19 324 GLY A N 1
ATOM 2489 C CA . GLY A 1 324 ? -1.662 -3.298 -8.993 1.00 96.19 324 GLY A CA 1
ATOM 2490 C C . GLY A 1 324 ? -2.505 -2.026 -9.146 1.00 96.19 324 GLY A C 1
ATOM 2491 O O . GLY A 1 324 ? -3.602 -1.949 -8.601 1.00 96.19 324 GLY A O 1
ATOM 2492 N N . ARG A 1 325 ? -2.049 -1.039 -9.936 1.00 95.00 325 ARG A N 1
ATOM 2493 C CA . ARG A 1 325 ? -2.811 0.201 -10.192 1.00 95.00 325 ARG A CA 1
ATOM 2494 C C . ARG A 1 325 ? -4.085 -0.032 -10.998 1.00 95.00 325 ARG A C 1
ATOM 2496 O O . ARG A 1 325 ? -5.087 0.623 -10.736 1.00 95.00 325 ARG A O 1
ATOM 2503 N N . ILE A 1 326 ? -4.055 -0.949 -11.963 1.00 96.62 326 ILE A N 1
ATOM 2504 C CA . ILE A 1 326 ? -5.224 -1.260 -12.801 1.00 96.62 326 ILE A CA 1
ATOM 2505 C C . ILE A 1 326 ? -6.157 -2.308 -12.167 1.00 96.62 326 ILE A C 1
ATOM 2507 O O . ILE A 1 326 ? -7.097 -2.761 -12.817 1.00 96.62 326 ILE A O 1
ATOM 2511 N N . GLY A 1 327 ? -5.898 -2.710 -10.916 1.00 95.50 327 GLY A N 1
ATOM 2512 C CA . GLY A 1 327 ? -6.698 -3.693 -10.181 1.00 95.50 327 GLY A CA 1
ATOM 2513 C C . GLY A 1 327 ? -6.488 -5.147 -10.622 1.00 95.50 327 GLY A C 1
ATOM 2514 O O . GLY A 1 327 ? -7.275 -6.015 -10.256 1.00 95.50 327 GLY A O 1
ATOM 2515 N N . GLN A 1 328 ? -5.438 -5.444 -11.396 1.00 97.19 328 GLN A N 1
ATOM 2516 C CA . GLN A 1 328 ? -5.045 -6.813 -11.756 1.00 97.19 328 GLN A CA 1
ATOM 2517 C C . GLN A 1 328 ? -4.146 -7.421 -10.666 1.00 97.19 328 GLN A C 1
ATOM 2519 O O . GLN A 1 328 ? -2.997 -7.800 -10.908 1.00 97.19 328 GLN A O 1
ATOM 2524 N N . ASP A 1 329 ? -4.684 -7.504 -9.448 1.00 97.06 329 ASP A N 1
ATOM 2525 C CA . ASP A 1 329 ? -3.932 -7.864 -8.240 1.00 97.06 329 ASP A CA 1
ATOM 2526 C C . ASP A 1 329 ? -3.281 -9.252 -8.311 1.00 97.06 329 ASP A C 1
ATOM 2528 O O . ASP A 1 329 ? -2.170 -9.421 -7.820 1.00 97.06 329 ASP A O 1
ATOM 2532 N N . GLU A 1 330 ? -3.908 -10.229 -8.974 1.00 97.69 330 GLU A N 1
ATOM 2533 C CA . GLU A 1 330 ? -3.366 -11.590 -9.140 1.00 97.69 330 GLU A CA 1
ATOM 2534 C C . GLU A 1 330 ? -2.039 -11.593 -9.913 1.00 97.69 330 GLU A C 1
ATOM 2536 O O . GLU A 1 330 ? -1.061 -12.240 -9.523 1.00 97.69 330 GLU A O 1
ATOM 2541 N N . ARG A 1 331 ? -1.967 -10.816 -10.999 1.00 97.88 331 ARG A N 1
ATOM 2542 C CA . ARG A 1 331 ? -0.754 -10.711 -11.819 1.00 97.88 331 ARG A CA 1
ATOM 2543 C C . ARG A 1 331 ? 0.337 -9.931 -11.094 1.00 97.88 331 ARG A C 1
ATOM 2545 O O . ARG A 1 331 ? 1.500 -10.332 -11.141 1.00 97.88 331 ARG A O 1
ATOM 2552 N N . ALA A 1 332 ? -0.035 -8.851 -10.403 1.00 98.12 332 ALA A N 1
ATOM 2553 C CA . ALA A 1 332 ? 0.884 -8.074 -9.573 1.00 98.12 332 ALA A CA 1
ATOM 2554 C C . ALA A 1 332 ? 1.499 -8.938 -8.461 1.00 98.12 332 ALA A C 1
ATOM 2556 O O . ALA A 1 332 ? 2.725 -9.021 -8.355 1.00 98.12 332 ALA A O 1
ATOM 2557 N N . ALA A 1 333 ? 0.649 -9.642 -7.705 1.00 97.62 333 ALA A N 1
ATOM 2558 C CA . ALA A 1 333 ? 1.034 -10.603 -6.679 1.00 97.62 333 ALA A CA 1
ATOM 2559 C C . ALA A 1 333 ? 1.991 -11.663 -7.225 1.00 97.62 333 ALA A C 1
ATOM 2561 O O . ALA A 1 333 ? 3.062 -11.863 -6.666 1.00 97.62 333 ALA A O 1
ATOM 2562 N N . THR A 1 334 ? 1.656 -12.286 -8.357 1.00 97.62 334 THR A N 1
ATOM 2563 C CA . THR A 1 334 ? 2.485 -13.338 -8.964 1.00 97.62 334 THR A CA 1
ATOM 2564 C C . THR A 1 334 ? 3.895 -12.841 -9.294 1.00 97.62 334 THR A C 1
ATOM 2566 O O . THR A 1 334 ? 4.883 -13.520 -9.000 1.00 97.62 334 THR A O 1
ATOM 2569 N N . ILE A 1 335 ? 4.019 -11.647 -9.886 1.00 97.75 335 ILE A N 1
ATOM 2570 C CA . ILE A 1 335 ? 5.331 -11.080 -10.223 1.00 97.75 335 ILE A CA 1
ATOM 2571 C C . ILE A 1 335 ? 6.104 -10.715 -8.952 1.00 97.75 335 ILE A C 1
ATOM 2573 O O . ILE A 1 335 ? 7.273 -11.082 -8.840 1.00 97.75 335 ILE A O 1
ATOM 2577 N N . TRP A 1 336 ? 5.481 -10.037 -7.984 1.00 98.25 336 TRP A N 1
ATOM 2578 C CA . TRP A 1 336 ? 6.159 -9.676 -6.737 1.00 98.25 336 TRP A CA 1
ATOM 2579 C C . TRP A 1 336 ? 6.557 -10.894 -5.905 1.00 98.25 336 TRP A C 1
ATOM 2581 O O . TRP A 1 336 ? 7.682 -10.925 -5.416 1.00 98.25 336 TRP A O 1
ATOM 2591 N N . THR A 1 337 ? 5.722 -11.932 -5.826 1.00 97.56 337 THR A N 1
ATOM 2592 C CA . THR A 1 337 ? 6.081 -13.205 -5.187 1.00 97.56 337 THR A CA 1
ATOM 2593 C C . THR A 1 337 ? 7.262 -13.859 -5.895 1.00 97.56 337 THR A C 1
ATOM 2595 O O . THR A 1 337 ? 8.178 -14.324 -5.226 1.00 97.56 337 THR A O 1
ATOM 2598 N N . ARG A 1 338 ? 7.316 -13.846 -7.234 1.00 96.56 338 ARG A N 1
ATOM 2599 C CA . ARG A 1 338 ? 8.483 -14.364 -7.964 1.00 96.56 338 ARG A CA 1
ATOM 2600 C C . ARG A 1 338 ? 9.757 -13.589 -7.626 1.00 96.56 338 ARG A C 1
ATOM 2602 O O . ARG A 1 338 ? 10.783 -14.214 -7.384 1.00 96.56 338 ARG A O 1
ATOM 2609 N N . LEU A 1 339 ? 9.706 -12.256 -7.626 1.00 96.00 339 LEU A N 1
ATOM 2610 C CA . LEU A 1 339 ? 10.862 -11.417 -7.292 1.00 96.00 339 LEU A CA 1
ATOM 2611 C C . LEU A 1 339 ? 11.311 -11.626 -5.841 1.00 96.00 339 LEU A C 1
ATOM 2613 O O . LEU A 1 339 ? 12.501 -11.753 -5.574 1.00 96.00 339 LEU A O 1
ATOM 2617 N N . TRP A 1 340 ? 10.361 -11.737 -4.917 1.00 96.00 340 TRP A N 1
ATOM 2618 C CA . TRP A 1 340 ? 10.627 -12.059 -3.521 1.00 96.00 340 TRP A CA 1
ATOM 2619 C C . TRP A 1 340 ? 11.269 -13.449 -3.359 1.00 96.00 340 TRP A C 1
ATOM 2621 O O . TRP A 1 340 ? 12.342 -13.557 -2.772 1.00 96.00 340 TRP A O 1
ATOM 2631 N N . LYS A 1 341 ? 10.709 -14.512 -3.948 1.00 94.81 341 LYS A N 1
ATOM 2632 C CA . LYS A 1 341 ? 11.290 -15.867 -3.868 1.00 94.81 341 LYS A CA 1
ATOM 2633 C C . LYS A 1 341 ? 12.659 -15.976 -4.545 1.00 94.81 341 LYS A C 1
ATOM 2635 O O . LYS A 1 341 ? 13.457 -16.832 -4.179 1.00 94.81 341 LYS A O 1
ATOM 2640 N N . LEU A 1 342 ? 12.962 -15.112 -5.516 1.00 91.94 342 LEU A N 1
ATOM 2641 C CA . LEU A 1 342 ? 14.314 -14.996 -6.074 1.00 91.94 342 LEU A CA 1
ATOM 2642 C C . LEU A 1 342 ? 15.310 -14.371 -5.086 1.00 91.94 342 LEU A C 1
ATOM 2644 O O . LEU A 1 342 ? 16.481 -14.720 -5.147 1.00 91.94 342 LEU A O 1
ATOM 2648 N N . SER A 1 343 ? 14.858 -13.496 -4.181 1.00 92.19 343 SER A N 1
ATOM 2649 C CA . SER A 1 343 ? 15.693 -12.941 -3.102 1.00 92.19 343 SER A CA 1
ATOM 2650 C C . SER A 1 343 ? 15.920 -13.911 -1.939 1.00 92.19 343 SER A C 1
ATOM 2652 O O . SER A 1 343 ? 16.899 -13.768 -1.218 1.00 92.19 343 SER A O 1
ATOM 2654 N N . GLU A 1 344 ? 15.023 -14.888 -1.758 1.00 90.31 344 GLU A N 1
ATOM 2655 C CA . GLU A 1 344 ? 15.112 -15.903 -0.697 1.00 90.31 344 GLU A CA 1
ATOM 2656 C C . GLU A 1 344 ? 16.133 -16.996 -1.014 1.00 90.31 344 GLU A C 1
ATOM 2658 O O . GLU A 1 344 ? 16.679 -17.605 -0.101 1.00 90.31 344 GLU A O 1
ATOM 2663 N N . LYS A 1 345 ? 16.389 -17.259 -2.301 1.00 85.88 345 LYS A N 1
ATOM 2664 C CA . LYS A 1 345 ? 17.393 -18.236 -2.725 1.00 85.88 345 LYS A CA 1
ATOM 2665 C C . LYS A 1 345 ? 18.789 -17.702 -2.404 1.00 85.88 345 LYS A C 1
ATOM 2667 O O . LYS A 1 345 ? 19.472 -17.173 -3.279 1.00 85.88 345 LYS A O 1
ATOM 2672 N N . GLU A 1 346 ? 19.186 -17.844 -1.144 1.00 65.12 346 GLU A N 1
ATOM 2673 C CA . GLU A 1 346 ? 20.574 -17.774 -0.712 1.00 65.12 346 GLU A CA 1
ATOM 2674 C C . GLU A 1 346 ? 21.382 -18.751 -1.572 1.00 65.12 346 GLU A C 1
ATOM 2676 O O . GLU A 1 346 ? 20.917 -19.846 -1.908 1.00 65.12 346 GLU A O 1
ATOM 2681 N N . SER A 1 347 ? 22.552 -18.305 -2.027 1.00 55.94 347 SER A N 1
ATOM 2682 C CA . SER A 1 347 ? 23.417 -19.107 -2.887 1.00 55.94 347 SER A CA 1
ATOM 2683 C C . SER A 1 347 ? 23.763 -20.404 -2.144 1.00 55.94 347 SER A C 1
ATOM 2685 O O . SER A 1 347 ? 24.396 -20.340 -1.096 1.00 55.94 347 SER A O 1
ATOM 2687 N N . PRO A 1 348 ? 23.379 -21.594 -2.641 1.00 54.03 348 PRO A N 1
ATOM 2688 C CA . PRO A 1 348 ? 23.529 -22.848 -1.898 1.00 54.03 348 PRO A CA 1
ATOM 2689 C C . PRO A 1 348 ? 24.987 -23.342 -1.766 1.00 54.03 348 PRO A C 1
ATOM 2691 O O . PRO A 1 348 ? 25.206 -24.532 -1.570 1.00 54.03 348 PRO A O 1
ATOM 2694 N N . TYR A 1 349 ? 25.997 -22.473 -1.903 1.00 52.56 349 TYR A N 1
ATOM 2695 C CA . TYR A 1 349 ? 27.388 -22.876 -2.145 1.00 52.56 349 TYR A CA 1
ATOM 2696 C C . TYR A 1 349 ? 28.453 -22.314 -1.200 1.00 52.56 349 TYR A C 1
ATOM 2698 O O . TYR A 1 349 ? 29.637 -22.510 -1.465 1.00 52.56 349 TYR A O 1
ATOM 2706 N N . VAL A 1 350 ? 28.083 -21.717 -0.067 1.00 52.59 350 VAL A N 1
ATOM 2707 C CA . VAL A 1 350 ? 29.046 -21.487 1.025 1.00 52.59 350 VAL A CA 1
ATOM 2708 C C . VAL A 1 350 ? 28.663 -22.351 2.218 1.00 52.59 350 VAL A C 1
ATOM 2710 O O . VAL A 1 350 ? 28.360 -21.884 3.308 1.00 52.59 350 VAL A O 1
ATOM 2713 N N . THR A 1 351 ? 28.667 -23.668 2.009 1.00 53.94 351 THR A N 1
ATOM 2714 C CA . THR A 1 351 ? 28.932 -24.561 3.135 1.00 53.94 351 THR A CA 1
ATOM 2715 C C . THR A 1 351 ? 30.389 -24.321 3.492 1.00 53.94 351 THR A C 1
ATOM 2717 O O . THR A 1 351 ? 31.274 -24.625 2.694 1.00 53.94 351 THR A O 1
ATOM 2720 N N . GLU A 1 352 ? 30.625 -23.691 4.639 1.00 53.81 352 GLU A N 1
ATOM 2721 C CA . GLU A 1 352 ? 31.941 -23.489 5.230 1.00 53.81 352 GLU A CA 1
ATOM 2722 C C . GLU A 1 352 ? 32.665 -24.840 5.343 1.00 53.81 352 GLU A C 1
ATOM 2724 O O . GLU A 1 352 ? 32.604 -25.523 6.364 1.00 53.81 352 GLU A O 1
ATOM 2729 N N . SER A 1 353 ? 33.371 -25.256 4.289 1.00 54.34 353 SER A N 1
ATOM 2730 C CA . SER A 1 353 ? 34.398 -26.279 4.401 1.00 54.34 353 SER A CA 1
ATOM 2731 C C . SER A 1 353 ? 35.570 -25.630 5.127 1.00 54.34 353 SER A C 1
ATOM 2733 O O . SER A 1 353 ? 36.540 -25.159 4.529 1.00 54.34 353 SER A O 1
ATOM 2735 N N . SER A 1 354 ? 35.433 -25.569 6.445 1.00 54.44 354 SER A N 1
ATOM 2736 C CA . SER A 1 354 ? 36.494 -25.388 7.419 1.00 54.44 354 SER A CA 1
ATOM 2737 C C . SER A 1 354 ? 37.454 -26.580 7.335 1.00 54.44 354 SER A C 1
ATOM 2739 O O . SER A 1 354 ? 37.540 -27.420 8.219 1.00 54.44 354 SER A O 1
ATOM 2741 N N . SER A 1 355 ? 38.203 -26.677 6.239 1.00 48.12 355 SER A N 1
ATOM 2742 C CA . SER A 1 355 ? 39.373 -27.543 6.159 1.00 48.12 355 SER A CA 1
ATOM 2743 C C . SER A 1 355 ? 40.553 -26.711 5.693 1.00 48.12 355 SER A C 1
ATOM 2745 O O . SER A 1 355 ? 40.748 -26.446 4.509 1.00 48.12 355 SER A O 1
ATOM 2747 N N . SER A 1 356 ? 41.315 -26.280 6.689 1.00 54.84 356 SER A N 1
ATOM 2748 C CA . SER A 1 356 ? 42.738 -25.979 6.628 1.00 54.84 356 SER A CA 1
ATOM 2749 C C . SER A 1 356 ? 43.463 -26.638 5.444 1.00 54.84 356 SER A C 1
ATOM 2751 O O . SER A 1 356 ? 43.839 -27.807 5.508 1.00 54.84 356 SER A O 1
ATOM 2753 N N . SER A 1 357 ? 43.752 -25.877 4.393 1.00 44.50 357 SER A N 1
ATOM 2754 C CA . SER A 1 357 ? 44.932 -26.142 3.574 1.00 44.50 357 SER A CA 1
ATOM 2755 C C . SER A 1 357 ? 45.505 -24.824 3.076 1.00 44.50 357 SER A C 1
ATOM 2757 O O . SER A 1 357 ? 44.924 -24.114 2.256 1.00 44.50 357 SER A O 1
ATOM 2759 N N . SER A 1 358 ? 46.647 -24.501 3.659 1.00 50.03 358 SER A N 1
ATOM 2760 C CA . SER A 1 358 ? 47.552 -23.409 3.349 1.00 50.03 358 SER A CA 1
ATOM 2761 C C . SER A 1 358 ? 47.845 -23.262 1.854 1.00 50.03 358 SER A C 1
ATOM 2763 O O . SER A 1 358 ? 48.263 -24.218 1.211 1.00 50.03 358 SER A O 1
ATOM 2765 N N . GLY A 1 359 ? 47.735 -22.021 1.370 1.00 53.59 359 GLY A N 1
ATOM 2766 C CA . GLY A 1 359 ? 48.605 -21.456 0.336 1.00 53.59 359 GLY A CA 1
ATOM 2767 C C . GLY A 1 359 ? 48.440 -22.013 -1.074 1.00 53.59 359 GLY A C 1
ATOM 2768 O O . GLY A 1 359 ? 49.152 -22.933 -1.430 1.00 53.59 359 GLY A O 1
ATOM 2769 N N . PHE A 1 360 ? 47.546 -21.408 -1.869 1.00 47.25 360 PHE A N 1
ATOM 2770 C CA . PHE A 1 360 ? 47.712 -21.084 -3.310 1.00 47.25 360 PHE A CA 1
ATOM 2771 C C . PHE A 1 360 ? 46.395 -20.621 -3.985 1.00 47.25 360 PHE A C 1
ATOM 2773 O O . PHE A 1 360 ? 46.405 -20.193 -5.136 1.00 47.25 360 PHE A O 1
ATOM 2780 N N . GLY A 1 361 ? 45.255 -20.631 -3.283 1.00 42.19 361 GLY A N 1
ATOM 2781 C CA . GLY A 1 361 ? 43.922 -20.382 -3.863 1.00 42.19 361 GLY A CA 1
ATOM 2782 C C . GLY A 1 361 ? 43.453 -18.925 -4.033 1.00 42.19 361 GLY A C 1
ATOM 2783 O O . GLY A 1 361 ? 42.272 -18.717 -4.274 1.00 42.19 361 GLY A O 1
ATOM 2784 N N . SER A 1 362 ? 44.316 -17.907 -3.916 1.00 45.50 362 SER A N 1
ATOM 2785 C CA . SER A 1 362 ? 43.910 -16.480 -3.984 1.00 45.50 362 SER A CA 1
ATOM 2786 C C . SER A 1 362 ? 43.887 -15.876 -5.404 1.00 45.50 362 SER A C 1
ATOM 2788 O O . SER A 1 362 ? 43.680 -14.672 -5.552 1.00 45.50 362 SER A O 1
ATOM 2790 N N . LEU A 1 363 ? 44.125 -16.670 -6.454 1.00 47.12 363 LEU A N 1
ATOM 2791 C CA . LEU A 1 363 ? 44.271 -16.175 -7.837 1.00 47.12 363 LEU A CA 1
ATOM 2792 C C . LEU A 1 363 ? 43.025 -16.369 -8.717 1.00 47.12 363 LEU A C 1
ATOM 2794 O O . LEU A 1 363 ? 42.952 -15.813 -9.810 1.00 47.12 363 LEU A O 1
ATOM 2798 N N . PHE A 1 364 ? 42.016 -17.078 -8.213 1.00 43.81 364 PHE A N 1
ATOM 2799 C CA . PHE A 1 364 ? 40.681 -17.128 -8.801 1.00 43.81 364 PHE A CA 1
ATOM 2800 C C . PHE A 1 364 ? 39.740 -16.473 -7.799 1.00 43.81 364 PHE A C 1
ATOM 2802 O O . PHE A 1 364 ? 39.487 -17.033 -6.737 1.00 43.81 364 PHE A O 1
ATOM 2809 N N . GLY A 1 365 ? 39.323 -15.239 -8.093 1.00 46.34 365 GLY A N 1
ATOM 2810 C CA . GLY A 1 365 ? 38.488 -14.440 -7.202 1.00 46.34 365 GLY A CA 1
ATOM 2811 C C . GLY A 1 365 ? 37.334 -15.270 -6.650 1.00 46.34 365 GLY A C 1
ATOM 2812 O O . GLY A 1 365 ? 36.597 -15.886 -7.421 1.00 46.34 365 GLY A O 1
ATOM 2813 N N . SER A 1 366 ? 37.224 -15.301 -5.319 1.00 46.69 366 SER A N 1
ATOM 2814 C CA . SER A 1 366 ? 36.110 -15.934 -4.619 1.00 46.69 366 SER A CA 1
ATOM 2815 C C . SER A 1 366 ? 34.808 -15.508 -5.306 1.00 46.69 366 SER A C 1
ATOM 2817 O O . SER A 1 366 ? 34.643 -14.304 -5.546 1.00 46.69 366 SER A O 1
ATOM 2819 N N . PRO A 1 367 ? 33.921 -16.442 -5.694 1.00 49.91 367 PRO A N 1
ATOM 2820 C CA . PRO A 1 367 ? 32.634 -16.114 -6.282 1.00 49.91 367 PRO A CA 1
ATOM 2821 C C . PRO A 1 367 ? 31.775 -15.501 -5.178 1.00 49.91 367 PRO A C 1
ATOM 2823 O O . PRO A 1 367 ? 30.911 -16.158 -4.611 1.00 49.91 367 PRO A O 1
ATOM 2826 N N . ALA A 1 368 ? 32.057 -14.241 -4.839 1.00 51.09 368 ALA A N 1
ATOM 2827 C CA . ALA A 1 368 ? 31.247 -13.441 -3.949 1.00 51.09 368 ALA A CA 1
ATOM 2828 C C . ALA A 1 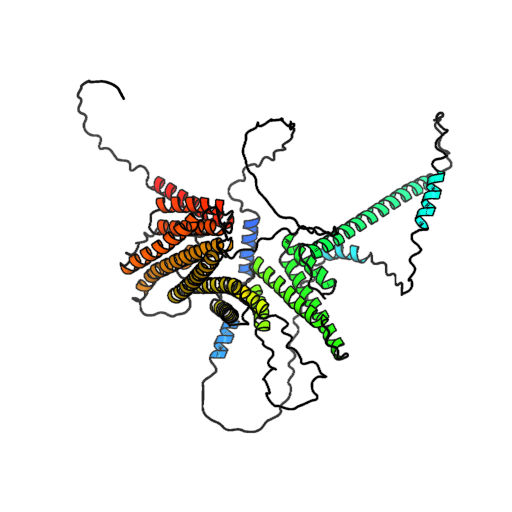368 ? 29.816 -13.529 -4.473 1.00 51.09 368 ALA A C 1
ATOM 2830 O O . ALA A 1 368 ? 29.535 -13.162 -5.619 1.00 51.09 368 ALA A O 1
ATOM 2831 N N . GLU A 1 369 ? 28.968 -14.132 -3.650 1.00 53.03 369 GLU A N 1
ATOM 2832 C CA . GLU A 1 369 ? 27.599 -14.510 -3.940 1.00 53.03 369 GLU A CA 1
ATOM 2833 C C . GLU A 1 369 ? 26.864 -13.340 -4.591 1.00 53.03 369 GLU A C 1
ATOM 2835 O O . GLU A 1 369 ? 26.566 -12.318 -3.972 1.00 53.03 369 GLU A O 1
ATOM 2840 N N . ARG A 1 370 ? 26.602 -13.463 -5.893 1.00 60.44 370 ARG A N 1
ATOM 2841 C CA . ARG A 1 370 ? 25.875 -12.446 -6.650 1.00 60.44 370 ARG A CA 1
ATOM 2842 C C . ARG A 1 370 ? 24.390 -12.585 -6.369 1.00 60.44 370 ARG A C 1
ATOM 2844 O O . ARG A 1 370 ? 23.640 -13.121 -7.182 1.00 60.44 370 ARG A O 1
ATOM 2851 N N . LEU A 1 371 ? 23.960 -12.082 -5.220 1.00 70.19 371 LEU A N 1
ATOM 2852 C CA . LEU A 1 371 ? 22.546 -11.861 -4.957 1.00 70.19 371 LEU A CA 1
ATOM 2853 C C . LEU A 1 371 ? 22.056 -10.744 -5.889 1.00 70.19 371 LEU A C 1
ATOM 2855 O O . LEU A 1 371 ? 22.277 -9.560 -5.647 1.00 70.19 371 LEU A O 1
ATOM 2859 N N . LEU A 1 372 ? 21.412 -11.139 -6.993 1.00 79.19 372 LEU A N 1
ATOM 2860 C CA . LEU A 1 372 ? 20.803 -10.231 -7.978 1.00 79.19 372 LEU A CA 1
ATOM 2861 C C . LEU A 1 372 ? 19.773 -9.287 -7.352 1.00 79.19 372 LEU A C 1
ATOM 2863 O O . LEU A 1 372 ? 19.542 -8.183 -7.844 1.00 79.19 372 LEU A O 1
ATOM 2867 N N . ILE A 1 373 ? 19.139 -9.753 -6.281 1.00 89.12 373 ILE A N 1
ATOM 2868 C CA . ILE A 1 373 ? 18.143 -9.032 -5.509 1.00 89.12 373 ILE A CA 1
ATOM 2869 C C . ILE A 1 373 ? 18.671 -8.982 -4.087 1.00 89.12 373 ILE A C 1
ATOM 2871 O O . ILE A 1 373 ? 18.931 -10.025 -3.487 1.00 89.12 373 ILE A O 1
ATOM 2875 N N . THR A 1 374 ? 18.852 -7.776 -3.554 1.00 91.31 374 THR A N 1
ATOM 2876 C CA . THR A 1 374 ? 19.285 -7.643 -2.165 1.00 91.31 374 THR A CA 1
ATOM 2877 C C . THR A 1 374 ? 18.181 -8.147 -1.238 1.00 91.31 374 THR A C 1
ATOM 2879 O O . THR A 1 374 ? 16.993 -8.087 -1.561 1.00 91.31 374 THR A O 1
ATOM 2882 N N . LYS A 1 375 ? 18.553 -8.601 -0.041 1.00 91.44 375 LYS A N 1
ATOM 2883 C CA . LYS A 1 375 ? 17.587 -9.004 0.989 1.00 91.44 375 LYS A CA 1
ATOM 2884 C C . LYS A 1 375 ? 16.567 -7.893 1.298 1.00 91.44 375 LYS A C 1
ATOM 2886 O O . LYS A 1 375 ? 15.383 -8.172 1.480 1.00 91.44 375 LYS A O 1
ATOM 2891 N N . GLN A 1 376 ? 17.005 -6.631 1.252 1.00 92.38 376 GLN A N 1
ATOM 2892 C CA . GLN A 1 376 ? 16.148 -5.456 1.439 1.00 92.38 376 GLN A CA 1
ATOM 2893 C C . GLN A 1 376 ? 15.135 -5.265 0.298 1.00 92.38 376 GLN A C 1
ATOM 2895 O O . GLN A 1 376 ? 13.969 -4.956 0.547 1.00 92.38 376 GLN A O 1
ATOM 2900 N N . ASP A 1 377 ? 15.542 -5.497 -0.953 1.00 93.50 377 ASP A N 1
ATOM 2901 C CA . ASP A 1 377 ? 14.613 -5.491 -2.090 1.00 93.50 377 ASP A CA 1
ATOM 2902 C C . ASP A 1 377 ? 13.573 -6.616 -1.947 1.00 93.50 377 ASP A C 1
ATOM 2904 O O . ASP A 1 377 ? 12.384 -6.413 -2.203 1.00 93.50 377 ASP A O 1
ATOM 2908 N N . GLY A 1 378 ? 14.011 -7.784 -1.464 1.00 95.06 378 GLY A N 1
ATOM 2909 C CA . GLY A 1 378 ? 13.156 -8.920 -1.124 1.00 95.06 378 GLY A CA 1
ATOM 2910 C C . GLY A 1 378 ? 12.058 -8.577 -0.122 1.00 95.06 378 GLY A C 1
ATOM 2911 O O . GLY A 1 378 ? 10.884 -8.842 -0.382 1.00 95.06 378 GLY A O 1
ATOM 2912 N N . ILE A 1 379 ? 12.430 -7.920 0.983 1.00 95.38 379 ILE A N 1
ATOM 2913 C CA . ILE A 1 379 ? 11.514 -7.375 2.004 1.00 95.38 379 ILE A CA 1
ATOM 2914 C C . ILE A 1 379 ? 10.466 -6.470 1.357 1.00 95.38 379 ILE A C 1
ATOM 2916 O O . ILE A 1 379 ? 9.266 -6.618 1.602 1.00 95.38 379 ILE A O 1
ATOM 2920 N N . HIS A 1 380 ? 10.890 -5.551 0.489 1.00 96.19 380 HIS A N 1
ATOM 2921 C CA . HIS A 1 380 ? 9.964 -4.657 -0.194 1.00 96.19 380 HIS A CA 1
ATOM 2922 C C . HIS A 1 380 ? 9.001 -5.417 -1.125 1.00 96.19 380 HIS A C 1
ATOM 2924 O O . HIS A 1 380 ? 7.797 -5.153 -1.111 1.00 96.19 380 HIS A O 1
ATOM 2930 N N . PHE A 1 381 ? 9.482 -6.388 -1.907 1.00 97.19 381 PHE A N 1
ATOM 2931 C CA . PHE A 1 381 ? 8.625 -7.184 -2.793 1.00 97.19 381 PHE A CA 1
ATOM 2932 C C . PHE A 1 381 ? 7.639 -8.070 -2.029 1.00 97.19 381 PHE A C 1
ATOM 2934 O O . PHE A 1 381 ? 6.477 -8.149 -2.429 1.00 97.19 381 PHE A O 1
ATOM 2941 N N . ALA A 1 382 ? 8.057 -8.670 -0.913 1.00 97.62 382 ALA A N 1
ATOM 2942 C CA . ALA A 1 382 ? 7.191 -9.462 -0.045 1.00 97.62 382 ALA A CA 1
ATOM 2943 C C . ALA A 1 382 ? 6.035 -8.621 0.524 1.00 97.62 382 ALA A C 1
ATOM 2945 O O . ALA A 1 382 ? 4.876 -9.028 0.423 1.00 97.62 382 ALA A O 1
ATOM 2946 N N . LYS A 1 383 ? 6.317 -7.403 1.020 1.00 97.38 383 LYS A N 1
ATOM 2947 C CA . LYS A 1 383 ? 5.287 -6.451 1.490 1.00 97.38 383 LYS A CA 1
ATOM 2948 C C . LYS A 1 383 ? 4.260 -6.135 0.392 1.00 97.38 383 LYS A C 1
ATOM 2950 O O . LYS A 1 383 ? 3.053 -6.184 0.632 1.00 97.38 383 LYS A O 1
ATOM 2955 N N . GLN A 1 384 ? 4.724 -5.844 -0.826 1.00 97.38 384 GLN A N 1
ATOM 2956 C CA . GLN A 1 384 ? 3.843 -5.520 -1.958 1.00 97.38 384 GLN A CA 1
ATOM 2957 C C . GLN A 1 384 ? 3.004 -6.729 -2.410 1.00 97.38 384 GLN A C 1
ATOM 2959 O O . GLN A 1 384 ? 1.807 -6.591 -2.688 1.00 97.38 384 GLN A O 1
ATOM 2964 N N . ALA A 1 385 ? 3.606 -7.925 -2.438 1.00 97.62 385 ALA A N 1
ATOM 2965 C CA . ALA A 1 385 ? 2.907 -9.174 -2.727 1.00 97.62 385 ALA A CA 1
ATOM 2966 C C . ALA A 1 385 ? 1.812 -9.448 -1.688 1.00 97.62 385 ALA A C 1
ATOM 2968 O O . ALA A 1 385 ? 0.666 -9.692 -2.063 1.00 97.62 385 ALA A O 1
ATOM 2969 N N . ALA A 1 386 ? 2.132 -9.328 -0.395 1.00 97.88 386 ALA A N 1
ATOM 2970 C CA . ALA A 1 386 ? 1.174 -9.510 0.689 1.00 97.88 386 ALA A CA 1
ATOM 2971 C C . ALA A 1 386 ? -0.033 -8.577 0.556 1.00 97.88 386 ALA A C 1
ATOM 2973 O O . ALA A 1 386 ? -1.173 -9.024 0.657 1.00 97.88 386 ALA A O 1
ATOM 2974 N N . GLY A 1 387 ? 0.200 -7.297 0.243 1.00 96.25 387 GLY A N 1
ATOM 2975 C CA . GLY A 1 387 ? -0.876 -6.336 0.009 1.00 96.25 387 GLY A CA 1
ATOM 2976 C C . GLY A 1 387 ? -1.833 -6.756 -1.115 1.00 96.25 387 GLY A C 1
ATOM 2977 O O . GLY A 1 387 ? -3.042 -6.556 -0.988 1.00 96.25 387 GLY A O 1
ATOM 2978 N N . CYS A 1 388 ? -1.325 -7.365 -2.192 1.00 97.12 388 CYS A N 1
ATOM 2979 C CA . CYS A 1 388 ? -2.162 -7.924 -3.260 1.00 97.12 388 CYS A CA 1
ATOM 2980 C C . CYS A 1 388 ? -2.911 -9.180 -2.812 1.00 97.12 388 CYS A C 1
ATOM 2982 O O . CYS A 1 388 ? -4.124 -9.258 -2.995 1.00 97.12 388 CYS A O 1
ATOM 2984 N N . TRP A 1 389 ? -2.225 -10.130 -2.171 1.00 97.81 389 TRP A N 1
ATOM 2985 C CA . TRP A 1 389 ? -2.845 -11.358 -1.666 1.00 97.81 389 TRP A CA 1
ATOM 2986 C C . TRP A 1 389 ? -3.967 -11.069 -0.656 1.00 97.81 389 TRP A C 1
ATOM 2988 O O . TRP A 1 389 ? -5.040 -11.662 -0.734 1.00 97.81 389 TRP A O 1
ATOM 2998 N N . MET A 1 390 ? -3.799 -10.059 0.205 1.00 96.75 390 MET A N 1
ATOM 2999 C CA . MET A 1 390 ? -4.851 -9.590 1.116 1.00 96.75 390 MET A CA 1
ATOM 3000 C C . MET A 1 390 ? -6.082 -9.013 0.403 1.00 96.75 390 MET A C 1
ATOM 3002 O O . MET A 1 390 ? -7.180 -9.081 0.963 1.00 96.75 390 MET A O 1
ATOM 3006 N N . ARG A 1 391 ? -5.923 -8.396 -0.779 1.00 94.94 391 ARG A N 1
ATOM 3007 C CA . ARG A 1 391 ? -7.049 -7.898 -1.595 1.00 94.94 391 ARG A CA 1
ATOM 3008 C C . ARG A 1 391 ? -7.758 -9.026 -2.339 1.00 94.94 391 ARG A C 1
ATOM 3010 O O . ARG A 1 391 ? -8.975 -8.972 -2.476 1.00 94.94 391 ARG A O 1
ATOM 3017 N N . LEU A 1 392 ? -7.015 -10.055 -2.743 1.00 95.75 392 LEU A N 1
ATOM 3018 C CA . LEU A 1 392 ? -7.553 -11.265 -3.370 1.00 95.75 392 LEU A CA 1
ATOM 3019 C C . LEU A 1 392 ? -8.265 -12.195 -2.373 1.00 95.75 392 LEU A C 1
ATOM 3021 O O . LEU A 1 392 ? -9.033 -13.053 -2.790 1.00 95.75 392 LEU A O 1
ATOM 3025 N N . GLY A 1 393 ? -8.041 -12.014 -1.067 1.00 95.88 393 GLY A N 1
ATOM 3026 C CA . GLY A 1 393 ? -8.579 -12.891 -0.020 1.00 95.88 393 GLY A CA 1
ATOM 3027 C C . GLY A 1 393 ? -7.722 -14.134 0.247 1.00 95.88 393 GLY A C 1
ATOM 3028 O O . GLY A 1 393 ? -8.090 -14.961 1.076 1.00 95.88 393 GLY A O 1
ATOM 3029 N N . GLU A 1 394 ? -6.558 -14.240 -0.396 1.00 97.38 394 GLU A N 1
ATOM 3030 C CA . GLU A 1 394 ? -5.581 -15.319 -0.213 1.00 97.38 394 GLU A CA 1
ATOM 3031 C C . GLU A 1 394 ? -4.726 -15.055 1.034 1.00 97.38 394 GLU A C 1
ATOM 3033 O O . GLU A 1 394 ? -3.525 -14.772 0.970 1.00 97.38 394 GLU A O 1
ATOM 3038 N N . TYR A 1 395 ? -5.368 -15.075 2.204 1.00 97.12 395 TYR A N 1
ATOM 3039 C CA . TYR A 1 395 ? -4.732 -14.621 3.439 1.00 97.12 395 TYR A CA 1
ATOM 3040 C C . TYR A 1 395 ? -3.537 -15.479 3.872 1.00 97.12 395 TYR A C 1
ATOM 3042 O O . TYR A 1 395 ? -2.623 -14.932 4.476 1.00 97.12 395 TYR A O 1
ATOM 3050 N N . GLY A 1 396 ? -3.499 -16.772 3.525 1.00 97.12 396 GLY A N 1
ATOM 3051 C CA . GLY A 1 396 ? -2.361 -17.645 3.844 1.00 97.12 396 GLY A CA 1
ATOM 3052 C C . GLY A 1 396 ? -1.066 -17.223 3.139 1.00 97.12 396 GLY A C 1
ATOM 3053 O O . GLY A 1 396 ? -0.020 -17.135 3.774 1.00 97.12 396 GLY A O 1
ATOM 3054 N N . LEU A 1 397 ? -1.141 -16.864 1.851 1.00 97.38 397 LEU A N 1
ATOM 3055 C CA . LEU A 1 397 ? 0.019 -16.370 1.093 1.00 97.38 397 LEU A CA 1
ATOM 3056 C C . LEU A 1 397 ? 0.470 -14.986 1.577 1.00 97.38 397 LEU A C 1
ATOM 3058 O O . LEU A 1 397 ? 1.663 -14.684 1.609 1.00 97.38 397 LEU A O 1
ATOM 3062 N N . ALA A 1 398 ? -0.483 -14.133 1.964 1.00 98.06 398 ALA A N 1
ATOM 3063 C CA . ALA A 1 398 ? -0.165 -12.843 2.564 1.00 98.06 398 ALA A CA 1
ATOM 3064 C C . ALA A 1 398 ? 0.537 -12.993 3.923 1.00 98.06 398 ALA A C 1
ATOM 3066 O O . ALA A 1 398 ? 1.499 -12.278 4.197 1.00 98.06 398 ALA A O 1
ATOM 3067 N N . GLU A 1 399 ? 0.070 -13.925 4.754 1.00 97.81 399 GLU A N 1
ATOM 3068 C CA . GLU A 1 399 ? 0.643 -14.239 6.061 1.00 97.81 399 GLU A CA 1
ATOM 3069 C C . GLU A 1 399 ? 2.073 -14.774 5.930 1.00 97.81 399 GLU A C 1
ATOM 3071 O O . GLU A 1 399 ? 2.961 -14.283 6.628 1.00 97.81 399 GLU A O 1
ATOM 3076 N N . GLU A 1 400 ? 2.325 -15.692 4.990 1.00 97.56 400 GLU A N 1
ATOM 3077 C CA . GLU A 1 400 ? 3.670 -16.204 4.687 1.00 97.56 400 GLU A CA 1
ATOM 3078 C C . GLU A 1 400 ? 4.628 -15.058 4.319 1.00 97.56 400 GLU A C 1
ATOM 3080 O O . GLU A 1 400 ? 5.701 -14.916 4.911 1.00 97.56 400 GLU A O 1
ATOM 3085 N N . ALA A 1 401 ? 4.218 -14.194 3.384 1.00 97.81 401 ALA A N 1
ATOM 3086 C CA . ALA A 1 401 ? 5.034 -13.074 2.922 1.00 97.81 401 ALA A CA 1
ATOM 3087 C C . ALA A 1 401 ? 5.337 -12.059 4.037 1.00 97.81 401 ALA A C 1
ATOM 3089 O O . ALA A 1 401 ? 6.483 -11.628 4.193 1.00 97.81 401 ALA A O 1
ATOM 3090 N N . LEU A 1 402 ? 4.339 -11.684 4.841 1.00 97.94 402 LEU A N 1
ATOM 3091 C CA . LEU A 1 402 ? 4.527 -10.748 5.952 1.00 97.94 402 LEU A CA 1
ATOM 3092 C C . LEU A 1 402 ? 5.368 -11.349 7.083 1.00 97.94 402 LEU A C 1
ATOM 3094 O O . LEU A 1 402 ? 6.224 -10.651 7.624 1.00 97.94 402 LEU A O 1
ATOM 3098 N N . SER A 1 403 ? 5.174 -12.628 7.408 1.00 97.06 403 SER A N 1
ATOM 3099 C CA . SER A 1 403 ? 5.937 -13.319 8.456 1.00 97.06 403 SER A CA 1
ATOM 3100 C C . SER A 1 403 ? 7.404 -13.464 8.069 1.00 97.06 403 SER A C 1
ATOM 3102 O O . SER A 1 403 ? 8.286 -13.155 8.871 1.00 97.06 403 SER A O 1
ATOM 3104 N N . TRP A 1 404 ? 7.682 -13.829 6.812 1.00 96.81 404 TRP A N 1
ATOM 3105 C CA . TRP A 1 404 ? 9.044 -13.831 6.280 1.00 96.81 404 TRP A CA 1
ATOM 3106 C C . TRP A 1 404 ? 9.674 -12.440 6.379 1.00 96.81 404 TRP A C 1
ATOM 3108 O O . TRP A 1 404 ? 10.802 -12.290 6.844 1.00 96.81 404 TRP A O 1
ATOM 3118 N N . THR A 1 405 ? 8.930 -11.398 6.006 1.00 96.88 405 THR A N 1
ATOM 3119 C CA . THR A 1 405 ? 9.416 -10.016 6.085 1.00 96.88 405 THR A CA 1
ATOM 3120 C C . THR A 1 405 ? 9.753 -9.621 7.528 1.00 96.88 405 THR A C 1
ATOM 3122 O O . THR A 1 405 ? 10.825 -9.073 7.784 1.00 96.88 405 THR A O 1
ATOM 3125 N N . LEU A 1 406 ? 8.869 -9.940 8.478 1.00 96.62 406 LEU A N 1
ATOM 3126 C CA . LEU A 1 406 ? 9.056 -9.657 9.900 1.00 96.62 406 LEU A CA 1
ATOM 3127 C C . LEU A 1 406 ? 10.272 -10.399 10.470 1.00 96.62 406 LEU A C 1
ATOM 3129 O O . LEU A 1 406 ? 11.067 -9.791 11.184 1.00 96.62 406 LEU A O 1
ATOM 3133 N N . SER A 1 407 ? 10.463 -11.672 10.113 1.00 96.00 407 SER A N 1
ATOM 3134 C CA . SER A 1 407 ? 11.627 -12.462 10.534 1.00 96.00 407 SER A CA 1
ATOM 3135 C C . SER A 1 407 ? 12.939 -11.838 10.058 1.00 96.00 407 SER A C 1
ATOM 3137 O O . SER A 1 407 ? 13.912 -11.782 10.808 1.00 96.00 407 SER A O 1
ATOM 3139 N N . ASN A 1 408 ? 12.973 -11.332 8.823 1.00 94.12 408 ASN A N 1
ATOM 3140 C CA . ASN A 1 408 ? 14.181 -10.750 8.243 1.00 94.12 408 ASN A CA 1
ATOM 3141 C C . ASN A 1 408 ? 14.521 -9.363 8.797 1.00 94.12 408 ASN A C 1
ATOM 3143 O O . ASN A 1 408 ? 15.701 -9.045 8.882 1.00 94.12 408 ASN A O 1
ATOM 3147 N N . ILE A 1 409 ? 13.524 -8.570 9.201 1.00 94.19 409 ILE A N 1
ATOM 3148 C CA . ILE A 1 409 ? 13.746 -7.271 9.866 1.00 94.19 409 ILE A CA 1
ATOM 3149 C C . ILE A 1 409 ? 14.113 -7.449 11.342 1.00 94.19 409 ILE A C 1
ATOM 3151 O O . ILE A 1 409 ? 14.898 -6.674 11.872 1.00 94.19 409 ILE A O 1
ATOM 3155 N N . THR A 1 410 ? 13.564 -8.472 12.004 1.00 93.50 410 THR A N 1
ATOM 3156 C CA . THR A 1 410 ? 13.819 -8.737 13.433 1.00 93.50 410 THR A CA 1
ATOM 3157 C C . THR A 1 410 ? 15.141 -9.480 13.662 1.00 93.50 410 THR A C 1
ATOM 3159 O O . THR A 1 410 ? 15.645 -9.529 14.781 1.00 93.50 410 THR A O 1
ATOM 3162 N N . SER A 1 411 ? 15.715 -10.076 12.614 1.00 91.38 411 SER A N 1
ATOM 3163 C CA . SER A 1 411 ? 17.021 -10.728 12.702 1.00 91.38 411 SER A CA 1
ATOM 3164 C C . SER A 1 411 ? 18.098 -9.682 13.024 1.00 91.38 411 SER A C 1
ATOM 3166 O O . SER A 1 411 ? 18.165 -8.672 12.324 1.00 91.38 411 SER A O 1
ATOM 3168 N N . PRO A 1 412 ? 18.958 -9.899 14.037 1.00 82.75 412 PRO A N 1
ATOM 3169 C CA . PRO A 1 412 ? 19.991 -8.945 14.436 1.00 82.75 412 PRO A CA 1
ATOM 3170 C C . PRO A 1 412 ? 21.098 -8.868 13.373 1.00 82.75 412 PRO A C 1
ATOM 3172 O O . PRO A 1 412 ? 22.149 -9.495 13.482 1.00 82.75 412 PRO A O 1
ATOM 3175 N N . THR A 1 413 ? 20.867 -8.115 12.300 1.00 74.94 413 THR A N 1
ATOM 3176 C CA . THR A 1 413 ? 21.888 -7.815 11.293 1.00 74.94 413 THR A CA 1
ATOM 3177 C C . THR A 1 413 ? 22.661 -6.572 11.712 1.00 74.94 413 THR A C 1
ATOM 3179 O O . THR A 1 413 ? 22.121 -5.476 11.630 1.00 74.94 413 THR A O 1
ATOM 3182 N N . THR A 1 414 ? 23.902 -6.782 12.162 1.00 59.66 414 THR A N 1
ATOM 3183 C CA . THR A 1 414 ? 24.993 -5.807 12.378 1.00 59.66 414 THR A CA 1
ATOM 3184 C C . THR A 1 414 ? 24.608 -4.410 12.917 1.00 59.66 414 THR A C 1
ATOM 3186 O O . THR A 1 414 ? 24.030 -3.561 12.243 1.00 59.66 414 THR A O 1
ATOM 3189 N N . SER A 1 415 ? 25.039 -4.186 14.160 1.00 64.00 415 SER A N 1
ATOM 3190 C CA . SER A 1 415 ? 24.733 -3.146 15.158 1.00 64.00 415 SER A CA 1
ATOM 3191 C C . SER A 1 415 ? 24.974 -1.670 14.782 1.00 64.00 415 SER A C 1
ATOM 3193 O O . SER A 1 415 ? 25.725 -0.974 15.461 1.00 64.00 415 SER A O 1
ATOM 3195 N N . SER A 1 416 ? 24.352 -1.153 13.724 1.00 78.56 416 SER A N 1
ATOM 3196 C CA . SER A 1 416 ? 24.328 0.298 13.477 1.00 78.56 416 SER A CA 1
ATOM 3197 C C . SER A 1 416 ? 23.109 0.936 14.153 1.00 78.56 416 SER A C 1
ATOM 3199 O O . SER A 1 416 ? 21.982 0.602 13.795 1.00 78.56 416 SER A O 1
ATOM 3201 N N . GLU A 1 417 ? 23.334 1.858 15.096 1.00 79.88 417 GLU A N 1
ATOM 3202 C CA . GLU A 1 417 ? 22.285 2.572 15.854 1.00 79.88 417 GLU A CA 1
ATOM 3203 C C . GLU A 1 417 ? 21.273 3.293 14.944 1.00 79.88 417 GLU A C 1
ATOM 3205 O O . GLU A 1 417 ? 20.068 3.172 15.145 1.00 79.88 417 GLU A O 1
ATOM 3210 N N . GLU A 1 418 ? 21.717 3.943 13.859 1.00 78.19 418 GLU A N 1
ATOM 3211 C CA . GLU A 1 418 ? 20.811 4.603 12.897 1.00 78.19 418 GLU A CA 1
ATOM 3212 C C . GLU A 1 418 ? 19.831 3.632 12.214 1.00 78.19 418 GLU A C 1
ATOM 3214 O O . GLU A 1 418 ? 18.755 4.029 11.761 1.00 78.19 418 GLU A O 1
ATOM 3219 N N . ARG A 1 419 ? 20.172 2.339 12.126 1.00 80.31 419 ARG A N 1
ATOM 3220 C CA . ARG A 1 419 ? 19.249 1.332 11.588 1.00 80.31 419 ARG A CA 1
ATOM 3221 C C . ARG A 1 419 ? 18.180 0.936 12.599 1.00 80.31 419 ARG A C 1
ATOM 3223 O O . ARG A 1 419 ? 17.128 0.454 12.178 1.00 80.31 419 ARG A O 1
ATOM 3230 N N . GLU A 1 420 ? 18.395 1.139 13.895 1.00 86.94 420 GLU A N 1
ATOM 3231 C CA . GLU A 1 420 ? 17.451 0.704 14.925 1.00 86.94 420 GLU A CA 1
ATOM 3232 C C . GLU A 1 420 ? 16.116 1.463 14.832 1.00 86.94 420 GLU A C 1
ATOM 3234 O O . GLU A 1 420 ? 15.055 0.839 14.805 1.00 86.94 420 GLU A O 1
ATOM 3239 N N . SER A 1 421 ? 16.138 2.788 14.657 1.00 85.94 421 SER A N 1
ATOM 3240 C CA . SER A 1 421 ? 14.903 3.584 14.542 1.00 85.94 421 SER A CA 1
ATOM 3241 C C . SER A 1 421 ? 14.097 3.236 13.282 1.00 85.94 421 SER A C 1
ATOM 3243 O O . SER A 1 421 ? 12.891 2.983 13.345 1.00 85.94 421 SER A O 1
ATOM 3245 N N . SER A 1 422 ? 14.766 3.131 12.129 1.00 89.38 422 SER A N 1
ATOM 3246 C CA . SER A 1 422 ? 14.136 2.758 10.854 1.00 89.38 422 SER A CA 1
ATOM 3247 C C . SER A 1 422 ? 13.531 1.349 10.905 1.00 89.38 422 SER A C 1
ATOM 3249 O O . SER A 1 422 ? 12.387 1.132 10.489 1.00 89.38 422 SER A O 1
ATOM 3251 N N . THR A 1 423 ? 14.254 0.387 11.488 1.00 91.38 423 THR A N 1
ATOM 3252 C CA . THR A 1 423 ? 13.760 -0.991 11.643 1.00 91.38 423 THR A CA 1
ATOM 3253 C C . THR A 1 423 ? 12.569 -1.073 12.595 1.00 91.38 423 THR A C 1
ATOM 3255 O O . THR A 1 423 ? 11.614 -1.784 12.279 1.00 91.38 423 THR A O 1
ATOM 3258 N N . ALA A 1 424 ? 12.542 -0.295 13.683 1.00 93.81 424 ALA A N 1
ATOM 3259 C CA . ALA A 1 424 ? 11.391 -0.221 14.584 1.00 93.81 424 ALA A CA 1
ATOM 3260 C C . ALA A 1 424 ? 10.132 0.297 13.865 1.00 93.81 424 ALA A C 1
ATOM 3262 O O . ALA A 1 424 ? 9.037 -0.258 14.025 1.00 93.81 424 ALA A O 1
ATOM 3263 N N . ILE A 1 425 ? 10.271 1.322 13.012 1.00 93.69 425 ILE A N 1
ATOM 3264 C CA . ILE A 1 425 ? 9.150 1.851 12.220 1.00 93.69 425 ILE A CA 1
ATOM 3265 C C . ILE A 1 425 ? 8.598 0.768 11.288 1.00 93.69 425 ILE A C 1
ATOM 3267 O O . ILE A 1 425 ? 7.376 0.557 11.228 1.00 93.69 425 ILE A O 1
ATOM 3271 N N . GLU A 1 426 ? 9.481 0.065 10.578 1.00 94.50 426 GLU A N 1
ATOM 3272 C CA . GLU A 1 426 ? 9.088 -1.020 9.683 1.00 94.50 426 GLU A CA 1
ATOM 3273 C C . GLU A 1 426 ? 8.444 -2.194 10.432 1.00 94.50 426 GLU A C 1
ATOM 3275 O O . GLU A 1 426 ? 7.416 -2.711 9.983 1.00 94.50 426 GLU A O 1
ATOM 3280 N N . GLN A 1 427 ? 9.001 -2.582 11.581 1.00 96.06 427 GLN A N 1
ATOM 3281 C CA . GLN A 1 427 ? 8.508 -3.672 12.419 1.00 96.06 427 GLN A CA 1
ATOM 3282 C C . GLN A 1 427 ? 7.083 -3.399 12.905 1.00 96.06 427 GLN A C 1
ATOM 3284 O O . GLN A 1 427 ? 6.193 -4.225 12.707 1.00 96.06 427 GLN A O 1
ATOM 3289 N N . VAL A 1 428 ? 6.831 -2.218 13.471 1.00 96.75 428 VAL A N 1
ATOM 3290 C CA . VAL A 1 428 ? 5.489 -1.813 13.920 1.00 96.75 428 VAL A CA 1
ATOM 3291 C C . VAL A 1 428 ? 4.501 -1.780 12.748 1.00 96.75 428 VAL A C 1
ATOM 3293 O O . VAL A 1 428 ? 3.347 -2.182 12.898 1.00 96.75 428 VAL A O 1
ATOM 3296 N N . GLY A 1 429 ? 4.944 -1.368 11.554 1.00 95.81 429 GLY A N 1
ATOM 3297 C CA . GLY A 1 429 ? 4.100 -1.363 10.353 1.00 95.81 429 GLY A CA 1
ATOM 3298 C C . GLY A 1 429 ? 3.703 -2.771 9.910 1.00 95.81 429 GLY A C 1
ATOM 3299 O O . GLY A 1 429 ? 2.552 -3.013 9.542 1.00 95.81 429 GLY A O 1
ATOM 3300 N N . LEU A 1 430 ? 4.637 -3.719 9.995 1.00 97.19 430 LEU A 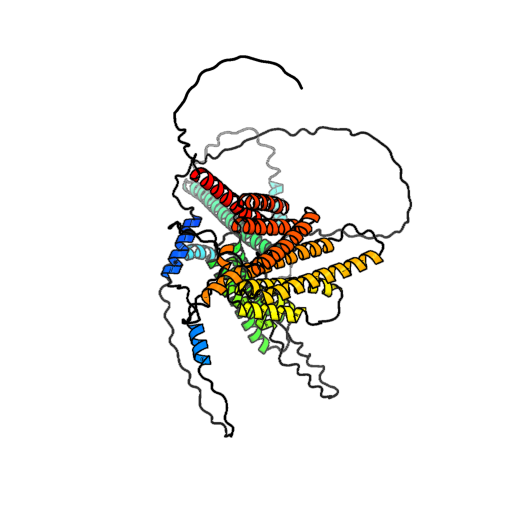N 1
ATOM 3301 C CA . LEU A 1 430 ? 4.391 -5.127 9.695 1.00 97.19 430 LEU A CA 1
ATOM 3302 C C . LEU A 1 430 ? 3.494 -5.801 10.725 1.00 97.19 430 LEU A C 1
ATOM 3304 O O . LEU A 1 430 ? 2.559 -6.492 10.330 1.00 97.19 430 LEU A O 1
ATOM 3308 N N . LEU A 1 431 ? 3.732 -5.566 12.017 1.00 97.94 431 LEU A N 1
ATOM 3309 C CA . LEU A 1 431 ? 2.880 -6.073 13.094 1.00 97.94 431 LEU A CA 1
ATOM 3310 C C . LEU A 1 431 ? 1.444 -5.558 12.945 1.00 97.94 431 LEU A C 1
ATOM 3312 O O . LEU A 1 431 ? 0.503 -6.344 13.018 1.00 97.94 431 LEU A O 1
ATOM 3316 N N . SER A 1 432 ? 1.276 -4.268 12.642 1.00 97.56 432 SER A N 1
ATOM 3317 C CA . SER A 1 432 ? -0.033 -3.671 12.353 1.00 97.56 432 SER A CA 1
ATOM 3318 C C . SER A 1 432 ? -0.701 -4.304 11.125 1.00 97.56 432 SER A C 1
ATOM 3320 O O . SER A 1 432 ? -1.872 -4.681 11.177 1.00 97.56 432 SER A O 1
ATOM 3322 N N . THR A 1 433 ? 0.050 -4.519 10.038 1.00 97.06 433 THR A N 1
ATOM 3323 C CA . THR A 1 433 ? -0.477 -5.141 8.808 1.00 97.06 433 THR A CA 1
ATOM 3324 C C . THR A 1 433 ? -0.872 -6.608 9.022 1.00 97.06 433 THR A C 1
ATOM 3326 O O . THR A 1 433 ? -1.925 -7.033 8.543 1.00 97.06 433 THR A O 1
ATOM 3329 N N . LEU A 1 434 ? -0.075 -7.382 9.767 1.00 98.00 434 LEU A N 1
ATOM 3330 C CA . LEU A 1 434 ? -0.423 -8.747 10.175 1.00 98.00 434 LEU A CA 1
ATOM 3331 C C . LEU A 1 434 ? -1.650 -8.754 11.093 1.00 98.00 434 LEU A C 1
ATOM 3333 O O . LEU A 1 434 ? -2.559 -9.555 10.885 1.00 98.00 434 LEU A O 1
ATOM 3337 N N . GLY A 1 435 ? -1.725 -7.830 12.054 1.00 97.62 435 GLY A N 1
ATOM 3338 C CA . GLY A 1 435 ? -2.905 -7.640 12.896 1.00 97.62 435 GLY A CA 1
ATOM 3339 C C . GLY A 1 435 ? -4.163 -7.419 12.054 1.00 97.62 435 GLY A C 1
ATOM 3340 O O . GLY A 1 435 ? -5.134 -8.164 12.178 1.00 97.62 435 GLY A O 1
ATOM 3341 N N . ALA A 1 436 ? -4.111 -6.482 11.105 1.00 96.44 436 ALA A N 1
ATOM 3342 C CA . ALA A 1 436 ? -5.189 -6.201 10.157 1.00 96.44 436 ALA A CA 1
ATOM 3343 C C . ALA A 1 436 ? -5.586 -7.422 9.307 1.00 96.44 436 ALA A C 1
ATOM 3345 O O . ALA A 1 436 ? -6.769 -7.644 9.031 1.00 96.44 436 ALA A O 1
ATOM 3346 N N . LEU A 1 437 ? -4.606 -8.224 8.882 1.00 97.25 437 LEU A N 1
ATOM 3347 C CA . LEU A 1 437 ? -4.836 -9.482 8.175 1.00 97.25 437 LEU A CA 1
ATOM 3348 C C . LEU A 1 437 ? -5.621 -10.468 9.050 1.00 97.25 437 LEU A C 1
ATOM 3350 O O . LEU A 1 437 ? -6.609 -11.035 8.582 1.00 97.25 437 LEU A O 1
ATOM 3354 N N . TYR A 1 438 ? -5.260 -10.620 10.324 1.00 97.75 438 TYR A N 1
ATOM 3355 C CA . TYR A 1 438 ? -5.977 -11.498 11.250 1.00 97.75 438 TYR A CA 1
ATOM 3356 C C . TYR A 1 438 ? -7.378 -10.993 11.612 1.00 97.75 438 TYR A C 1
ATOM 3358 O O . TYR A 1 438 ? -8.292 -11.812 11.733 1.00 97.75 438 TYR A O 1
ATOM 3366 N N . VAL A 1 439 ? -7.595 -9.673 11.681 1.00 96.00 439 VAL A N 1
ATOM 3367 C CA . VAL A 1 439 ? -8.948 -9.094 11.793 1.00 96.00 439 VAL A CA 1
ATOM 3368 C C . VAL A 1 439 ? -9.819 -9.549 10.621 1.00 96.00 439 VAL A C 1
ATOM 3370 O O . VAL A 1 439 ? -10.936 -10.019 10.830 1.00 96.00 439 VAL A O 1
ATOM 3373 N N . ARG A 1 440 ? -9.301 -9.501 9.384 1.00 94.00 440 ARG A N 1
ATOM 3374 C CA . ARG A 1 440 ? -10.038 -9.969 8.193 1.00 94.00 440 ARG A CA 1
ATOM 3375 C C . ARG A 1 440 ? -10.333 -11.467 8.225 1.00 94.00 440 ARG A C 1
ATOM 3377 O O . ARG A 1 440 ? -11.400 -11.880 7.781 1.00 94.00 440 ARG A O 1
ATOM 3384 N N . GLN A 1 441 ? -9.434 -12.271 8.792 1.00 95.31 441 GLN A N 1
ATOM 3385 C CA . GLN A 1 441 ? -9.670 -13.699 9.033 1.00 95.31 441 GLN A CA 1
ATOM 3386 C C . GLN A 1 441 ? -10.639 -13.967 10.208 1.00 95.31 441 GLN A C 1
ATOM 3388 O O . GLN A 1 441 ? -10.930 -15.126 10.497 1.00 95.31 441 GLN A O 1
ATOM 3393 N N . SER A 1 442 ? -11.136 -12.930 10.900 1.00 95.19 442 SER A N 1
ATOM 3394 C CA . SER A 1 442 ? -11.906 -13.040 12.154 1.00 95.19 442 SER A CA 1
ATOM 3395 C C . SER A 1 442 ? -11.159 -13.787 13.273 1.00 95.19 442 SER A C 1
ATOM 3397 O O . SER A 1 442 ? -11.772 -14.392 14.152 1.00 95.19 442 SER A O 1
ATOM 3399 N N . LYS A 1 443 ? -9.822 -13.746 13.247 1.00 96.12 443 LYS A N 1
ATOM 3400 C CA . LYS A 1 443 ? -8.913 -14.315 14.251 1.00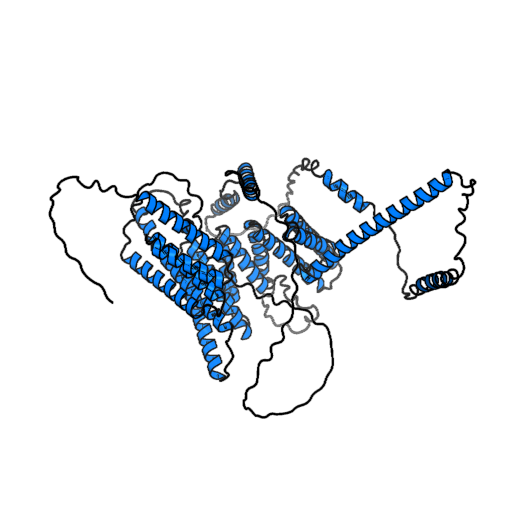 96.12 443 LYS A CA 1
ATOM 3401 C C . LYS A 1 443 ? -8.494 -13.221 15.244 1.00 96.12 443 LYS A C 1
ATOM 3403 O O . LYS A 1 443 ? -7.339 -12.800 15.276 1.00 96.12 443 LYS A O 1
ATOM 3408 N N . PHE A 1 444 ? -9.462 -12.722 16.014 1.00 96.00 444 PHE A N 1
ATOM 3409 C CA . PHE A 1 444 ? -9.297 -11.515 16.835 1.00 96.00 444 PHE A CA 1
ATOM 3410 C C . PHE A 1 444 ? -8.222 -11.627 17.917 1.00 96.00 444 PHE A C 1
ATOM 3412 O O . PHE A 1 444 ? -7.522 -10.649 18.149 1.00 96.00 444 PHE A O 1
ATOM 3419 N N . ASP A 1 445 ? -8.036 -12.802 18.519 1.00 96.44 445 ASP A N 1
ATOM 3420 C CA . ASP A 1 445 ? -7.032 -12.995 19.574 1.00 96.44 445 ASP A CA 1
ATOM 3421 C C . ASP A 1 445 ? -5.607 -12.784 19.035 1.00 96.44 445 ASP A C 1
ATOM 3423 O O . ASP A 1 445 ? -4.805 -12.044 19.609 1.00 96.44 445 ASP A O 1
ATOM 3427 N N . TYR A 1 446 ? -5.318 -13.356 17.860 1.00 97.06 446 TYR A N 1
ATOM 3428 C CA . TYR A 1 446 ? -4.049 -13.156 17.158 1.00 97.06 446 TYR A CA 1
ATOM 3429 C C . TYR A 1 446 ? -3.879 -11.698 16.728 1.00 97.06 446 TYR A C 1
ATOM 3431 O O . TYR A 1 446 ? -2.825 -11.108 16.966 1.00 97.06 446 TYR A O 1
ATOM 3439 N N . ALA A 1 447 ? -4.925 -11.092 16.156 1.00 97.50 447 ALA A N 1
ATOM 3440 C CA . ALA A 1 447 ? -4.896 -9.690 15.752 1.00 97.50 447 ALA A CA 1
ATOM 3441 C C . ALA A 1 447 ? -4.562 -8.756 16.924 1.00 97.50 447 ALA A C 1
ATOM 3443 O O . ALA A 1 447 ? -3.665 -7.921 16.812 1.00 97.50 447 ALA A O 1
ATOM 3444 N N . LEU A 1 448 ? -5.246 -8.936 18.057 1.00 97.38 448 LEU A N 1
ATOM 3445 C CA . LEU A 1 448 ? -5.065 -8.123 19.252 1.00 97.38 448 LEU A CA 1
ATOM 3446 C C . LEU A 1 448 ? -3.649 -8.270 19.814 1.00 97.38 448 LEU A C 1
ATOM 3448 O O . LEU A 1 448 ? -3.012 -7.262 20.108 1.00 97.38 448 LEU A O 1
ATOM 3452 N N . SER A 1 449 ? -3.119 -9.496 19.888 1.00 97.75 449 SER A N 1
ATOM 3453 C CA . SER A 1 449 ? -1.752 -9.731 20.377 1.00 97.75 449 SER A CA 1
ATOM 3454 C C . SER A 1 449 ? -0.689 -8.981 19.559 1.00 97.75 449 SER A C 1
ATOM 3456 O O . SER A 1 449 ? 0.226 -8.380 20.124 1.00 97.75 449 SER A O 1
ATOM 3458 N N . LEU A 1 450 ? -0.841 -8.939 18.231 1.00 97.75 450 LEU A N 1
ATOM 3459 C CA . LEU A 1 450 ? 0.094 -8.260 17.334 1.00 97.75 450 LEU A CA 1
ATOM 3460 C C . LEU A 1 450 ? -0.044 -6.739 17.392 1.00 97.75 450 LEU A C 1
ATOM 3462 O O . LEU A 1 450 ? 0.966 -6.039 17.385 1.00 97.75 450 LEU A O 1
ATOM 3466 N N . LEU A 1 451 ? -1.274 -6.224 17.483 1.00 98.19 451 LEU A N 1
ATOM 3467 C CA . LEU A 1 451 ? -1.532 -4.790 17.623 1.00 98.19 451 LEU A CA 1
ATOM 3468 C C . LEU A 1 451 ? -1.027 -4.251 18.966 1.00 98.19 451 LEU A C 1
ATOM 3470 O O . LEU A 1 451 ? -0.399 -3.196 18.999 1.00 98.19 451 LEU A O 1
ATOM 3474 N N . VAL A 1 452 ? -1.231 -4.991 20.059 1.00 98.00 452 VAL A N 1
ATOM 3475 C CA . VAL A 1 452 ? -0.684 -4.643 21.378 1.00 98.00 452 VAL A CA 1
ATOM 3476 C C . VAL A 1 452 ? 0.841 -4.697 21.359 1.00 98.00 452 VAL A C 1
ATOM 3478 O O . VAL A 1 452 ? 1.483 -3.785 21.874 1.00 98.00 452 VAL A O 1
ATOM 3481 N N . LYS A 1 453 ? 1.446 -5.702 20.709 1.00 97.94 453 LYS A N 1
ATOM 3482 C CA . LYS A 1 453 ? 2.907 -5.747 20.565 1.00 97.94 453 LYS A CA 1
ATOM 3483 C C . LYS A 1 453 ? 3.436 -4.556 19.764 1.00 97.94 453 LYS A C 1
ATOM 3485 O O . LYS A 1 453 ? 4.434 -3.962 20.159 1.00 97.94 453 LYS A O 1
ATOM 3490 N N . ALA A 1 454 ? 2.755 -4.180 18.682 1.00 97.88 454 ALA A N 1
ATOM 3491 C CA . ALA A 1 454 ? 3.089 -2.992 17.902 1.00 97.88 454 ALA A CA 1
ATOM 3492 C C . ALA A 1 454 ? 2.998 -1.713 18.753 1.00 97.88 454 ALA A C 1
ATOM 3494 O O . ALA A 1 454 ? 3.896 -0.876 18.691 1.00 97.88 454 ALA A O 1
ATOM 3495 N N . LEU A 1 455 ? 1.945 -1.583 19.570 1.00 97.94 455 LEU A N 1
ATOM 3496 C CA . LEU A 1 455 ? 1.745 -0.451 20.478 1.00 97.94 455 LEU A CA 1
ATOM 3497 C C . LEU A 1 455 ? 2.865 -0.371 21.521 1.00 97.94 455 LEU A C 1
ATOM 3499 O O . LEU A 1 455 ? 3.433 0.697 21.731 1.00 97.94 455 LEU A O 1
ATOM 3503 N N . GLN A 1 456 ? 3.228 -1.507 22.116 1.00 97.75 456 GLN A N 1
ATOM 3504 C CA . GLN A 1 456 ? 4.329 -1.592 23.070 1.00 97.75 456 GLN A CA 1
ATOM 3505 C C . GLN A 1 456 ? 5.651 -1.140 22.435 1.00 97.75 456 GLN A C 1
ATOM 3507 O O . GLN A 1 456 ? 6.372 -0.351 23.034 1.00 97.75 456 GLN A O 1
ATOM 3512 N N . THR A 1 457 ? 5.954 -1.576 21.208 1.00 96.44 457 THR A N 1
ATOM 3513 C CA . THR A 1 457 ? 7.171 -1.148 20.500 1.00 96.44 457 THR A CA 1
ATOM 3514 C C . THR A 1 457 ? 7.188 0.364 20.238 1.00 96.44 457 THR A C 1
ATOM 3516 O O . THR A 1 457 ? 8.236 0.988 20.389 1.00 96.44 457 THR A O 1
ATOM 3519 N N . VAL A 1 458 ? 6.043 0.979 19.909 1.00 96.62 458 VAL A N 1
ATOM 3520 C CA . VAL A 1 458 ? 5.928 2.447 19.792 1.00 96.62 458 VAL A CA 1
ATOM 3521 C C . VAL A 1 458 ? 6.224 3.130 21.129 1.00 96.62 458 VAL A C 1
ATOM 3523 O O . VAL A 1 458 ? 7.023 4.061 21.183 1.00 96.62 458 VAL A O 1
ATOM 3526 N N . GLN A 1 459 ? 5.613 2.657 22.215 1.00 96.50 459 GLN A N 1
ATOM 3527 C CA . GLN A 1 459 ? 5.783 3.240 23.548 1.00 96.50 459 GLN A CA 1
ATOM 3528 C C . GLN A 1 459 ? 7.219 3.095 24.068 1.00 96.50 459 GLN A C 1
ATOM 3530 O O . GLN A 1 459 ? 7.764 4.037 24.638 1.00 96.50 459 GLN A O 1
ATOM 3535 N N . GLU A 1 460 ? 7.855 1.946 23.832 1.00 95.56 460 GLU A N 1
ATOM 3536 C CA . GLU A 1 460 ? 9.261 1.712 24.165 1.00 95.56 460 GLU A CA 1
ATOM 3537 C C . GLU A 1 460 ? 10.183 2.671 23.409 1.00 95.56 460 GLU A C 1
ATOM 3539 O O . GLU A 1 460 ? 11.080 3.244 24.024 1.00 95.56 460 GLU A O 1
ATOM 3544 N N . HIS A 1 461 ? 9.950 2.891 22.110 1.00 94.31 461 HIS A N 1
ATOM 3545 C CA . HIS A 1 461 ? 10.737 3.845 21.326 1.00 94.31 461 HIS A CA 1
ATOM 3546 C C . HIS A 1 461 ? 10.585 5.269 21.871 1.00 94.31 461 HIS A C 1
ATOM 3548 O O . HIS A 1 461 ? 11.584 5.932 22.135 1.00 94.31 461 HIS A O 1
ATOM 3554 N N . ARG A 1 462 ? 9.349 5.720 22.127 1.00 93.56 462 ARG A N 1
ATOM 3555 C CA . ARG A 1 462 ? 9.087 7.047 22.715 1.00 93.56 462 ARG A CA 1
ATOM 3556 C C . ARG A 1 462 ? 9.770 7.223 24.072 1.00 93.56 462 ARG A C 1
ATOM 3558 O O . ARG A 1 462 ? 10.343 8.272 24.348 1.00 93.56 462 ARG A O 1
ATOM 3565 N N . ALA A 1 463 ? 9.737 6.193 24.917 1.00 93.44 463 ALA A N 1
ATOM 3566 C CA . ALA A 1 463 ? 10.374 6.228 26.230 1.00 93.44 463 ALA A CA 1
ATOM 3567 C C . ALA A 1 463 ? 11.910 6.290 26.155 1.00 93.44 463 ALA A C 1
ATOM 3569 O O . ALA A 1 463 ? 12.533 6.798 27.088 1.00 93.44 463 ALA A O 1
ATOM 3570 N N . ARG A 1 464 ? 12.526 5.768 25.085 1.00 92.00 464 ARG A N 1
ATOM 3571 C CA . ARG A 1 464 ? 13.971 5.899 24.839 1.00 92.00 464 ARG A CA 1
ATOM 3572 C C . ARG A 1 464 ? 14.323 7.304 24.359 1.00 92.00 464 ARG A C 1
ATOM 3574 O O . ARG A 1 464 ? 15.141 7.943 25.010 1.00 92.00 464 ARG A O 1
ATOM 3581 N N . THR A 1 465 ? 13.634 7.810 23.335 1.00 90.00 465 THR A N 1
ATOM 3582 C CA . THR A 1 465 ? 13.863 9.164 22.794 1.00 90.00 465 THR A CA 1
ATOM 3583 C C . THR A 1 465 ? 13.704 10.237 23.877 1.00 90.00 465 THR A C 1
ATOM 3585 O O . THR A 1 465 ? 14.575 11.081 24.048 1.00 90.00 465 THR A O 1
ATOM 3588 N N . TYR A 1 466 ? 12.688 10.111 24.740 1.00 89.12 466 TYR A N 1
ATOM 3589 C CA . TYR A 1 466 ? 12.493 11.030 25.868 1.00 89.12 466 TYR A CA 1
ATOM 3590 C C . TYR A 1 466 ? 13.660 11.050 26.877 1.00 89.12 466 TYR A C 1
ATOM 3592 O O . TYR A 1 466 ? 13.897 12.056 27.545 1.00 89.12 466 TYR A O 1
ATOM 3600 N N . LYS A 1 467 ? 14.386 9.937 27.049 1.00 90.31 467 LYS A N 1
ATOM 3601 C CA . LYS A 1 467 ? 15.552 9.890 27.948 1.00 90.31 467 LYS A CA 1
ATOM 3602 C C . LYS A 1 467 ? 16.781 10.537 27.324 1.00 90.31 467 LYS A C 1
ATOM 3604 O O . LYS A 1 467 ? 17.577 11.110 28.060 1.00 90.31 467 LYS A O 1
ATOM 3609 N N . GLU A 1 468 ? 16.937 10.419 26.011 1.00 87.75 468 GLU A N 1
ATOM 3610 C CA . GLU A 1 468 ? 18.055 11.005 25.272 1.00 87.75 468 GLU A CA 1
ATOM 3611 C C . GLU A 1 468 ? 17.951 12.536 25.272 1.00 87.75 468 GLU A C 1
ATOM 3613 O O . GLU A 1 468 ? 18.897 13.203 25.689 1.00 87.75 468 GLU A O 1
ATOM 3618 N N . ASP A 1 469 ? 16.768 13.087 24.986 1.00 83.69 469 ASP A N 1
ATOM 3619 C CA . ASP A 1 469 ? 16.555 14.542 24.927 1.00 83.69 469 ASP A CA 1
ATOM 3620 C C . ASP A 1 469 ? 16.771 15.249 26.280 1.00 83.69 469 ASP A C 1
ATOM 3622 O O . ASP A 1 469 ? 17.283 16.368 26.340 1.00 83.69 469 ASP A O 1
ATOM 3626 N N . ASN A 1 470 ? 16.434 14.590 27.395 1.00 84.69 470 ASN A N 1
ATOM 3627 C CA . ASN A 1 470 ? 16.623 15.161 28.733 1.00 84.69 470 ASN A CA 1
ATOM 3628 C C . ASN A 1 470 ? 18.096 15.241 29.167 1.00 84.69 470 ASN A C 1
ATOM 3630 O O . ASN A 1 470 ? 18.419 16.022 30.063 1.00 84.69 470 ASN A O 1
ATOM 3634 N N . ASN A 1 471 ? 18.987 14.447 28.568 1.00 87.25 471 ASN A N 1
ATOM 3635 C CA . ASN A 1 471 ? 20.399 14.437 28.951 1.00 87.25 471 ASN A CA 1
ATOM 3636 C C . ASN A 1 471 ? 21.199 15.567 28.290 1.00 87.25 471 ASN A C 1
ATOM 3638 O O . ASN A 1 471 ? 22.167 16.044 28.881 1.00 87.25 471 ASN A O 1
ATOM 3642 N N . ASP A 1 472 ? 20.782 16.034 27.113 1.00 82.31 472 ASP A N 1
ATOM 3643 C CA . ASP A 1 472 ? 21.560 17.002 26.334 1.00 82.31 472 ASP A CA 1
ATOM 3644 C C . ASP A 1 472 ? 21.263 18.469 26.688 1.00 82.31 472 ASP A C 1
ATOM 3646 O O . ASP A 1 472 ? 21.951 19.370 26.203 1.00 82.31 472 ASP A O 1
ATOM 3650 N N . GLY A 1 473 ? 20.267 18.734 27.549 1.00 83.25 473 GLY A N 1
ATOM 3651 C CA . GLY A 1 473 ? 19.945 20.071 28.077 1.00 83.25 473 GLY A CA 1
ATOM 3652 C C . GLY A 1 473 ? 19.673 21.133 27.004 1.00 83.25 473 GLY A C 1
ATOM 3653 O O . GLY A 1 473 ? 19.703 22.331 27.287 1.00 83.25 473 GLY A O 1
ATOM 3654 N N . LYS A 1 474 ? 19.465 20.705 25.758 1.00 81.31 474 LYS A N 1
ATOM 3655 C CA . LYS A 1 474 ? 19.316 21.571 24.601 1.00 81.31 474 LYS A CA 1
ATOM 3656 C C . LYS A 1 474 ? 17.842 21.624 24.257 1.00 81.31 474 LYS A C 1
ATOM 3658 O O . LYS A 1 474 ? 17.302 20.644 23.752 1.00 81.31 474 LYS A O 1
ATOM 3663 N N . ASP A 1 475 ? 17.235 22.785 24.496 1.00 70.62 475 ASP A N 1
ATOM 3664 C CA . ASP A 1 475 ? 15.897 23.129 24.017 1.00 70.62 475 ASP A CA 1
ATOM 3665 C C . ASP A 1 475 ? 15.874 22.988 22.488 1.00 70.62 475 ASP A C 1
ATOM 3667 O O . ASP A 1 475 ? 16.219 23.903 21.735 1.00 70.62 475 ASP A O 1
ATOM 3671 N N . THR A 1 476 ? 15.565 21.788 22.013 1.00 66.88 476 THR A N 1
ATOM 3672 C CA . THR A 1 476 ? 15.451 21.483 20.596 1.00 66.88 476 THR A CA 1
ATOM 3673 C C . THR A 1 476 ? 14.018 21.793 20.209 1.00 66.88 476 THR A C 1
ATOM 3675 O O . THR A 1 476 ? 13.072 21.186 20.702 1.00 66.88 476 THR A O 1
ATOM 3678 N N . GLU A 1 477 ? 13.853 22.811 19.362 1.00 69.50 477 GLU A N 1
ATOM 3679 C CA . GLU A 1 477 ? 12.572 23.150 18.749 1.00 69.50 477 GLU A CA 1
ATOM 3680 C C . GLU A 1 477 ? 11.942 21.885 18.141 1.00 69.50 477 GLU A C 1
ATOM 3682 O O . GLU A 1 477 ? 12.414 21.396 17.119 1.00 69.50 477 GLU A O 1
ATOM 3687 N N . GLY A 1 478 ? 10.900 21.365 18.802 1.00 67.31 478 GLY A N 1
ATOM 3688 C CA . GLY A 1 478 ? 9.966 20.333 18.340 1.00 67.31 478 GLY A CA 1
ATOM 3689 C C . GLY A 1 478 ? 10.576 19.212 17.498 1.00 67.31 478 GLY A C 1
ATOM 3690 O O . GLY A 1 478 ? 10.591 19.301 16.267 1.00 67.31 478 GLY A O 1
ATOM 3691 N N . ASN A 1 479 ? 11.004 18.125 18.144 1.00 77.44 479 ASN A N 1
ATOM 3692 C CA . ASN A 1 479 ? 11.432 16.925 17.437 1.00 77.44 479 ASN A CA 1
ATOM 3693 C C . ASN A 1 479 ? 10.261 16.355 16.611 1.00 77.44 479 ASN A C 1
ATOM 3695 O O . ASN A 1 479 ? 9.309 15.793 17.150 1.00 77.44 479 ASN A O 1
ATOM 3699 N N . LYS A 1 480 ? 10.313 16.519 15.284 1.00 81.75 480 LYS A N 1
ATOM 3700 C CA . LYS A 1 480 ? 9.265 16.045 14.360 1.00 81.75 480 LYS A CA 1
ATOM 3701 C C . LYS A 1 480 ? 9.045 14.535 14.444 1.00 81.75 480 LYS A C 1
ATOM 3703 O O . LYS A 1 480 ? 7.949 14.066 14.139 1.00 81.75 480 LYS A O 1
ATOM 3708 N N . ASP A 1 481 ? 10.064 13.785 14.855 1.00 81.81 481 ASP A N 1
ATOM 3709 C CA . ASP A 1 481 ? 9.975 12.333 14.970 1.00 81.81 481 ASP A CA 1
ATOM 3710 C C . ASP A 1 481 ? 9.089 11.920 16.158 1.00 81.81 481 ASP A C 1
ATOM 3712 O O . ASP A 1 481 ? 8.350 10.936 16.058 1.00 81.81 481 ASP A O 1
ATOM 3716 N N . ASP A 1 482 ? 9.065 12.709 17.237 1.00 86.69 482 ASP A N 1
ATOM 3717 C CA . ASP A 1 482 ? 8.197 12.460 18.394 1.00 86.69 482 ASP A CA 1
ATOM 3718 C C . ASP A 1 482 ? 6.716 12.587 18.039 1.00 86.69 482 ASP A C 1
ATOM 3720 O O . ASP A 1 482 ? 5.900 11.765 18.471 1.00 86.69 482 ASP A O 1
ATOM 3724 N N . ASP A 1 483 ? 6.367 13.578 17.213 1.00 87.81 483 ASP A N 1
ATOM 3725 C CA . ASP A 1 483 ? 4.996 13.763 16.731 1.00 87.81 483 ASP A CA 1
ATOM 3726 C C . ASP A 1 483 ? 4.538 12.553 15.900 1.00 87.81 483 ASP A C 1
ATOM 3728 O O . ASP A 1 483 ? 3.420 12.064 16.076 1.00 87.81 483 ASP A O 1
ATOM 3732 N N . MET A 1 484 ? 5.412 12.001 15.051 1.00 90.44 484 MET A N 1
ATOM 3733 C CA . MET A 1 484 ? 5.096 10.813 14.253 1.00 90.44 484 MET A CA 1
ATOM 3734 C C . MET A 1 484 ? 4.815 9.591 15.141 1.00 90.44 484 MET A C 1
ATOM 3736 O O . MET A 1 484 ? 3.813 8.895 14.937 1.00 90.44 484 MET A O 1
ATOM 3740 N N . TRP A 1 485 ? 5.669 9.308 16.131 1.00 94.62 485 TRP A N 1
ATOM 3741 C CA . TRP A 1 485 ? 5.455 8.178 17.043 1.00 94.62 485 TRP A CA 1
ATOM 3742 C C . TRP A 1 485 ? 4.206 8.357 17.902 1.00 94.62 485 TRP A C 1
ATOM 3744 O O . TRP A 1 485 ? 3.479 7.387 18.128 1.00 94.62 485 TRP A O 1
ATOM 3754 N N . TYR A 1 486 ? 3.919 9.589 18.325 1.00 94.69 486 TYR A N 1
ATOM 3755 C CA . TYR A 1 486 ? 2.694 9.922 19.042 1.00 94.69 486 TYR A CA 1
ATOM 3756 C C . TYR A 1 486 ? 1.448 9.637 18.184 1.00 94.69 486 TYR A C 1
ATOM 3758 O O . TYR A 1 486 ? 0.553 8.910 18.623 1.00 94.69 486 TYR A O 1
ATOM 3766 N N . CYS A 1 487 ? 1.401 10.119 16.933 1.00 94.81 487 CYS A N 1
ATOM 3767 C CA . CYS A 1 487 ? 0.272 9.835 16.038 1.00 94.81 487 CYS A CA 1
ATOM 3768 C C . CYS A 1 487 ? 0.134 8.327 15.773 1.00 94.81 487 CYS A C 1
ATOM 3770 O O . CYS A 1 487 ? -0.974 7.796 15.688 1.00 94.81 487 CYS A O 1
ATOM 3772 N N . ARG A 1 488 ? 1.250 7.597 15.698 1.00 95.69 488 ARG A N 1
ATOM 3773 C CA . ARG A 1 488 ? 1.229 6.146 15.500 1.00 95.69 488 ARG A CA 1
ATOM 3774 C C . ARG A 1 488 ? 0.669 5.380 16.693 1.00 95.69 488 ARG A C 1
ATOM 3776 O O . ARG A 1 488 ? -0.025 4.381 16.499 1.00 95.69 488 ARG A O 1
ATOM 3783 N N . GLU A 1 489 ? 0.936 5.852 17.907 1.00 97.12 489 GLU A N 1
ATOM 3784 C CA . GLU A 1 489 ? 0.330 5.316 19.124 1.00 97.12 489 GLU A CA 1
ATOM 3785 C C . GLU A 1 489 ? -1.193 5.475 19.089 1.00 97.12 489 GLU A C 1
ATOM 3787 O O . GLU A 1 489 ? -1.918 4.510 19.343 1.00 97.12 489 GLU A O 1
ATOM 3792 N N . ALA A 1 490 ? -1.684 6.653 18.689 1.00 96.88 490 ALA A N 1
ATOM 3793 C CA . ALA A 1 490 ? -3.113 6.899 18.519 1.00 96.88 490 ALA A CA 1
ATOM 3794 C C . ALA A 1 490 ? -3.731 5.962 17.461 1.00 96.88 490 ALA A C 1
ATOM 3796 O O . ALA A 1 490 ? -4.744 5.316 17.728 1.00 96.88 490 ALA A O 1
ATOM 3797 N N . ILE A 1 491 ? -3.083 5.784 16.303 1.00 96.31 491 ILE A N 1
ATOM 3798 C CA . ILE A 1 491 ? -3.562 4.888 15.233 1.00 96.31 491 ILE A CA 1
ATOM 3799 C C . ILE A 1 491 ? -3.676 3.434 15.718 1.00 96.31 491 ILE A C 1
ATOM 3801 O O . ILE A 1 491 ? -4.675 2.757 15.445 1.00 96.31 491 ILE A O 1
ATOM 3805 N N . LEU A 1 492 ? -2.668 2.933 16.437 1.00 97.75 492 LEU A N 1
ATOM 3806 C CA . LEU A 1 492 ? -2.680 1.571 16.980 1.00 97.75 492 LEU A CA 1
ATOM 3807 C C . LEU A 1 492 ? -3.735 1.409 18.075 1.00 97.75 492 LEU A C 1
ATOM 3809 O O . LEU A 1 492 ? -4.452 0.412 18.080 1.00 97.75 492 LEU A O 1
ATOM 3813 N N . THR A 1 493 ? -3.884 2.410 18.942 1.00 97.94 493 THR A N 1
ATOM 3814 C CA . THR A 1 493 ? -4.920 2.457 19.985 1.00 97.94 493 THR A CA 1
ATOM 3815 C C . THR A 1 493 ? -6.321 2.399 19.361 1.00 97.94 493 THR A C 1
ATOM 3817 O O . THR A 1 493 ? -7.153 1.599 19.790 1.00 97.94 493 THR A O 1
ATOM 3820 N N . ASN A 1 494 ? -6.564 3.153 18.280 1.00 97.12 494 ASN A N 1
ATOM 3821 C CA . ASN A 1 494 ? -7.823 3.101 17.534 1.00 97.12 494 ASN A CA 1
ATOM 3822 C C . ASN A 1 494 ? -8.040 1.717 16.894 1.00 97.12 494 ASN A C 1
ATOM 3824 O O . ASN A 1 494 ? -9.116 1.137 17.008 1.00 97.12 494 ASN A O 1
ATOM 3828 N N . SER A 1 495 ? -6.996 1.145 16.284 1.00 97.19 495 SER A N 1
ATOM 3829 C CA . SER A 1 495 ? -7.050 -0.182 15.647 1.00 97.19 495 SER A CA 1
ATOM 3830 C C . SER A 1 495 ? -7.351 -1.308 16.647 1.00 97.19 495 SER A C 1
ATOM 3832 O O . SER A 1 495 ? -8.050 -2.268 16.313 1.00 97.19 495 SER A O 1
ATOM 3834 N N . ILE A 1 496 ? -6.845 -1.201 17.881 1.00 98.00 496 ILE A N 1
ATOM 3835 C CA . ILE A 1 496 ? -7.173 -2.107 18.992 1.00 98.00 496 ILE A CA 1
ATOM 3836 C C . ILE A 1 496 ? -8.659 -1.991 19.343 1.00 98.00 496 ILE A C 1
ATOM 3838 O O . ILE A 1 496 ? -9.343 -3.012 19.420 1.00 98.00 496 ILE A O 1
ATOM 3842 N N . GLY A 1 497 ? -9.176 -0.766 19.475 1.00 97.00 497 GLY A N 1
ATOM 3843 C CA . GLY A 1 497 ? -10.597 -0.518 19.719 1.00 97.00 497 GLY A CA 1
ATOM 3844 C C . GLY A 1 497 ? -11.505 -1.087 18.620 1.00 97.00 497 GLY A C 1
ATOM 3845 O O . GLY A 1 497 ? -12.440 -1.827 18.923 1.00 97.00 497 GLY A O 1
ATOM 3846 N N . GLU A 1 498 ? -11.182 -0.854 17.342 1.00 96.12 498 GLU A N 1
ATOM 3847 C CA . GLU A 1 498 ? -11.889 -1.462 16.198 1.00 96.12 498 GLU A CA 1
ATOM 3848 C C . GLU A 1 498 ? -11.905 -3.001 16.287 1.00 96.12 498 GLU A C 1
ATOM 3850 O O . GLU A 1 498 ? -12.933 -3.648 16.065 1.00 96.12 498 GLU A O 1
ATOM 3855 N N . THR A 1 499 ? -10.759 -3.596 16.630 1.00 96.31 499 THR A N 1
ATOM 3856 C CA . THR A 1 499 ? -10.583 -5.053 16.719 1.00 96.31 499 THR A CA 1
ATOM 3857 C C . THR A 1 499 ? -11.410 -5.651 17.856 1.00 96.31 499 THR A C 1
ATOM 3859 O O . THR A 1 499 ? -12.097 -6.654 17.649 1.00 96.31 499 THR A O 1
ATOM 3862 N N . LEU A 1 500 ? -11.392 -5.027 19.037 1.00 96.25 500 LEU A N 1
ATOM 3863 C CA . LEU A 1 500 ? -12.189 -5.441 20.194 1.00 96.25 500 LEU A CA 1
ATOM 3864 C C . LEU A 1 500 ? -13.691 -5.331 19.910 1.00 96.25 500 LEU A C 1
ATOM 3866 O O . LEU A 1 500 ? -14.444 -6.260 20.211 1.00 96.25 500 LEU A O 1
ATOM 3870 N N . TYR A 1 501 ? -14.124 -4.247 19.261 1.00 95.50 501 TYR A N 1
ATOM 3871 C CA . TYR A 1 501 ? -15.521 -4.072 18.864 1.00 95.50 501 TYR A CA 1
ATOM 3872 C C . TYR A 1 501 ? -15.961 -5.155 17.865 1.00 95.50 501 TYR A C 1
ATOM 3874 O O . TYR A 1 501 ? -17.025 -5.773 18.000 1.00 95.50 501 TYR A O 1
ATOM 3882 N N . GLY A 1 502 ? -15.108 -5.447 16.881 1.00 94.56 502 GLY A N 1
ATOM 3883 C CA . GLY A 1 502 ? -15.299 -6.544 15.935 1.00 94.56 502 GLY A CA 1
ATOM 3884 C C . GLY A 1 502 ? -15.424 -7.910 16.617 1.00 94.56 502 GLY A C 1
ATOM 3885 O O . GLY A 1 502 ? -16.320 -8.690 16.291 1.00 94.56 502 GLY A O 1
ATOM 3886 N N . ALA A 1 503 ? -14.579 -8.186 17.612 1.00 94.12 503 ALA A N 1
ATOM 3887 C CA . ALA A 1 503 ? -14.633 -9.418 18.395 1.00 94.12 503 ALA A CA 1
ATOM 3888 C C . ALA A 1 503 ? -15.936 -9.533 19.208 1.00 94.12 503 ALA A C 1
ATOM 3890 O O . ALA A 1 503 ? -16.588 -10.586 19.210 1.00 94.12 503 ALA A O 1
ATOM 3891 N N . ALA A 1 504 ? -16.350 -8.441 19.861 1.00 93.06 504 ALA A N 1
ATOM 3892 C CA . ALA A 1 504 ? -17.579 -8.381 20.647 1.00 93.06 504 ALA A CA 1
ATOM 3893 C C . ALA A 1 504 ? -18.812 -8.676 19.778 1.00 93.06 504 ALA A C 1
ATOM 3895 O O . ALA A 1 504 ? -19.641 -9.519 20.131 1.00 93.06 504 ALA A O 1
ATOM 3896 N N . THR A 1 505 ? -18.896 -8.053 18.602 1.00 91.00 505 THR A N 1
ATOM 3897 C CA . THR A 1 505 ? -20.026 -8.221 17.676 1.00 91.00 505 THR A CA 1
ATOM 3898 C C . THR A 1 505 ? -20.036 -9.586 16.981 1.00 91.00 505 THR A C 1
ATOM 3900 O O . THR A 1 505 ? -21.099 -10.201 16.863 1.00 91.00 505 THR A O 1
ATOM 3903 N N . ALA A 1 506 ? -18.873 -10.129 16.605 1.00 90.69 506 ALA A N 1
ATOM 3904 C CA . ALA A 1 506 ? -18.773 -11.446 15.973 1.00 90.69 506 ALA A CA 1
ATOM 3905 C C . ALA A 1 506 ? -19.267 -12.583 16.886 1.00 90.69 506 ALA A C 1
ATOM 3907 O O . ALA A 1 506 ? -19.947 -13.502 16.416 1.00 90.69 506 ALA A O 1
ATOM 3908 N N . SER A 1 507 ? -18.998 -12.500 18.196 1.00 85.31 507 SER A N 1
ATOM 3909 C CA . SER A 1 507 ? -19.424 -13.514 19.176 1.00 85.31 507 SER A CA 1
ATOM 3910 C C . SER A 1 507 ? -20.948 -13.727 19.214 1.00 85.31 507 SER A C 1
ATOM 3912 O O . SER A 1 507 ? -21.418 -14.845 19.428 1.00 85.31 507 SER A O 1
ATOM 3914 N N . SER A 1 508 ? -21.731 -12.679 18.926 1.00 78.19 508 SER A N 1
ATOM 3915 C CA . SER A 1 508 ? -23.201 -12.715 18.933 1.00 78.19 508 SER A CA 1
ATOM 3916 C C . SER A 1 508 ? -23.774 -13.601 17.827 1.00 78.19 508 SER A C 1
ATOM 3918 O O . SER A 1 508 ? -24.762 -14.309 18.023 1.00 78.19 508 SER A O 1
ATOM 3920 N N . SER A 1 509 ? -23.111 -13.621 16.670 1.00 75.56 509 SER A N 1
ATOM 3921 C CA . SER A 1 509 ? -23.569 -14.384 15.507 1.00 75.56 509 SER A CA 1
ATOM 3922 C C . SER A 1 509 ? -23.384 -15.900 15.663 1.00 75.56 509 SER A C 1
ATOM 3924 O O . SER A 1 509 ? -24.206 -16.672 15.171 1.00 75.56 509 SER A O 1
ATOM 3926 N N . ARG A 1 510 ? -22.348 -16.342 16.391 1.00 70.88 510 ARG A N 1
ATOM 3927 C CA . ARG A 1 510 ? -21.973 -17.764 16.487 1.00 70.88 510 ARG A CA 1
ATOM 3928 C C . ARG A 1 510 ? -22.849 -18.561 17.456 1.00 70.88 510 ARG A C 1
ATOM 3930 O O . ARG A 1 510 ? -23.115 -19.732 17.205 1.00 70.88 510 ARG A O 1
ATOM 3937 N N . SER A 1 511 ? -23.342 -17.924 18.520 1.00 63.50 511 SER A N 1
ATOM 3938 C CA . SER A 1 511 ? -24.163 -18.579 19.553 1.00 63.50 511 SER A CA 1
ATOM 3939 C C . SER A 1 511 ? -25.473 -19.169 18.998 1.00 63.50 511 SER A C 1
ATOM 3941 O O . SER A 1 511 ? -25.914 -20.230 19.429 1.00 63.50 511 SER A O 1
ATOM 3943 N N . LYS A 1 512 ? -26.058 -18.552 17.960 1.00 61.28 512 LYS A N 1
ATOM 3944 C CA . LYS A 1 512 ? -27.333 -18.999 17.368 1.00 61.28 512 LYS A CA 1
ATOM 3945 C C . LYS A 1 512 ? -27.237 -20.263 16.509 1.00 61.28 512 LYS A C 1
ATOM 3947 O O . LYS A 1 512 ? -28.263 -20.876 16.247 1.00 61.28 512 LYS A O 1
ATOM 3952 N N . HIS A 1 513 ? -26.043 -20.647 16.056 1.00 56.34 513 HIS A N 1
ATOM 3953 C CA . HIS A 1 513 ? -25.893 -21.735 15.081 1.00 56.34 513 HIS A CA 1
ATOM 3954 C C . HIS A 1 513 ? -25.556 -23.095 15.707 1.00 56.34 513 HIS A C 1
ATOM 3956 O O . HIS A 1 513 ? -25.582 -24.111 15.018 1.00 56.34 513 HIS A O 1
ATOM 3962 N N . ILE A 1 514 ? -25.258 -23.128 17.010 1.00 59.56 514 ILE A N 1
ATOM 3963 C CA . ILE A 1 514 ? -24.857 -24.352 17.722 1.00 59.56 514 ILE A CA 1
ATOM 3964 C C . ILE A 1 514 ? -26.070 -25.253 18.037 1.00 59.56 514 ILE A C 1
ATOM 3966 O O . ILE A 1 514 ? -25.898 -26.416 18.376 1.00 59.56 514 ILE A O 1
ATOM 3970 N N . THR A 1 515 ? -27.306 -24.775 17.856 1.00 56.84 515 THR A N 1
ATOM 3971 C CA . THR A 1 515 ? -28.526 -25.542 18.175 1.00 56.84 515 THR A CA 1
ATOM 3972 C C . THR A 1 515 ? -29.159 -26.298 16.999 1.00 56.84 515 THR A C 1
ATOM 3974 O O . THR A 1 515 ? -30.166 -26.968 17.206 1.00 56.84 515 THR A O 1
ATOM 3977 N N . SER A 1 516 ? -28.589 -26.258 15.787 1.00 53.22 516 SER A N 1
ATOM 3978 C CA . SER A 1 516 ? -29.038 -27.109 14.671 1.00 53.22 516 SER A CA 1
ATOM 3979 C C . SER A 1 516 ? -27.879 -27.940 14.127 1.00 53.22 516 SER A C 1
ATOM 3981 O O . SER A 1 516 ? -27.121 -27.517 13.252 1.00 53.22 516 SER A O 1
ATOM 3983 N N . GLU A 1 517 ? -27.722 -29.126 14.696 1.00 55.59 517 GLU A N 1
ATOM 3984 C CA . GLU A 1 517 ? -26.770 -30.135 14.260 1.00 55.59 517 GLU A CA 1
ATOM 3985 C C . GLU A 1 517 ? -27.108 -30.630 12.841 1.00 55.59 517 GLU A C 1
ATOM 3987 O O . GLU A 1 517 ? -28.267 -30.917 12.536 1.00 55.59 517 GLU A O 1
ATOM 3992 N N . LYS A 1 518 ? -26.051 -30.776 12.021 1.00 58.81 518 LYS A N 1
ATOM 3993 C CA . LYS A 1 518 ? -25.963 -31.464 10.714 1.00 58.81 518 LYS A CA 1
ATOM 3994 C C . LYS A 1 518 ? -26.084 -30.604 9.439 1.00 58.81 518 LYS A C 1
ATOM 3996 O O . LYS A 1 518 ? -27.072 -30.719 8.728 1.00 58.81 518 LYS A O 1
ATOM 4001 N N . GLN A 1 519 ? -25.012 -29.889 9.051 1.00 39.97 519 GLN A N 1
ATOM 4002 C CA . GLN A 1 519 ? -24.551 -29.872 7.642 1.00 39.97 519 GLN A CA 1
ATOM 4003 C C . GLN A 1 519 ? -23.146 -29.273 7.398 1.00 39.97 519 GLN A C 1
ATOM 4005 O O . GLN A 1 519 ? -22.696 -28.379 8.104 1.00 39.97 519 GLN A O 1
ATOM 4010 N N . GLU A 1 520 ? -22.504 -29.852 6.376 1.00 41.50 520 GLU A N 1
ATOM 4011 C CA . GLU A 1 520 ? -21.191 -29.669 5.723 1.00 41.50 520 GLU A CA 1
ATOM 4012 C C . GLU A 1 520 ? -20.379 -28.360 5.886 1.00 41.50 520 GLU A C 1
ATOM 4014 O O . GLU A 1 520 ? -20.921 -27.259 5.763 1.00 41.50 520 GLU A O 1
ATOM 4019 N N . PRO A 1 521 ? -19.033 -28.460 5.994 1.00 46.56 521 PRO A N 1
ATOM 4020 C CA . PRO A 1 521 ? -18.134 -27.313 6.006 1.00 46.56 521 PRO A CA 1
ATOM 4021 C C . PRO A 1 521 ? -17.495 -27.077 4.624 1.00 46.56 521 PRO A C 1
ATOM 4023 O O . PRO A 1 521 ? -16.638 -27.851 4.208 1.00 46.56 521 PRO A O 1
ATOM 4026 N N . ALA A 1 522 ? -17.841 -25.981 3.936 1.00 43.78 522 ALA A N 1
ATOM 4027 C CA . ALA A 1 522 ? -16.920 -25.361 2.963 1.00 43.78 522 ALA A CA 1
ATOM 4028 C C . ALA A 1 522 ? -17.246 -23.899 2.601 1.00 43.78 522 ALA A C 1
ATOM 4030 O O . ALA A 1 522 ? -16.322 -23.100 2.522 1.00 43.78 522 ALA A O 1
ATOM 4031 N N . ASP A 1 523 ? -18.515 -23.495 2.443 1.00 45.78 523 ASP A N 1
ATOM 4032 C CA . ASP A 1 523 ? -18.804 -22.254 1.684 1.00 45.78 523 ASP A CA 1
ATOM 4033 C C . ASP A 1 523 ? -19.537 -21.118 2.428 1.00 45.78 523 ASP A C 1
ATOM 4035 O O . ASP A 1 523 ? -19.834 -20.075 1.837 1.00 45.78 523 ASP A O 1
ATOM 4039 N N . GLN A 1 524 ? -19.812 -21.244 3.730 1.00 41.91 524 GLN A N 1
ATOM 4040 C CA . GLN A 1 524 ? -20.683 -20.286 4.439 1.00 41.91 524 GLN A CA 1
ATOM 4041 C C . GLN A 1 524 ? -19.971 -19.153 5.198 1.00 41.91 524 GLN A C 1
ATOM 4043 O O . GLN A 1 524 ? -20.626 -18.321 5.820 1.00 41.91 524 GLN A O 1
ATOM 4048 N N . ASN A 1 525 ? -18.648 -19.013 5.083 1.00 43.22 525 ASN A N 1
ATOM 4049 C CA . ASN A 1 525 ? -17.905 -17.940 5.758 1.00 43.22 525 ASN A CA 1
ATOM 4050 C C . ASN A 1 525 ? -17.909 -16.601 4.981 1.00 43.22 525 ASN A C 1
ATOM 4052 O O . ASN A 1 525 ? -16.916 -15.878 4.946 1.00 43.22 525 ASN A O 1
ATOM 4056 N N . LYS A 1 526 ? -19.033 -16.246 4.340 1.00 42.38 526 LYS A N 1
ATOM 4057 C CA . LYS A 1 526 ? -19.274 -14.894 3.796 1.00 42.38 526 LYS A CA 1
ATOM 4058 C C . LYS A 1 526 ? -19.807 -14.013 4.933 1.00 42.38 526 LYS A C 1
ATOM 4060 O O . LYS A 1 526 ? -20.969 -13.622 4.948 1.00 42.38 526 LYS A O 1
ATOM 4065 N N . SER A 1 527 ? -18.956 -13.806 5.935 1.00 40.38 527 SER A N 1
ATOM 4066 C CA . SER A 1 527 ? -19.291 -13.320 7.273 1.00 40.38 527 SER A CA 1
ATOM 4067 C C . SER A 1 527 ? -19.373 -11.790 7.383 1.00 40.38 527 SER A C 1
ATOM 4069 O O . SER A 1 527 ? -18.727 -11.054 6.637 1.00 40.38 527 SER A O 1
ATOM 4071 N N . SER A 1 528 ? -20.203 -11.359 8.343 1.00 37.66 528 SER A N 1
ATOM 4072 C CA . SER A 1 528 ? -20.352 -10.097 9.106 1.00 37.66 528 SER A CA 1
ATOM 4073 C C . SER A 1 528 ? -19.527 -8.839 8.763 1.00 37.66 528 SER A C 1
ATOM 4075 O O . SER A 1 528 ? -19.995 -7.729 8.994 1.00 37.66 528 SER A O 1
ATOM 4077 N N . TRP A 1 529 ? -18.320 -8.959 8.217 1.00 39.88 529 TRP A N 1
ATOM 4078 C CA . TRP A 1 529 ? -17.429 -7.839 7.902 1.00 39.88 529 TRP A CA 1
ATOM 4079 C C . TRP A 1 529 ? -17.749 -7.133 6.585 1.00 39.88 529 TRP A C 1
ATOM 4081 O O . TRP A 1 529 ? -17.357 -5.980 6.404 1.00 39.88 529 TRP A O 1
ATOM 4091 N N . LYS A 1 530 ? -18.515 -7.766 5.681 1.00 47.50 530 LYS A N 1
ATOM 4092 C CA . LYS A 1 530 ? -19.038 -7.069 4.490 1.00 47.50 530 LYS A CA 1
ATOM 4093 C C . LYS A 1 530 ? -19.887 -5.848 4.844 1.00 47.50 530 LYS A C 1
ATOM 4095 O O . LYS A 1 530 ? -19.948 -4.930 4.034 1.00 47.50 530 LYS A O 1
ATOM 4100 N N . PHE A 1 531 ? -20.471 -5.795 6.042 1.00 41.59 531 PHE A N 1
ATOM 4101 C CA . PHE A 1 531 ? -21.232 -4.634 6.504 1.00 41.59 531 PHE A CA 1
ATOM 4102 C C . PHE A 1 531 ? -20.395 -3.341 6.484 1.00 41.59 531 PHE A C 1
ATOM 4104 O O . PHE A 1 531 ? -20.865 -2.315 6.004 1.00 41.59 531 PHE A O 1
ATOM 4111 N N . TRP A 1 532 ? -19.116 -3.411 6.874 1.00 46.00 532 TRP A N 1
ATOM 4112 C CA . TRP A 1 532 ? -18.211 -2.255 6.865 1.00 46.00 532 TRP A CA 1
ATOM 4113 C C . TRP A 1 532 ? -17.649 -1.920 5.471 1.00 46.00 532 TRP A C 1
ATOM 4115 O O . TRP A 1 532 ? -17.166 -0.813 5.259 1.00 46.00 532 TRP A O 1
ATOM 4125 N N . SER A 1 533 ? -17.701 -2.846 4.505 1.00 38.53 533 SER A N 1
ATOM 4126 C CA . SER A 1 533 ? -17.102 -2.662 3.169 1.00 38.53 533 SER A CA 1
ATOM 4127 C C . SER A 1 533 ? -18.101 -2.559 2.009 1.00 38.53 533 SER A C 1
ATOM 4129 O O . SER A 1 533 ? -17.694 -2.216 0.903 1.00 38.53 533 SER A O 1
ATOM 4131 N N . SER A 1 534 ? -19.388 -2.861 2.219 1.00 35.66 534 SER A N 1
ATOM 4132 C CA . SER A 1 534 ? -20.354 -3.114 1.132 1.00 35.66 534 SER A CA 1
ATOM 4133 C C . SER A 1 534 ? -21.713 -2.410 1.296 1.00 35.66 534 SER A C 1
ATOM 4135 O O . SER A 1 534 ? -22.726 -2.936 0.846 1.00 35.66 534 SER A O 1
ATOM 4137 N N . SER A 1 535 ? -21.771 -1.217 1.897 1.00 36.34 535 SER A N 1
ATOM 4138 C CA . SER A 1 535 ? -23.040 -0.504 2.164 1.00 36.34 535 SER A CA 1
ATOM 4139 C C . SER A 1 535 ? -23.581 0.342 0.985 1.00 36.34 535 SER A C 1
ATOM 4141 O O . SER A 1 535 ? -24.027 1.467 1.177 1.00 36.34 535 SER A O 1
ATOM 4143 N N . SER A 1 536 ? -23.519 -0.133 -0.269 1.00 37.25 536 SER A N 1
ATOM 4144 C CA . SER A 1 536 ? -24.015 0.668 -1.419 1.00 37.25 536 SER A CA 1
ATOM 4145 C C . SER A 1 536 ? -24.880 -0.051 -2.453 1.00 37.25 536 SER A C 1
ATOM 4147 O O . SER A 1 536 ? -25.254 0.557 -3.455 1.00 37.25 536 SER A O 1
ATOM 4149 N N . LYS A 1 537 ? -25.257 -1.316 -2.238 1.00 41.41 537 LYS A N 1
ATOM 4150 C CA . LYS A 1 537 ? -26.187 -2.013 -3.139 1.00 41.41 537 LYS A CA 1
ATOM 4151 C C . LYS A 1 537 ? -27.116 -2.936 -2.368 1.00 41.41 537 LYS A C 1
ATOM 4153 O O . LYS A 1 537 ? -26.908 -4.143 -2.361 1.00 41.41 537 LYS A O 1
ATOM 4158 N N . GLU A 1 538 ? -28.162 -2.381 -1.769 1.00 43.69 538 GLU A N 1
ATOM 4159 C CA . GLU A 1 538 ? -29.284 -3.197 -1.311 1.00 43.69 538 GLU A CA 1
ATOM 4160 C C . GLU A 1 538 ? -30.583 -2.718 -1.953 1.00 43.69 538 GLU A C 1
ATOM 4162 O O . GLU A 1 538 ? -31.077 -1.615 -1.736 1.00 43.69 538 GLU A O 1
ATOM 4167 N N . SER A 1 539 ? -31.084 -3.578 -2.838 1.00 40.66 539 SER A N 1
ATOM 4168 C CA . SER A 1 539 ? -32.384 -3.490 -3.479 1.00 40.66 539 SER A CA 1
ATOM 4169 C C . SER A 1 539 ? -33.481 -3.552 -2.421 1.00 40.66 539 SER A C 1
ATOM 4171 O O . SER A 1 539 ? -33.588 -4.544 -1.699 1.00 40.66 539 SER A O 1
ATOM 4173 N N . ALA A 1 540 ? -34.316 -2.518 -2.377 1.00 43.94 540 ALA A N 1
ATOM 4174 C CA . ALA A 1 540 ? -35.496 -2.425 -1.532 1.00 43.94 540 ALA A CA 1
ATOM 4175 C C . ALA A 1 540 ? -36.400 -3.667 -1.670 1.00 43.94 540 ALA A C 1
ATOM 4177 O O . ALA A 1 540 ? -37.098 -3.836 -2.671 1.00 43.94 540 ALA A O 1
ATOM 4178 N N . LYS A 1 541 ? -36.421 -4.547 -0.661 1.00 46.19 541 LYS A N 1
ATOM 4179 C CA . LYS A 1 541 ? -37.467 -5.569 -0.521 1.00 46.19 541 LYS A CA 1
ATOM 4180 C C . LYS A 1 541 ? -37.760 -5.874 0.950 1.00 46.19 541 LYS A C 1
ATOM 4182 O O . LYS A 1 541 ? -36.898 -6.358 1.664 1.00 46.19 541 LYS A O 1
ATOM 4187 N N . LYS A 1 542 ? -39.020 -5.597 1.317 1.00 46.25 542 LYS A N 1
ATOM 4188 C CA . LYS A 1 542 ? -39.790 -5.958 2.526 1.00 46.25 542 LYS A CA 1
ATOM 4189 C C . LYS A 1 542 ? -39.071 -5.843 3.880 1.00 46.25 542 LYS A C 1
ATOM 4191 O O . LYS A 1 542 ? -38.316 -6.719 4.276 1.00 46.25 542 LYS A O 1
ATOM 4196 N N . SER A 1 543 ? -39.469 -4.803 4.619 1.00 47.88 543 SER A N 1
ATOM 4197 C CA . SER A 1 543 ? -39.279 -4.612 6.061 1.00 47.88 543 SER A CA 1
ATOM 4198 C C . SER A 1 543 ? -39.725 -5.850 6.851 1.00 47.88 543 SER A C 1
ATOM 4200 O O . SER A 1 543 ? -40.902 -6.015 7.168 1.00 47.88 543 SER A O 1
ATOM 4202 N N . SER A 1 544 ? -38.796 -6.765 7.123 1.00 54.94 544 SER A N 1
ATOM 4203 C CA . SER A 1 544 ? -38.919 -7.703 8.233 1.00 54.94 544 SER A CA 1
ATOM 4204 C C . SER A 1 544 ? -38.364 -7.000 9.462 1.00 54.94 544 SER A C 1
ATOM 4206 O O . SER A 1 544 ? -37.188 -6.638 9.473 1.00 54.94 544 SER A O 1
ATOM 4208 N N . THR A 1 545 ? -39.199 -6.790 10.474 1.00 58.59 545 THR A N 1
ATOM 4209 C CA . THR A 1 545 ? -38.821 -6.211 11.764 1.00 58.59 545 THR A CA 1
ATOM 4210 C C . THR A 1 545 ? -37.627 -6.985 12.330 1.00 58.59 545 THR A C 1
ATOM 4212 O O . THR A 1 545 ? -37.766 -8.122 12.781 1.00 58.59 545 THR A O 1
ATOM 4215 N N . VAL A 1 546 ? -36.427 -6.407 12.240 1.00 58.47 546 VAL A N 1
ATOM 4216 C CA . VAL A 1 546 ? -35.201 -7.021 12.754 1.00 58.47 546 VAL A CA 1
ATOM 4217 C C . VAL A 1 546 ? -35.276 -6.955 14.273 1.00 58.47 546 VAL A C 1
ATOM 4219 O O . VAL A 1 546 ? -35.049 -5.908 14.872 1.00 58.47 546 VAL A O 1
ATOM 4222 N N . VAL A 1 547 ? -35.636 -8.070 14.909 1.00 67.44 547 VAL A N 1
ATOM 4223 C CA . VAL A 1 547 ? -35.577 -8.195 16.368 1.00 67.44 547 VAL A CA 1
ATOM 4224 C C . VAL A 1 547 ? -34.103 -8.146 16.772 1.00 67.44 547 VAL A C 1
ATOM 4226 O O . VAL A 1 547 ? -33.354 -9.103 16.554 1.00 67.44 547 VAL A O 1
ATOM 4229 N N . VAL A 1 548 ? -33.674 -7.012 17.331 1.00 74.25 548 VAL A N 1
ATOM 4230 C CA . VAL A 1 548 ? -32.333 -6.841 17.899 1.00 74.25 548 VAL A CA 1
ATOM 4231 C C . VAL A 1 548 ? -32.215 -7.800 19.079 1.00 74.25 548 VAL A C 1
ATOM 4233 O O . VAL A 1 548 ? -32.844 -7.612 20.118 1.00 74.25 548 VAL A O 1
ATOM 4236 N N . ALA A 1 549 ? -31.452 -8.879 18.903 1.00 78.25 549 ALA A N 1
ATOM 4237 C CA . ALA A 1 549 ? -31.217 -9.832 19.978 1.00 78.25 549 ALA A CA 1
ATOM 4238 C C . ALA A 1 549 ? -30.525 -9.122 21.150 1.00 78.25 549 ALA A C 1
ATOM 4240 O O . ALA A 1 549 ? -29.563 -8.379 20.948 1.00 78.25 549 ALA A O 1
ATOM 4241 N N . ALA A 1 550 ? -31.010 -9.357 22.370 1.00 87.44 550 ALA A N 1
ATOM 4242 C CA . ALA A 1 550 ? -30.423 -8.770 23.566 1.00 87.44 550 ALA A CA 1
ATOM 4243 C C . ALA A 1 550 ? -28.944 -9.183 23.695 1.00 87.44 550 ALA A C 1
ATOM 4245 O O . ALA A 1 550 ? -28.625 -10.371 23.745 1.00 87.44 550 ALA A O 1
ATOM 4246 N N . LYS A 1 551 ? -28.039 -8.195 23.744 1.00 91.00 551 LYS A N 1
ATOM 4247 C CA . LYS A 1 551 ? -26.599 -8.411 23.966 1.00 91.00 551 LYS A CA 1
ATOM 4248 C C . LYS A 1 551 ? -26.365 -9.010 25.356 1.00 91.00 551 LYS A C 1
ATOM 4250 O O . LYS A 1 551 ? -26.932 -8.510 26.335 1.00 91.00 551 LYS A O 1
ATOM 4255 N N . THR A 1 552 ? -25.501 -10.021 25.442 1.00 93.00 552 THR A N 1
ATOM 4256 C CA . THR A 1 552 ? -25.068 -10.612 26.722 1.00 93.00 552 THR A CA 1
ATOM 4257 C C . THR A 1 552 ? -24.268 -9.593 27.557 1.00 93.00 552 THR A C 1
ATOM 4259 O O . THR A 1 552 ? -23.653 -8.693 26.979 1.00 93.00 552 THR A O 1
ATOM 4262 N N . PRO A 1 553 ? -24.230 -9.706 28.900 1.00 93.94 553 PRO A N 1
ATOM 4263 C CA . PRO A 1 553 ? -23.434 -8.805 29.743 1.00 93.94 553 PRO A CA 1
ATOM 4264 C C . PRO A 1 553 ? -21.943 -8.779 29.374 1.00 93.94 553 PRO A C 1
ATOM 4266 O O . PRO A 1 553 ? -21.325 -7.719 29.363 1.00 93.94 553 PRO A O 1
ATOM 4269 N N . GLU A 1 554 ? -21.374 -9.930 29.002 1.00 92.25 554 GLU A N 1
ATOM 4270 C CA . GLU A 1 554 ? -19.971 -10.030 28.584 1.00 92.25 554 GLU A CA 1
ATOM 4271 C C . GLU A 1 554 ? -19.701 -9.269 27.276 1.00 92.25 554 GLU A C 1
ATOM 4273 O O . GLU A 1 554 ? -18.683 -8.592 27.145 1.00 92.25 554 GLU A O 1
ATOM 4278 N N . GLN A 1 555 ? -20.635 -9.326 26.321 1.00 91.12 555 GLN A N 1
ATOM 4279 C CA . GLN A 1 555 ? -20.541 -8.554 25.080 1.00 91.12 555 GLN A CA 1
ATOM 4280 C C . GLN A 1 555 ? -20.586 -7.052 25.334 1.00 91.12 555 GLN A C 1
ATOM 4282 O O . GLN A 1 555 ? -19.807 -6.329 24.725 1.00 91.12 555 GLN A O 1
ATOM 4287 N N . ARG A 1 556 ? -21.457 -6.591 26.243 1.00 92.81 556 ARG A N 1
ATOM 4288 C CA . ARG A 1 556 ? -21.525 -5.169 26.614 1.00 92.81 556 ARG A CA 1
ATOM 4289 C C . ARG A 1 556 ? -20.213 -4.699 27.228 1.00 92.81 556 ARG A C 1
ATOM 4291 O O . ARG A 1 556 ? -19.685 -3.689 26.791 1.00 92.81 556 ARG A O 1
ATOM 4298 N N . LYS A 1 557 ? -19.632 -5.486 28.139 1.00 95.12 557 LYS A N 1
ATOM 4299 C CA . LYS A 1 557 ? -18.328 -5.174 28.737 1.00 95.12 557 LYS A CA 1
ATOM 4300 C C . LYS A 1 557 ? -17.221 -5.047 27.679 1.00 95.12 557 LYS A C 1
ATOM 4302 O O . LYS A 1 557 ? -16.449 -4.098 27.720 1.00 95.12 557 LYS A O 1
ATOM 4307 N N . LYS A 1 558 ? -17.151 -5.980 26.720 1.00 93.12 558 LYS A N 1
ATOM 4308 C CA . LYS A 1 558 ? -16.166 -5.932 25.619 1.00 93.12 558 LYS A CA 1
ATOM 4309 C C . LYS A 1 558 ? -16.399 -4.746 24.677 1.00 93.12 558 LYS A C 1
ATOM 4311 O O . LYS A 1 558 ? -15.446 -4.166 24.170 1.00 93.12 558 LYS A O 1
ATOM 4316 N N . GLU A 1 559 ? -17.658 -4.388 24.440 1.00 94.12 559 GLU A N 1
ATOM 4317 C CA . GLU A 1 559 ? -18.037 -3.221 23.642 1.00 94.12 559 GLU A CA 1
ATOM 4318 C C . GLU A 1 559 ? -17.667 -1.902 24.337 1.00 94.12 559 GLU A C 1
ATOM 4320 O O . GLU A 1 559 ? -17.093 -1.023 23.701 1.00 94.12 559 GLU A O 1
ATOM 4325 N N . GLU A 1 560 ? -17.929 -1.780 25.639 1.00 95.56 560 GLU A N 1
ATOM 4326 C CA . GLU A 1 560 ? -17.528 -0.633 26.463 1.00 95.56 560 GLU A CA 1
ATOM 4327 C C . GLU A 1 560 ? -16.004 -0.479 26.512 1.00 95.56 560 GLU A C 1
ATOM 4329 O O . GLU A 1 560 ? -15.484 0.623 26.342 1.00 95.56 560 GLU A O 1
ATOM 4334 N N . GLU A 1 561 ? -15.276 -1.587 26.671 1.00 96.19 561 GLU A N 1
ATOM 4335 C CA . GLU A 1 561 ? -13.815 -1.592 26.612 1.00 96.19 561 GLU A CA 1
ATOM 4336 C C . GLU A 1 561 ? -13.316 -1.099 25.246 1.00 96.19 561 GLU A C 1
ATOM 4338 O O . GLU A 1 561 ? -12.472 -0.205 25.180 1.00 96.19 561 GLU A O 1
ATOM 4343 N N . ALA A 1 562 ? -13.877 -1.623 24.151 1.00 95.88 562 ALA A N 1
ATOM 4344 C CA . ALA A 1 562 ? -13.535 -1.202 22.796 1.00 95.88 562 ALA A CA 1
ATOM 4345 C C . ALA A 1 562 ? -13.763 0.303 22.572 1.00 95.88 562 ALA A C 1
ATOM 4347 O O . ALA A 1 562 ? -12.905 0.982 22.002 1.00 95.88 562 ALA A O 1
ATOM 4348 N N . LEU A 1 563 ? -14.895 0.830 23.050 1.00 96.31 563 LEU A N 1
ATOM 4349 C CA . LEU A 1 563 ? -15.222 2.257 23.008 1.00 96.31 563 LEU A CA 1
ATOM 4350 C C . LEU A 1 563 ? -14.225 3.093 23.816 1.00 96.31 563 LEU A C 1
ATOM 4352 O O . LEU A 1 563 ? -13.790 4.136 23.334 1.00 96.31 563 LEU A O 1
ATOM 4356 N N . GLY A 1 564 ? -13.799 2.618 24.989 1.00 97.50 564 GLY A N 1
ATOM 4357 C CA . GLY A 1 564 ? -12.759 3.269 25.788 1.00 97.50 564 GLY A CA 1
ATOM 4358 C C . GLY A 1 564 ? -11.427 3.393 25.041 1.00 97.50 564 GLY A C 1
ATOM 4359 O O . GLY A 1 564 ? -10.807 4.458 25.056 1.00 97.50 564 GLY A O 1
ATOM 4360 N N . TRP A 1 565 ? -11.013 2.342 24.324 1.00 97.62 565 TRP A N 1
ATOM 4361 C CA . TRP A 1 565 ? -9.818 2.375 23.472 1.00 97.62 565 TRP A CA 1
ATOM 4362 C C . TRP A 1 565 ? -9.949 3.376 22.316 1.00 97.62 565 TRP A C 1
ATOM 4364 O O . TRP A 1 565 ? -9.036 4.172 22.096 1.00 97.62 565 TRP A O 1
ATOM 4374 N N . MET A 1 566 ? -11.083 3.394 21.606 1.00 97.69 566 MET A N 1
ATOM 4375 C CA . MET A 1 566 ? -11.311 4.362 20.521 1.00 97.69 566 MET A CA 1
ATOM 4376 C C . MET A 1 566 ? -11.352 5.804 21.035 1.00 97.69 566 MET A C 1
ATOM 4378 O O . MET A 1 566 ? -10.705 6.674 20.457 1.00 97.69 566 MET A O 1
ATOM 4382 N N . GLN A 1 567 ? -12.043 6.058 22.149 1.00 98.00 567 GLN A N 1
ATOM 4383 C CA . GLN A 1 567 ? -12.112 7.390 22.747 1.00 98.00 567 GLN A CA 1
ATOM 4384 C C . GLN A 1 567 ? -10.725 7.879 23.169 1.00 98.00 567 GLN A C 1
ATOM 4386 O O . GLN A 1 567 ? -10.358 9.009 22.860 1.00 98.00 567 GLN A O 1
ATOM 4391 N N . LYS A 1 568 ? -9.919 7.012 23.798 1.00 98.00 568 LYS A N 1
ATOM 4392 C CA . LYS A 1 568 ? -8.526 7.322 24.145 1.00 98.00 568 LYS A CA 1
ATOM 4393 C C . LYS A 1 568 ? -7.711 7.699 22.907 1.00 98.00 568 LYS A C 1
ATOM 4395 O O . LYS A 1 568 ? -6.981 8.685 22.940 1.00 98.00 568 LYS A O 1
ATOM 4400 N N . ALA A 1 569 ? -7.843 6.940 21.820 1.00 97.75 569 ALA A N 1
ATOM 4401 C CA . ALA A 1 569 ? -7.134 7.218 20.576 1.00 97.75 569 ALA A CA 1
ATOM 4402 C C . ALA A 1 569 ? -7.512 8.577 19.970 1.00 97.75 569 ALA A C 1
ATOM 4404 O O . ALA A 1 569 ? -6.636 9.308 19.511 1.00 97.75 569 ALA A O 1
ATOM 4405 N N . ILE A 1 570 ? -8.803 8.923 19.995 1.00 98.00 570 ILE A N 1
ATOM 4406 C CA . ILE A 1 570 ? -9.303 10.217 19.520 1.00 98.00 570 ILE A CA 1
ATOM 4407 C C . ILE A 1 570 ? -8.761 11.342 20.395 1.00 98.00 570 ILE A C 1
ATOM 4409 O O . ILE A 1 570 ? -8.198 12.283 19.851 1.00 98.00 570 ILE A O 1
ATOM 4413 N N . THR A 1 571 ? -8.850 11.228 21.724 1.00 98.19 571 THR A N 1
ATOM 4414 C CA . THR A 1 571 ? -8.317 12.244 22.645 1.00 98.19 571 THR A CA 1
ATOM 4415 C C . THR A 1 571 ? -6.835 12.497 22.389 1.00 98.19 571 THR A C 1
ATOM 4417 O O . THR A 1 571 ? -6.447 13.646 22.204 1.00 98.19 571 THR A O 1
ATOM 4420 N N . MET A 1 572 ? -6.030 11.436 22.264 1.00 96.44 572 MET A N 1
ATOM 4421 C CA . MET A 1 572 ? -4.616 11.571 21.912 1.00 96.44 572 MET A CA 1
ATOM 4422 C C . MET A 1 572 ? -4.442 12.318 20.582 1.00 96.44 572 MET A C 1
ATOM 4424 O O . MET A 1 572 ? -3.759 13.334 20.503 1.00 96.44 572 MET A O 1
ATOM 4428 N N . ALA A 1 573 ? -5.106 11.862 19.520 1.00 97.12 573 ALA A N 1
ATOM 4429 C CA . ALA A 1 573 ? -5.006 12.486 18.204 1.00 97.12 573 ALA A CA 1
ATOM 4430 C C . ALA A 1 573 ? -5.440 13.970 18.202 1.00 97.12 573 ALA A C 1
ATOM 4432 O O . ALA A 1 573 ? -4.820 14.796 17.532 1.00 97.12 573 ALA A O 1
ATOM 4433 N N . GLN A 1 574 ? -6.467 14.322 18.980 1.00 97.31 574 GLN A N 1
ATOM 4434 C CA . GLN A 1 574 ? -6.975 15.686 19.117 1.00 97.31 574 GLN A CA 1
ATOM 4435 C C . GLN A 1 574 ? -6.021 16.605 19.894 1.00 97.31 574 GLN A C 1
ATOM 4437 O O . GLN A 1 574 ? -5.895 17.769 19.514 1.00 97.31 574 GLN A O 1
ATOM 4442 N N . GLU A 1 575 ? -5.312 16.103 20.914 1.00 96.44 575 GLU A N 1
ATOM 4443 C CA . GLU A 1 575 ? -4.289 16.861 21.664 1.00 96.44 575 GLU A CA 1
ATOM 4444 C C . GLU A 1 575 ? -3.173 17.403 20.756 1.00 96.44 575 GLU A C 1
ATOM 4446 O O . GLU A 1 575 ? -2.576 18.439 21.049 1.00 96.44 575 GLU A O 1
ATOM 4451 N N . ARG A 1 576 ? -2.903 16.716 19.639 1.00 94.88 576 ARG A N 1
ATOM 4452 C CA . ARG A 1 576 ? -1.903 17.086 18.623 1.00 94.88 576 ARG A CA 1
ATOM 4453 C C . ARG A 1 576 ? -2.534 17.524 17.293 1.00 94.88 576 ARG A C 1
ATOM 4455 O O . ARG A 1 576 ? -1.874 17.542 16.255 1.00 94.88 576 ARG A O 1
ATOM 4462 N N . SER A 1 577 ? -3.817 17.889 17.295 1.00 95.75 577 SER A N 1
ATOM 4463 C CA . SER A 1 577 ? -4.483 18.387 16.087 1.00 95.75 577 SER A CA 1
ATOM 4464 C C . SER A 1 577 ? -3.820 19.665 15.577 1.00 95.75 577 SER A C 1
ATOM 4466 O O . SER A 1 577 ? -3.514 20.574 16.348 1.00 95.75 577 SER A O 1
ATOM 4468 N N . GLY A 1 578 ? -3.604 19.748 14.264 1.00 93.38 578 GLY A N 1
ATOM 4469 C CA . GLY A 1 578 ? -2.946 20.887 13.626 1.00 93.38 578 GLY A CA 1
ATOM 4470 C C . GLY A 1 578 ? -1.420 20.933 13.769 1.00 93.38 578 GLY A C 1
ATOM 4471 O O . GLY A 1 578 ? -0.800 21.709 13.042 1.00 93.38 578 GLY A O 1
ATOM 4472 N N . SER A 1 579 ? -0.797 20.109 14.627 1.00 91.94 579 SER A N 1
ATOM 4473 C CA . SER A 1 579 ? 0.668 19.966 14.644 1.00 91.94 579 SER A CA 1
ATOM 4474 C C . SER A 1 579 ? 1.141 18.978 13.579 1.00 91.94 579 SER A C 1
ATOM 4476 O O . SER A 1 579 ? 2.089 19.262 12.847 1.00 91.94 579 SER A O 1
ATOM 4478 N N . HIS A 1 580 ? 0.440 17.847 13.438 1.00 92.44 580 HIS A N 1
ATOM 4479 C CA . HIS A 1 580 ? 0.782 16.801 12.483 1.00 92.44 580 HIS A CA 1
ATOM 4480 C C . HIS A 1 580 ? -0.448 16.279 11.736 1.00 92.44 580 HIS A C 1
ATOM 4482 O O . HIS A 1 580 ? -1.462 15.915 12.334 1.00 92.44 580 HIS A O 1
ATOM 4488 N N . ARG A 1 581 ? -0.321 16.168 10.408 1.00 94.88 581 ARG A N 1
ATOM 4489 C CA . ARG A 1 581 ? -1.385 15.687 9.515 1.00 94.88 581 ARG A CA 1
ATOM 4490 C C . ARG A 1 581 ? -1.926 14.316 9.932 1.00 94.88 581 ARG A C 1
ATOM 4492 O O . ARG A 1 581 ? -3.137 14.132 9.964 1.00 94.88 581 ARG A O 1
ATOM 4499 N N . ASP A 1 582 ? -1.049 13.370 10.266 1.00 93.69 582 ASP A N 1
ATOM 4500 C CA . ASP A 1 582 ? -1.457 11.995 10.603 1.00 93.69 582 ASP A CA 1
ATOM 4501 C C . ASP A 1 582 ? -2.318 11.926 11.873 1.00 93.69 582 ASP A C 1
ATOM 4503 O O . ASP A 1 582 ? -3.167 11.044 11.995 1.00 93.69 582 ASP A O 1
ATOM 4507 N N . CYS A 1 583 ? -2.136 12.862 12.809 1.00 96.00 583 CYS A N 1
ATOM 4508 C CA . CYS A 1 583 ? -2.979 12.952 13.994 1.00 96.00 583 CYS A CA 1
ATOM 4509 C C . CYS A 1 583 ? -4.386 13.441 13.616 1.00 96.00 583 CYS A C 1
ATOM 4511 O O . CYS A 1 583 ? -5.370 12.847 14.047 1.00 96.00 583 CYS A O 1
ATOM 4513 N N . ASP A 1 584 ? -4.506 14.433 12.728 1.00 97.31 584 ASP A N 1
ATOM 4514 C CA . ASP A 1 584 ? -5.812 14.855 12.206 1.00 97.31 584 ASP A CA 1
ATOM 4515 C C . ASP A 1 584 ? -6.506 13.728 11.408 1.00 97.31 584 ASP A C 1
ATOM 4517 O O . ASP A 1 584 ? -7.704 13.501 11.581 1.00 97.31 584 ASP A O 1
ATOM 4521 N N . GLU A 1 585 ? -5.769 12.961 10.590 1.00 96.50 585 GLU A N 1
ATOM 4522 C CA . GLU A 1 585 ? -6.316 11.776 9.899 1.00 96.50 585 GLU A CA 1
ATOM 4523 C C . GLU A 1 585 ? -6.800 10.710 10.896 1.00 96.50 585 GLU A C 1
ATOM 4525 O O . GLU A 1 585 ? -7.882 10.140 10.729 1.00 96.50 585 GLU A O 1
ATOM 4530 N N . CYS A 1 586 ? -6.027 10.459 11.958 1.00 96.44 586 CYS A N 1
ATOM 4531 C CA . CYS A 1 586 ? -6.380 9.501 13.001 1.00 96.44 586 CYS A CA 1
ATOM 4532 C C . CYS A 1 586 ? -7.632 9.928 13.780 1.00 96.44 586 CYS A C 1
ATOM 4534 O O . CYS A 1 586 ? -8.514 9.098 14.009 1.00 96.44 586 CYS A O 1
ATOM 4536 N N . ALA A 1 587 ? -7.742 11.208 14.152 1.00 97.94 587 ALA A N 1
ATOM 4537 C CA . ALA A 1 587 ? -8.928 11.750 14.812 1.00 97.94 587 ALA A CA 1
ATOM 4538 C C . ALA A 1 587 ? -10.166 11.594 13.918 1.00 97.94 587 ALA A C 1
ATOM 4540 O O . ALA A 1 587 ? -11.194 11.090 14.370 1.00 97.94 587 ALA A O 1
ATOM 4541 N N . ALA A 1 588 ? -10.046 11.937 12.629 1.00 98.00 588 ALA A N 1
ATOM 4542 C CA . ALA A 1 588 ? -11.128 11.780 11.661 1.00 98.00 588 ALA A CA 1
ATOM 4543 C C . ALA A 1 588 ? -11.587 10.319 11.528 1.00 98.00 588 ALA A C 1
ATOM 4545 O O . ALA A 1 588 ? -12.786 10.037 11.539 1.00 98.00 588 ALA A O 1
ATOM 4546 N N . LEU A 1 589 ? -10.638 9.382 11.429 1.00 96.88 589 LEU A N 1
ATOM 4547 C CA . LEU A 1 589 ? -10.929 7.952 11.341 1.00 96.88 589 LEU A CA 1
ATOM 4548 C C . LEU A 1 589 ? -11.631 7.437 12.605 1.00 96.88 589 LEU A C 1
ATOM 4550 O O . LEU A 1 589 ? -12.653 6.758 12.497 1.00 96.88 589 LEU A O 1
ATOM 4554 N N . GLY A 1 590 ? -11.109 7.775 13.789 1.00 97.12 590 GLY A N 1
ATOM 4555 C CA . GLY A 1 590 ? -11.690 7.373 15.071 1.00 97.12 590 GLY A CA 1
ATOM 4556 C C . GLY A 1 590 ? -13.119 7.891 15.245 1.00 97.12 590 GLY A C 1
ATOM 4557 O O . GLY A 1 590 ? -14.019 7.113 15.559 1.00 97.12 590 GLY A O 1
ATOM 4558 N N . LEU A 1 591 ? -13.355 9.173 14.952 1.00 98.25 591 LEU A N 1
ATOM 4559 C CA . LEU A 1 591 ? -14.686 9.789 15.002 1.00 98.25 591 LEU A CA 1
ATOM 4560 C C . LEU A 1 591 ? -15.661 9.139 14.017 1.00 98.25 591 LEU A C 1
ATOM 4562 O O . LEU A 1 591 ? -16.798 8.843 14.375 1.00 98.25 591 LEU A O 1
ATOM 4566 N N . ASN A 1 592 ? -15.217 8.839 12.795 1.00 97.81 592 ASN A N 1
ATOM 4567 C CA . ASN A 1 592 ? -16.053 8.129 11.832 1.00 97.81 592 ASN A CA 1
ATOM 4568 C C . ASN A 1 592 ? -16.414 6.711 12.317 1.00 97.81 592 ASN A C 1
ATOM 4570 O O . ASN A 1 592 ? -17.546 6.267 12.131 1.00 97.81 592 ASN A O 1
ATOM 4574 N N . ASN A 1 593 ? -15.484 5.994 12.950 1.00 96.62 593 ASN A N 1
ATOM 4575 C CA . ASN A 1 593 ? -15.774 4.674 13.510 1.00 96.62 593 ASN A CA 1
ATOM 4576 C C . ASN A 1 593 ? -16.763 4.747 14.674 1.00 96.62 593 ASN A C 1
ATOM 4578 O O . ASN A 1 593 ? -17.700 3.950 14.713 1.00 96.62 593 ASN A O 1
ATOM 4582 N N . LEU A 1 594 ? -16.591 5.714 15.582 1.00 97.31 594 LEU A N 1
ATOM 4583 C CA . LEU A 1 594 ? -17.564 5.963 16.643 1.00 97.31 594 LEU A CA 1
ATOM 4584 C C . LEU A 1 594 ? -18.940 6.300 16.062 1.00 97.31 594 LEU A C 1
ATOM 4586 O O . LEU A 1 594 ? -19.924 5.720 16.507 1.00 97.31 594 LEU A O 1
ATOM 4590 N N . GLY A 1 595 ? -19.004 7.125 15.011 1.00 97.44 595 GLY A N 1
ATOM 4591 C CA . GLY A 1 595 ? -20.247 7.450 14.307 1.00 97.44 595 GLY A CA 1
ATOM 4592 C C . GLY A 1 595 ? -20.971 6.211 13.781 1.00 97.44 595 GLY A C 1
ATOM 4593 O O . GLY A 1 595 ? -22.170 6.037 14.001 1.00 97.44 595 GLY A O 1
ATOM 4594 N N . LEU A 1 596 ? -20.235 5.290 13.151 1.00 95.62 596 LEU A N 1
ATOM 4595 C CA . LEU A 1 596 ? -20.792 4.016 12.678 1.00 95.62 596 LEU A CA 1
ATOM 4596 C C . LEU A 1 596 ? -21.310 3.153 13.834 1.00 95.62 596 LEU A C 1
ATOM 4598 O O . LEU A 1 596 ? -22.359 2.519 13.709 1.00 95.62 596 LEU A O 1
ATOM 4602 N N . ILE A 1 597 ? -20.603 3.135 14.963 1.00 94.88 597 ILE A N 1
ATOM 4603 C CA . ILE A 1 597 ? -21.016 2.387 16.154 1.00 94.88 597 ILE A CA 1
ATOM 4604 C C . ILE A 1 597 ? -22.276 2.989 16.778 1.00 94.88 597 ILE A C 1
ATOM 4606 O O . ILE A 1 597 ? -23.232 2.254 17.028 1.00 94.88 597 ILE A O 1
ATOM 4610 N N . SER A 1 598 ? -22.320 4.307 16.959 1.00 96.25 598 SER A N 1
ATOM 4611 C CA . SER A 1 598 ? -23.489 5.035 17.462 1.00 96.25 598 SER A CA 1
ATOM 4612 C C . SER A 1 598 ? -24.714 4.807 16.574 1.00 96.25 598 SER A C 1
ATOM 4614 O O . SER A 1 598 ? -25.814 4.566 17.076 1.00 96.25 598 SER A O 1
ATOM 4616 N N . GLU A 1 599 ? -24.534 4.781 15.248 1.00 95.62 599 GLU A N 1
ATOM 4617 C CA . GLU A 1 599 ? -25.624 4.474 14.321 1.00 95.62 599 GLU A CA 1
ATOM 4618 C C . GLU A 1 599 ? -26.138 3.039 14.513 1.00 95.62 599 GLU A C 1
ATOM 4620 O O . GLU A 1 599 ? -27.349 2.825 14.583 1.00 95.62 599 GLU A O 1
ATOM 4625 N N . MET A 1 600 ? -25.240 2.054 14.636 1.00 91.94 600 MET A N 1
ATOM 4626 C CA . MET A 1 600 ? -25.617 0.656 14.892 1.00 91.94 600 MET A CA 1
ATOM 4627 C C . MET A 1 600 ? -26.328 0.471 16.237 1.00 91.94 600 MET A C 1
ATOM 4629 O O . MET A 1 600 ? -27.149 -0.436 16.377 1.00 91.94 600 MET A O 1
ATOM 4633 N N . GLN A 1 601 ? -26.029 1.318 17.221 1.00 93.06 601 GLN A N 1
ATOM 4634 C CA . GLN A 1 601 ? -26.701 1.334 18.519 1.00 93.06 601 GLN A CA 1
ATOM 4635 C C . GLN A 1 601 ? -28.080 2.011 18.480 1.00 93.06 601 GLN A C 1
ATOM 4637 O O . GLN A 1 601 ? -28.802 1.954 19.472 1.00 93.06 601 GLN A O 1
ATOM 4642 N N . GLY A 1 602 ? -28.473 2.602 17.347 1.00 93.81 602 GLY A N 1
ATOM 4643 C CA . GLY A 1 602 ? -29.756 3.288 17.205 1.00 93.81 602 GLY A CA 1
ATOM 4644 C C . GLY A 1 602 ? -29.745 4.732 17.703 1.00 93.81 602 GLY A C 1
ATOM 4645 O O . GLY A 1 602 ? -30.816 5.280 17.943 1.00 93.81 602 GLY A O 1
ATOM 4646 N N . ASN A 1 603 ? -28.566 5.353 17.812 1.00 96.94 603 ASN A N 1
ATOM 4647 C CA . ASN A 1 603 ? -28.384 6.750 18.211 1.00 96.94 603 ASN A CA 1
ATOM 4648 C C . ASN A 1 603 ? -27.962 7.603 16.994 1.00 96.94 603 ASN A C 1
ATOM 4650 O O . ASN A 1 603 ? -26.798 8.003 16.895 1.00 96.94 603 ASN A O 1
ATOM 4654 N N . PRO A 1 604 ? -28.865 7.860 16.023 1.00 96.81 604 PRO A N 1
ATOM 4655 C CA . PRO A 1 604 ? -28.508 8.516 14.765 1.00 96.81 604 PRO A CA 1
ATOM 4656 C C . PRO A 1 604 ? -28.065 9.976 14.947 1.00 96.81 604 PRO A C 1
ATOM 4658 O O . PRO A 1 604 ? -27.269 10.463 14.155 1.00 96.81 604 PRO A O 1
ATOM 4661 N N . GLU A 1 605 ? -28.531 10.670 15.986 1.00 97.06 605 GLU A N 1
ATOM 4662 C CA . GLU A 1 605 ? -28.141 12.060 16.265 1.00 97.06 605 GLU A CA 1
ATOM 4663 C C . GLU A 1 605 ? -26.665 12.156 16.677 1.00 97.06 605 GLU A C 1
ATOM 4665 O O . GLU A 1 605 ? -25.895 12.885 16.057 1.00 97.06 605 GLU A O 1
ATOM 4670 N N . VAL A 1 606 ? -26.249 11.329 17.644 1.00 97.50 606 VAL A N 1
ATOM 4671 C CA . VAL A 1 606 ? -24.848 11.231 18.094 1.00 97.50 606 VAL A CA 1
ATOM 4672 C C . VAL A 1 606 ? -23.940 10.788 16.945 1.00 97.50 606 VAL A C 1
ATOM 4674 O O . VAL A 1 606 ? -22.855 11.331 16.748 1.00 97.50 606 VAL A O 1
ATOM 4677 N N . ALA A 1 607 ? -24.399 9.827 16.140 1.00 97.81 607 ALA A N 1
ATOM 4678 C CA . ALA A 1 607 ? -23.663 9.374 14.967 1.00 97.81 607 ALA A CA 1
ATOM 4679 C C . ALA A 1 607 ? -23.442 10.498 13.942 1.00 97.81 607 ALA A C 1
ATOM 4681 O O . ALA A 1 607 ? -22.351 10.619 13.382 1.00 97.81 607 ALA A O 1
ATOM 4682 N N . LEU A 1 608 ? -24.459 11.331 13.701 1.00 98.06 608 LEU A N 1
ATOM 4683 C CA . LEU A 1 608 ? -24.373 12.456 12.774 1.00 98.06 608 LEU A CA 1
ATOM 4684 C C . LEU A 1 608 ? -23.381 13.521 13.259 1.00 98.06 608 LEU A C 1
ATOM 4686 O O . LEU A 1 608 ? -22.599 14.031 12.451 1.00 98.06 608 LEU A O 1
ATOM 4690 N N . GLU A 1 609 ? -23.379 13.827 14.557 1.00 98.31 609 GLU A N 1
ATOM 4691 C CA . GLU A 1 609 ? -22.401 14.728 15.177 1.00 98.31 609 GLU A CA 1
ATOM 4692 C C . GLU A 1 609 ? -20.971 14.206 14.971 1.00 98.31 609 GLU A C 1
ATOM 4694 O O . GLU A 1 609 ? -20.129 14.906 14.404 1.00 98.31 609 GLU A O 1
ATOM 4699 N N . GLN A 1 610 ? -20.733 12.932 15.292 1.00 98.44 610 GLN A N 1
ATOM 4700 C CA . GLN A 1 610 ? -19.430 12.280 15.127 1.00 98.44 610 GLN A CA 1
ATOM 4701 C C . GLN A 1 610 ? -18.962 12.249 13.662 1.00 98.44 610 GLN A C 1
ATOM 4703 O O . GLN A 1 610 ? -17.797 12.528 13.372 1.00 98.44 610 GLN A O 1
ATOM 4708 N N . PHE A 1 611 ? -19.855 11.970 12.704 1.00 98.50 611 PHE A N 1
ATOM 4709 C CA . PHE A 1 611 ? -19.511 12.037 11.278 1.00 98.50 611 PHE A CA 1
ATOM 4710 C C . PHE A 1 611 ? -19.176 13.456 10.812 1.00 98.50 611 PHE A C 1
ATOM 4712 O O . PHE A 1 611 ? -18.289 13.641 9.975 1.00 98.50 611 PHE A O 1
ATOM 4719 N N . THR A 1 612 ? -19.870 14.459 11.343 1.00 98.50 612 THR A N 1
ATOM 4720 C CA . THR A 1 612 ? -19.619 15.866 11.013 1.00 98.50 612 THR A CA 1
ATOM 4721 C C . THR A 1 612 ? -18.261 16.313 11.550 1.00 98.50 612 THR A C 1
ATOM 4723 O O . THR A 1 612 ? -17.492 16.961 10.837 1.00 98.50 612 THR A O 1
ATOM 4726 N N . GLU A 1 613 ? -17.915 15.900 12.768 1.00 98.31 613 GLU A N 1
ATOM 4727 C CA . GLU A 1 613 ? -16.600 16.151 13.350 1.00 98.31 613 GLU A CA 1
ATOM 4728 C C . GLU A 1 613 ? -15.490 15.424 12.567 1.00 98.31 613 GLU A C 1
ATOM 4730 O O . GLU A 1 613 ? -14.459 16.020 12.244 1.00 98.31 613 GLU A O 1
ATOM 4735 N N . ALA A 1 614 ? -15.726 14.180 12.134 1.00 98.38 614 ALA A N 1
ATOM 4736 C CA . ALA A 1 614 ? -14.795 13.449 11.272 1.00 98.38 614 ALA A CA 1
ATOM 4737 C C . ALA A 1 614 ? -14.499 14.191 9.952 1.00 98.38 614 ALA A C 1
ATOM 4739 O O . ALA A 1 614 ? -13.348 14.262 9.516 1.00 98.38 614 ALA A O 1
ATOM 4740 N N . VAL A 1 615 ? -15.516 14.795 9.324 1.00 98.44 615 VAL A N 1
ATOM 4741 C CA . VAL A 1 615 ? -15.360 15.635 8.119 1.00 98.44 615 VAL A CA 1
ATOM 4742 C C . VAL A 1 615 ? -14.474 16.856 8.392 1.00 98.44 615 VAL A C 1
ATOM 4744 O O . VAL A 1 615 ? -13.655 17.221 7.540 1.00 98.44 615 VAL A O 1
ATOM 4747 N N . LEU A 1 616 ? -14.602 17.476 9.567 1.00 98.38 616 LEU A N 1
ATOM 4748 C CA . LEU A 1 616 ? -13.787 18.623 9.970 1.00 98.38 616 LEU A CA 1
ATOM 4749 C C . LEU A 1 616 ? -12.306 18.239 10.093 1.00 98.38 616 LEU A C 1
ATOM 4751 O O . LEU A 1 616 ? -11.455 18.908 9.501 1.00 98.38 616 LEU A O 1
ATOM 4755 N N . TYR A 1 617 ? -11.991 17.139 10.779 1.00 98.19 617 TYR A N 1
ATOM 4756 C CA . TYR A 1 617 ? -10.611 16.661 10.914 1.00 98.19 617 TYR A CA 1
ATOM 4757 C C . TYR A 1 617 ? -10.018 16.166 9.587 1.00 98.19 617 TYR A C 1
ATOM 4759 O O . TYR A 1 617 ? -8.887 16.517 9.257 1.00 98.19 617 TYR A O 1
ATOM 4767 N N . ALA A 1 618 ? -10.793 15.463 8.755 1.00 98.00 618 ALA A N 1
ATOM 4768 C CA . ALA A 1 618 ? -10.340 15.057 7.420 1.00 98.00 618 ALA A CA 1
ATOM 4769 C C . ALA A 1 618 ? -10.016 16.264 6.522 1.00 98.00 618 ALA A C 1
ATOM 4771 O O . ALA A 1 618 ? -9.070 16.232 5.733 1.00 98.00 618 ALA A O 1
ATOM 4772 N N . THR A 1 619 ? -10.777 17.354 6.668 1.00 98.00 619 THR A N 1
ATOM 4773 C CA . THR A 1 619 ? -10.508 18.616 5.967 1.00 98.00 619 THR A CA 1
ATOM 4774 C C . THR A 1 619 ? -9.201 19.246 6.452 1.00 98.00 619 THR A C 1
ATOM 4776 O O . THR A 1 619 ? -8.379 19.619 5.617 1.00 98.00 619 THR A O 1
ATOM 4779 N N . LYS A 1 620 ? -8.965 19.310 7.774 1.00 97.56 620 LYS A N 1
ATOM 4780 C CA . LYS A 1 620 ? -7.695 19.799 8.352 1.00 97.56 620 LYS A CA 1
ATOM 4781 C C . LYS A 1 620 ? -6.490 18.997 7.850 1.00 97.56 620 LYS A C 1
ATOM 4783 O O . LYS A 1 620 ? -5.486 19.578 7.446 1.00 97.56 620 LYS A O 1
ATOM 4788 N N . ALA A 1 621 ? -6.631 17.675 7.785 1.00 97.12 621 ALA A N 1
ATOM 4789 C CA . ALA A 1 621 ? -5.596 16.773 7.297 1.00 97.12 621 ALA A CA 1
ATOM 4790 C C . ALA A 1 621 ? -5.325 16.866 5.781 1.00 97.12 621 ALA A C 1
ATOM 4792 O O . ALA A 1 621 ? -4.341 16.310 5.290 1.00 97.12 621 ALA A O 1
ATOM 4793 N N . ASN A 1 622 ? -6.183 17.539 5.003 1.00 97.31 622 ASN A N 1
ATOM 4794 C CA . ASN A 1 622 ? -6.212 17.418 3.541 1.00 97.31 622 ASN A CA 1
ATOM 4795 C C . ASN A 1 622 ? -6.328 15.945 3.078 1.00 97.31 622 ASN A C 1
ATOM 4797 O O . ASN A 1 622 ? -5.711 15.533 2.085 1.00 97.31 622 ASN A O 1
ATOM 4801 N N . ASP A 1 623 ? -7.105 15.135 3.804 1.00 96.88 623 ASP A N 1
ATOM 4802 C CA . ASP A 1 623 ? -7.452 13.768 3.415 1.00 96.88 623 ASP A CA 1
ATOM 4803 C C . ASP A 1 623 ? -8.714 13.781 2.549 1.00 96.88 623 ASP A C 1
ATOM 4805 O O . ASP A 1 623 ? -9.834 13.569 3.011 1.00 96.88 623 ASP A O 1
ATOM 4809 N N . TYR A 1 624 ? -8.533 14.043 1.255 1.00 96.31 624 TYR A N 1
ATOM 4810 C CA . TYR A 1 624 ? -9.641 14.104 0.300 1.00 96.31 624 TYR A CA 1
ATOM 4811 C C . TYR A 1 624 ? -10.408 12.777 0.173 1.00 96.31 624 TYR A C 1
ATOM 4813 O O . TYR A 1 624 ? -11.609 12.798 -0.096 1.00 96.31 624 TYR A O 1
ATOM 4821 N N . LEU A 1 625 ? -9.736 11.634 0.368 1.00 94.25 625 LEU A N 1
ATOM 4822 C CA . LEU A 1 625 ? -10.364 10.316 0.257 1.00 94.25 625 LEU A CA 1
ATOM 4823 C C . LEU A 1 625 ? -11.236 10.022 1.479 1.00 94.25 625 LEU A C 1
ATOM 4825 O O . LEU A 1 625 ? -12.389 9.613 1.321 1.00 94.25 625 LEU A O 1
ATOM 4829 N N . GLY A 1 626 ? -10.716 10.247 2.689 1.00 94.25 626 GLY A N 1
ATOM 4830 C CA . GLY A 1 626 ? -11.506 10.163 3.916 1.00 94.25 626 GLY A CA 1
ATOM 4831 C C . GLY A 1 626 ? -12.657 11.161 3.902 1.00 94.25 626 GLY A C 1
ATOM 4832 O O . GLY A 1 626 ? -13.800 10.776 4.131 1.00 94.25 626 GLY A O 1
ATOM 4833 N N . LEU A 1 627 ? -12.392 12.409 3.504 1.00 97.25 627 LEU A N 1
ATOM 4834 C CA . LEU A 1 627 ? -13.390 13.475 3.424 1.00 97.25 627 LEU A CA 1
ATOM 4835 C C . LEU A 1 627 ? -14.614 13.088 2.585 1.00 97.25 627 LEU A C 1
ATOM 4837 O O . LEU A 1 627 ? -15.746 13.302 3.018 1.00 97.25 627 LEU A O 1
ATOM 4841 N N . GLU A 1 628 ? -14.411 12.523 1.392 1.00 96.69 628 GLU A N 1
ATOM 4842 C CA . GLU A 1 628 ? -15.519 12.084 0.538 1.00 96.69 628 GLU A CA 1
ATOM 4843 C C . GLU A 1 628 ? -16.322 10.953 1.196 1.00 96.69 628 GLU A C 1
ATOM 4845 O O . GLU A 1 628 ? -17.557 10.973 1.197 1.00 96.69 628 GLU A O 1
ATOM 4850 N N . ASN A 1 629 ? -15.631 9.984 1.800 1.00 94.88 629 ASN A N 1
ATOM 4851 C CA . ASN A 1 629 ? -16.274 8.861 2.476 1.00 94.88 629 ASN A CA 1
ATOM 4852 C C . ASN A 1 629 ? -17.088 9.316 3.696 1.00 94.88 629 ASN A C 1
ATOM 4854 O O . ASN A 1 629 ? -18.227 8.880 3.863 1.00 94.88 629 ASN A O 1
ATOM 4858 N N . TYR A 1 630 ? -16.552 10.224 4.510 1.00 97.62 630 TYR A N 1
ATOM 4859 C CA . TYR A 1 630 ? -17.227 10.722 5.710 1.00 97.62 630 TYR A CA 1
ATOM 4860 C C . TYR A 1 630 ? -18.421 11.616 5.347 1.00 97.62 630 TYR A C 1
ATOM 4862 O O . TYR A 1 630 ? -19.500 11.457 5.913 1.00 97.62 630 TYR A O 1
ATOM 4870 N N . LYS A 1 631 ? -18.306 12.460 4.309 1.00 98.06 631 LYS A N 1
ATOM 4871 C CA . LYS A 1 631 ? -19.448 13.228 3.768 1.00 98.06 631 LYS A CA 1
ATOM 4872 C C . LYS A 1 631 ? -20.578 12.334 3.263 1.00 98.06 631 LYS A C 1
ATOM 4874 O O . LYS A 1 631 ? -21.752 12.683 3.411 1.00 98.06 631 LYS A O 1
ATOM 4879 N N . ARG A 1 632 ? -20.245 11.175 2.685 1.00 97.31 632 ARG A N 1
ATOM 4880 C CA . ARG A 1 632 ? -21.242 10.181 2.266 1.00 97.31 632 ARG A CA 1
ATOM 4881 C C . ARG A 1 632 ? -22.019 9.633 3.465 1.00 97.31 632 ARG A C 1
ATOM 4883 O O . ARG A 1 632 ? -23.231 9.472 3.356 1.00 97.31 632 ARG A O 1
ATOM 4890 N N . ASN A 1 633 ? -21.354 9.398 4.598 1.00 97.50 633 ASN A N 1
ATOM 4891 C CA . ASN A 1 633 ? -22.011 8.970 5.837 1.00 97.50 633 ASN A CA 1
ATOM 4892 C C . ASN A 1 633 ? -22.935 10.052 6.404 1.00 97.50 633 ASN A C 1
ATOM 4894 O O . ASN A 1 633 ? -24.080 9.736 6.716 1.00 97.50 633 ASN A O 1
ATOM 4898 N N . VAL A 1 634 ? -22.480 11.311 6.444 1.00 98.38 634 VAL A N 1
ATOM 4899 C CA . VAL A 1 634 ? -23.313 12.461 6.845 1.00 98.38 634 VAL A CA 1
ATOM 4900 C C . VAL A 1 634 ? -24.572 12.535 5.982 1.00 98.38 634 VAL A C 1
ATOM 4902 O O . VAL A 1 634 ? -25.675 12.482 6.507 1.00 98.38 634 VAL A O 1
ATOM 4905 N N . THR A 1 635 ? -24.416 12.580 4.655 1.00 97.81 635 THR A N 1
ATOM 4906 C CA . THR A 1 635 ? -25.546 12.714 3.714 1.00 97.81 635 THR A CA 1
ATOM 4907 C C . THR A 1 635 ? -26.547 11.571 3.886 1.00 97.81 635 THR A C 1
ATOM 4909 O O . THR A 1 635 ? -27.731 11.805 4.106 1.00 97.81 635 THR A O 1
ATOM 4912 N N . ARG A 1 636 ? -26.053 10.325 3.885 1.00 97.38 636 ARG A N 1
ATOM 4913 C CA . ARG A 1 636 ? -26.881 9.124 4.052 1.00 97.38 636 ARG A CA 1
ATOM 4914 C C . ARG A 1 636 ? -27.682 9.150 5.355 1.00 97.38 636 ARG A C 1
ATOM 4916 O O . ARG A 1 636 ? -28.838 8.729 5.364 1.00 97.38 636 ARG A O 1
ATOM 4923 N N . LEU A 1 637 ? -27.065 9.568 6.459 1.00 97.62 637 LEU A N 1
ATOM 4924 C CA . LEU A 1 637 ? -27.722 9.567 7.761 1.00 97.62 637 LEU A CA 1
ATOM 4925 C C . LEU A 1 637 ? -28.719 10.724 7.899 1.00 97.62 637 LEU A C 1
ATOM 4927 O O . LEU A 1 637 ? -29.809 10.505 8.420 1.00 97.62 637 LEU A O 1
ATOM 4931 N N . THR A 1 638 ? -28.400 11.904 7.365 1.00 97.81 638 THR A N 1
ATOM 4932 C CA . THR A 1 638 ? -29.328 13.043 7.290 1.00 97.81 638 THR A CA 1
ATOM 4933 C C . THR A 1 638 ? -30.591 12.682 6.512 1.00 97.81 6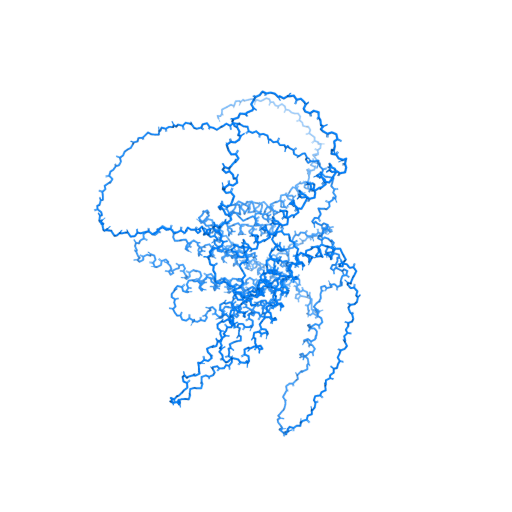38 THR A C 1
ATOM 4935 O O . THR A 1 638 ? -31.694 12.885 7.017 1.00 97.81 638 THR A O 1
ATOM 4938 N N . ASP A 1 639 ? -30.448 12.069 5.332 1.00 96.62 639 ASP A N 1
ATOM 4939 C CA . ASP A 1 639 ? -31.587 11.635 4.512 1.00 96.62 639 ASP A CA 1
ATOM 4940 C C . ASP A 1 639 ? -32.451 10.607 5.260 1.00 96.62 639 ASP A C 1
ATOM 4942 O O . ASP A 1 639 ? -33.682 10.664 5.240 1.00 96.62 639 ASP A O 1
ATOM 4946 N N . LYS A 1 640 ? -31.808 9.681 5.983 1.00 95.94 640 LYS A N 1
ATOM 4947 C CA . LYS A 1 640 ? -32.496 8.679 6.805 1.00 95.94 640 LYS A CA 1
ATOM 4948 C C . LYS A 1 640 ? -33.295 9.329 7.938 1.00 95.94 640 LYS A C 1
ATOM 4950 O O . LYS A 1 640 ? -34.450 8.956 8.131 1.00 95.94 640 LYS A O 1
ATOM 4955 N N . ILE A 1 641 ? -32.720 10.299 8.651 1.00 96.12 641 ILE A N 1
ATOM 4956 C CA . ILE A 1 641 ? -33.406 11.038 9.725 1.00 96.12 641 ILE A CA 1
ATOM 4957 C C . ILE A 1 641 ? -34.596 11.830 9.161 1.00 96.12 641 ILE A C 1
ATOM 4959 O O . ILE A 1 641 ? -35.684 11.766 9.731 1.00 96.12 641 ILE A O 1
ATOM 4963 N N . ALA A 1 642 ? -34.428 12.503 8.017 1.00 96.19 642 ALA A N 1
ATOM 4964 C CA . ALA A 1 642 ? -35.507 13.232 7.348 1.00 96.19 642 ALA A CA 1
ATOM 4965 C C . ALA A 1 642 ? -36.649 12.300 6.901 1.00 96.19 642 ALA A C 1
ATOM 4967 O O . ALA A 1 642 ? -37.818 12.565 7.165 1.00 96.19 642 ALA A O 1
ATOM 4968 N N . SER A 1 643 ? -36.327 11.148 6.306 1.00 95.38 643 SER A N 1
ATOM 4969 C CA . SER A 1 643 ? -37.349 10.167 5.914 1.00 95.38 643 SER A CA 1
ATOM 4970 C C . SER A 1 643 ? -38.097 9.571 7.116 1.00 95.38 643 SER A C 1
ATOM 4972 O O . SER A 1 643 ? -39.295 9.290 7.036 1.00 95.38 643 SER A O 1
ATOM 4974 N N . ALA A 1 644 ? -37.414 9.406 8.255 1.00 94.19 644 ALA A N 1
ATOM 4975 C CA . ALA A 1 644 ? -38.027 8.919 9.483 1.00 94.19 644 ALA A CA 1
ATOM 4976 C C . ALA A 1 644 ? -39.000 9.953 10.071 1.00 94.19 644 ALA A C 1
ATOM 4978 O O . ALA A 1 644 ? -40.101 9.571 10.472 1.00 94.19 644 ALA A O 1
ATOM 4979 N N . SER A 1 645 ? -38.645 11.244 10.065 1.00 94.38 645 SER A N 1
ATOM 4980 C CA . SER A 1 645 ? -39.521 12.313 10.560 1.00 94.38 645 SER A CA 1
ATOM 4981 C C . SER A 1 645 ? -40.752 12.529 9.673 1.00 94.38 645 SER A C 1
ATOM 4983 O O . SER A 1 645 ? -41.840 12.746 10.201 1.00 94.38 645 SER A O 1
ATOM 4985 N N . GLU A 1 646 ? -40.628 12.374 8.351 1.00 95.12 646 GLU A N 1
ATOM 4986 C CA . GLU A 1 646 ? -41.772 12.392 7.426 1.00 95.12 646 GLU A CA 1
ATOM 4987 C C . GLU A 1 646 ? -42.712 11.196 7.641 1.00 95.12 646 GLU A C 1
ATOM 4989 O O . GLU A 1 646 ? -43.935 11.345 7.637 1.00 95.12 646 GLU A O 1
ATOM 4994 N N . SER A 1 647 ? -42.152 10.002 7.870 1.00 92.69 647 SER A N 1
ATOM 4995 C CA . SER A 1 647 ? -42.944 8.791 8.132 1.00 92.69 647 SER A CA 1
ATOM 4996 C C . SER A 1 647 ? -43.665 8.821 9.483 1.00 92.69 647 SER A C 1
ATOM 4998 O O . SER A 1 647 ? -44.733 8.228 9.627 1.00 92.69 647 SER A O 1
ATOM 5000 N N . ALA A 1 648 ? -43.120 9.562 10.450 1.00 90.81 648 ALA A N 1
ATOM 5001 C CA . ALA A 1 648 ? -43.733 9.829 11.745 1.00 90.81 648 ALA A CA 1
ATOM 5002 C C . ALA A 1 648 ? -44.781 10.957 11.680 1.00 90.81 648 ALA A C 1
ATOM 5004 O O . ALA A 1 648 ? -45.048 11.578 12.708 1.00 90.81 648 ALA A O 1
ATOM 5005 N N . GLY A 1 649 ? -45.331 11.224 10.481 1.00 84.38 649 GLY A N 1
ATOM 5006 C CA . GLY A 1 649 ? -46.224 12.332 10.147 1.00 84.38 649 GLY A CA 1
ATOM 5007 C C . GLY A 1 649 ? -47.256 12.656 11.227 1.00 84.38 649 GLY A C 1
ATOM 5008 O O . GLY A 1 649 ? -47.618 11.779 12.014 1.00 84.38 649 GLY A O 1
ATOM 5009 N N . PRO A 1 650 ? -47.731 13.918 11.269 1.00 71.50 650 PRO A N 1
ATOM 5010 C CA . PRO A 1 650 ? -48.473 14.473 12.391 1.00 71.50 650 PRO A CA 1
ATOM 5011 C C . PRO A 1 650 ? -49.574 13.502 12.763 1.00 71.50 650 PRO A C 1
ATOM 5013 O O . PRO A 1 650 ? -50.532 13.315 12.010 1.00 71.50 650 PRO A O 1
ATOM 5016 N N . SER A 1 651 ? -49.378 12.835 13.901 1.00 63.47 651 SER A N 1
ATOM 5017 C CA . SER A 1 651 ? -50.384 11.982 14.502 1.00 63.47 651 SER A CA 1
ATOM 5018 C C . SER A 1 651 ? -51.590 12.885 14.634 1.00 63.47 651 SER A C 1
ATOM 5020 O O . SER A 1 651 ? -51.561 13.824 15.429 1.00 63.47 651 SER A O 1
ATOM 5022 N N . THR A 1 652 ? -52.572 12.708 13.753 1.00 61.44 652 THR A N 1
ATOM 5023 C CA . THR A 1 652 ? -53.785 13.507 13.746 1.00 61.44 652 THR A CA 1
ATOM 5024 C C . THR A 1 652 ? -54.472 13.166 15.051 1.00 61.44 652 THR A C 1
ATOM 5026 O O . THR A 1 652 ? -55.181 12.172 15.173 1.00 61.44 652 THR A O 1
ATOM 5029 N N . SER A 1 653 ? -54.172 13.957 16.079 1.00 55.72 653 SER A N 1
ATOM 5030 C CA . SER A 1 653 ? -54.933 14.000 17.302 1.00 55.72 653 SER A CA 1
ATOM 5031 C C . SER A 1 653 ? -56.310 14.480 16.878 1.00 55.72 653 SER A C 1
ATOM 5033 O O . SER A 1 653 ? -56.585 15.669 16.730 1.00 55.72 653 SER A O 1
ATOM 5035 N N . SER A 1 654 ? -57.186 13.518 16.609 1.00 54.28 654 SER A N 1
ATOM 5036 C CA . SER A 1 654 ? -58.617 13.716 16.674 1.00 54.28 654 SER A CA 1
ATOM 5037 C C . SER A 1 654 ? -58.921 14.184 18.097 1.00 54.28 654 SER A C 1
ATOM 5039 O O . SER A 1 654 ? -59.164 13.379 18.995 1.00 54.28 654 SER A O 1
ATOM 5041 N N . LEU A 1 655 ? -58.813 15.495 18.315 1.00 52.81 655 LEU A N 1
ATOM 5042 C CA . LEU A 1 655 ? -59.402 16.194 19.443 1.00 52.81 655 LEU A CA 1
ATOM 5043 C C . LEU A 1 655 ? -60.881 15.792 19.475 1.00 52.81 655 LEU A C 1
ATOM 5045 O O . LEU A 1 655 ? -61.582 16.039 18.489 1.00 52.81 655 LEU A O 1
ATOM 5049 N N . PRO A 1 656 ? -61.382 15.166 20.554 1.00 59.03 656 PRO A N 1
ATOM 5050 C CA . PRO A 1 656 ? -62.812 14.992 20.702 1.00 59.03 656 PRO A CA 1
ATOM 5051 C C . PRO A 1 656 ? -63.429 16.388 20.808 1.00 59.03 656 PRO A C 1
ATOM 5053 O O . PRO A 1 656 ? -63.221 17.114 21.778 1.00 59.03 656 PRO A O 1
ATOM 5056 N N . SER A 1 657 ? -64.165 16.785 19.771 1.00 54.72 657 SER A N 1
ATOM 5057 C CA . SER A 1 657 ? -65.057 17.936 19.817 1.00 54.72 657 SER A CA 1
ATOM 5058 C C . SER A 1 657 ? -66.157 17.667 20.841 1.00 54.72 657 SER A C 1
ATOM 5060 O O . SER A 1 657 ? -67.213 17.148 20.497 1.00 54.72 657 SER A O 1
ATOM 5062 N N . SER A 1 658 ? -65.937 18.017 22.105 1.00 56.03 658 SER A N 1
ATOM 5063 C CA . SER A 1 658 ? -67.040 18.252 23.032 1.00 56.03 658 SER A CA 1
ATOM 5064 C C . SER A 1 658 ? -66.630 19.174 24.175 1.00 56.03 658 SER A C 1
ATOM 5066 O O . SER A 1 658 ? -65.706 18.862 24.920 1.00 56.03 658 SER A O 1
ATOM 5068 N N . LEU A 1 659 ? -67.444 20.222 24.333 1.00 45.59 659 LEU A N 1
ATOM 5069 C CA . LEU A 1 659 ? -67.690 21.025 25.537 1.00 45.59 659 LEU A CA 1
ATOM 5070 C C . LEU A 1 659 ? -66.895 22.329 25.690 1.00 45.59 659 LEU A C 1
ATOM 5072 O O . LEU A 1 659 ? -65.929 22.456 26.433 1.00 45.59 659 LEU A O 1
ATOM 5076 N N . ILE A 1 660 ? -67.466 23.338 25.029 1.00 53.03 660 ILE A N 1
ATOM 5077 C CA . ILE A 1 660 ? -67.654 24.703 25.540 1.00 53.03 660 ILE A CA 1
ATOM 5078 C C . ILE A 1 660 ? -68.086 24.638 27.023 1.00 53.03 660 ILE A C 1
ATOM 5080 O O . ILE A 1 660 ? -69.026 23.906 27.345 1.00 53.03 660 ILE A O 1
ATOM 5084 N N . PRO A 1 661 ? -67.448 25.414 27.916 1.00 52.66 661 PRO A N 1
ATOM 5085 C CA . PRO A 1 661 ? -68.202 26.514 28.503 1.00 52.66 661 PRO A CA 1
ATOM 5086 C C . PRO A 1 661 ? -67.436 27.840 28.533 1.00 52.66 661 PRO A C 1
ATOM 5088 O O . PRO A 1 661 ? -66.253 27.940 28.841 1.00 52.66 661 PRO A O 1
ATOM 5091 N N . THR A 1 662 ? -68.211 28.867 28.221 1.00 56.09 662 THR A N 1
ATOM 5092 C CA . THR A 1 662 ? -67.997 30.294 28.431 1.00 56.09 662 THR A CA 1
ATOM 5093 C C . THR A 1 662 ? -67.676 30.641 29.887 1.00 56.09 662 THR A C 1
ATOM 5095 O O . THR A 1 662 ? -68.405 30.210 30.777 1.00 56.09 662 THR A O 1
ATOM 5098 N N . ASN A 1 663 ? -66.658 31.479 30.104 1.00 45.88 663 ASN A N 1
ATOM 5099 C CA . ASN A 1 663 ? -66.675 32.655 30.996 1.00 45.88 663 ASN A CA 1
ATOM 5100 C C . ASN A 1 663 ? -65.311 33.376 30.900 1.00 45.88 663 ASN A C 1
ATOM 5102 O O . ASN A 1 663 ? -64.269 32.735 30.991 1.00 45.88 663 ASN A O 1
ATOM 5106 N N . THR A 1 664 ? -65.260 34.644 30.459 1.00 48.75 664 THR A N 1
ATOM 5107 C CA . THR A 1 664 ? -65.074 35.837 31.330 1.00 48.75 664 THR A CA 1
ATOM 5108 C C . THR A 1 664 ? -64.000 35.601 32.404 1.00 48.75 664 THR A C 1
ATOM 5110 O O . THR A 1 664 ? -64.137 34.738 33.256 1.00 48.75 664 THR A O 1
ATOM 5113 N N . THR A 1 665 ? -62.900 36.352 32.492 1.00 45.66 665 THR A N 1
ATOM 5114 C CA . THR A 1 665 ? -62.854 37.806 32.694 1.00 45.66 665 THR A CA 1
ATOM 5115 C C . THR A 1 665 ? -61.404 38.304 32.551 1.00 45.66 665 THR A C 1
ATOM 5117 O O . THR A 1 665 ? -60.449 37.564 32.765 1.00 45.66 665 THR A O 1
ATOM 5120 N N . SER A 1 666 ? -61.286 39.581 32.201 1.00 50.47 666 SER A N 1
ATOM 5121 C CA . SER A 1 666 ? -60.116 40.465 32.219 1.00 50.47 666 SER A CA 1
ATOM 5122 C C . SER A 1 666 ? -59.092 40.274 33.348 1.00 50.47 666 SER A C 1
ATOM 5124 O O . SER A 1 666 ? -59.489 40.223 34.508 1.00 50.47 666 SER A O 1
ATOM 5126 N N . SER A 1 667 ? -57.802 40.419 33.019 1.00 47.91 667 SER A N 1
ATOM 5127 C CA . SER A 1 667 ? -56.915 41.447 33.607 1.00 47.91 667 SER A CA 1
ATOM 5128 C C . SER A 1 667 ? -55.483 41.354 33.049 1.00 47.91 667 SER A C 1
ATOM 5130 O O . SER A 1 667 ? -54.790 40.361 33.245 1.00 47.91 667 SER A O 1
ATOM 5132 N N . SER A 1 668 ? -55.038 42.431 32.396 1.00 51.28 668 SER A N 1
ATOM 5133 C CA . SER A 1 668 ? -53.641 42.919 32.339 1.00 51.28 668 SER A CA 1
ATOM 5134 C C . SER A 1 668 ? -53.055 43.075 33.774 1.00 51.28 668 SER A C 1
ATOM 5136 O O . SER A 1 668 ? -53.869 43.031 34.699 1.00 51.28 668 SER A O 1
ATOM 5138 N N . PRO A 1 669 ? -51.747 43.356 34.035 1.00 63.25 669 PRO A N 1
ATOM 5139 C CA . PRO A 1 669 ? -50.800 44.084 33.169 1.00 63.25 669 PRO A CA 1
ATOM 5140 C C . PRO A 1 669 ? -49.290 43.712 33.260 1.00 63.25 669 PRO A C 1
ATOM 5142 O O . PRO A 1 669 ? -48.885 42.844 34.022 1.00 63.25 669 PRO A O 1
ATOM 5145 N N . SER A 1 670 ? -48.491 44.483 32.493 1.00 48.12 670 SER A N 1
ATOM 5146 C CA . SER A 1 670 ? -47.117 44.991 32.767 1.00 48.12 670 SER A CA 1
ATOM 5147 C C . SER A 1 670 ? -45.968 43.979 32.945 1.00 48.12 670 SER A C 1
ATOM 5149 O O . SER A 1 670 ? -46.013 43.147 33.834 1.00 48.12 670 SER A O 1
ATOM 5151 N N . ALA A 1 671 ? -44.949 43.944 32.077 1.00 51.25 671 ALA A N 1
ATOM 5152 C CA . ALA A 1 671 ? -43.841 44.902 31.866 1.00 51.25 671 ALA A CA 1
ATOM 5153 C C . ALA A 1 671 ? -42.655 44.738 32.844 1.00 51.25 671 ALA A C 1
ATOM 5155 O O . ALA A 1 671 ? -42.851 44.616 34.048 1.00 51.25 671 ALA A O 1
ATOM 5156 N N . SER A 1 672 ? -41.442 44.868 32.279 1.00 46.34 672 SER A N 1
ATOM 5157 C CA . SER A 1 672 ? -40.087 44.827 32.877 1.00 46.34 672 SER A CA 1
ATOM 5158 C C . SER A 1 672 ? -39.642 43.461 33.421 1.00 46.34 672 SER A C 1
ATOM 5160 O O . SER A 1 672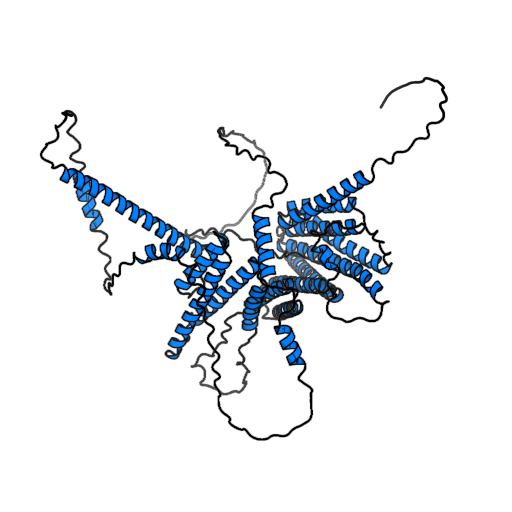 ? -40.419 42.776 34.069 1.00 46.34 672 SER A O 1
ATOM 5162 N N . SER A 1 673 ? -38.432 42.972 33.152 1.00 46.91 673 SER A N 1
ATOM 5163 C CA . SER A 1 673 ? -37.143 43.633 32.883 1.00 46.91 673 SER A CA 1
ATOM 5164 C C . SER A 1 673 ? -36.296 42.869 31.872 1.00 46.91 673 SER A C 1
ATOM 5166 O O . SER A 1 673 ? -36.321 41.620 31.965 1.00 46.91 673 SER A O 1
#

Radius of gyration: 38.65 Å; chains: 1; bounding box: 117×112×108 Å

Secondary structure (DSSP, 8-state):
----------------------------------------------------------PPPPTT---HHHHHHHHHHHHHHHTT--SS--HHHHHHHHHTTS-----------PPP--------PPPP--S-TTSSHHHHHHHHHHHT--------S------SSTTHHHHHHHHHHTTTTSSSS--S--------TTS-HHHHHHHHHHHHHHHHHHHHHHHHHHHHHHHHHHHHHIIIII-PPPTT--HHHHHHHHHHHIIIIIS--HHHHHHHHHHHHHHHHHHHHHHHHHHTT-----HHHHHHHHHHHHHHHHHHHHHHHTT-HHHHHHHHHHHHHHHH---TT---------S-GGGS-------SS-HHHHHHHHHHHHHHHHHHT-HHHHHHHHHHHHHHHHS-----HHHHHHHHHHHHHHHHHHHHHHHHTT-HHHHHHHHHHHHHHHHHHHHHHHHHHHHS----S--HHHHHHHHHHHHHHHHHHHHHHHHHHHHHHHHTTTTS----SSS----TTHHHH-TT------------PPPPHHHHHHHHHHHHHHHHHHHHHHHTTTT-HHHHHHHHHHHHHHHHHHHHTT-HHHHHHHHHHHHHHHHHTT-HHHHHHHHHHHHHHHHHHHHHHHHT-------------------------

pLDDT: mean 71.89, std 26.56, range [23.2, 98.5]

Foldseek 3Di:
DPPPDDDPDPDPPDDDDDDDDDDDDDDDDDDDDDDDDDDDDDDDDDDDDDDDDDDDDDDDDDPDDDPPVRVVVVVVVVVCVVVVPPPDDDPVVVVVVVVVVPDDDDDDDDDDDDDDDDDDDDDDDDDDDPPPPPPCPPVVVVVVVVVVPDDPDDDDDDDDDPDPPPPVVVVVVVVVVVVVVPPPDDDDDPDPPDPPPPPDPVNVVVVVVVVVVVVVVVVVVVVVVVVVCVVVVLLVCCCPPPPNQQPLADVLLSVLSSQLVCCVPVVPDLVSSLVSLVVSLVRLVVVLVVVVVVCVVPVDDDPSNLSSLLNNLVSLQVSLVSCVVVVVLVSSLVSLVVSLVLQVPDPPPPPPPPDDDDDDPVPPPDPPGSSSAHNVNSLVSLCSSLVSCLVVVVLVSSLVSLVVSLCSLPPPDDDDPVSVVVSLVVNLVSLQVNLVSCLVVVVLVSSLVSLVVSLVSLVVVLVVVVVVVVVVPDPDDDDPVNVVSLLVNLLSLLVNLVSLLSNLVQVVVPVVPPPDDDDDDDPPPPDDPCVVVPPPDDDDDDDDPPDPPDRDPVSVVSNVVSLVSLVVSLVSLVVCQPVDLSSLLSNLVSLQVVLVVCVVVVNLVSSLVSLVSSLVSCVSSVVPVSNVVSVVVNVVSVVVVVVVVVVVPDPPPPPPPDDDDDDDDDDDDDDDD

Sequence (673 aa):
MGACCGKPDRKNQGYVLGGASNTSSNASTPHANPATAGKAKATPAHQKTGGNSLGGSSSPQPPGELSASALAAQKRAEAAEKRGVQQGGGKLAKKLADQNKQSPFAVEEPVPEPMNVSEKRSKSNFFNLESQNQIMSTTRAFMNVAALARPSVRFASTLRSTQTITSITRATRIVQHQQSHQQFQFQQGRAYSTADPSFSPLARTVVTTTRVIRNVLIFSITSASLVYFTWSGTHAYLEQYKCPSPKGVPSIVRNCLHGAWVREEISPDPDVAEVYFQKAIEYTRKDLETYYKNKSKNNNIDALEIEKDKALVEIQHRLARFYGRIGQDERAATIWTRLWKLSEKESPYVTESSSSSSGFGSLFGSPAERLLITKQDGIHFAKQAAGCWMRLGEYGLAEEALSWTLSNITSPTTSSEERESSTAIEQVGLLSTLGALYVRQSKFDYALSLLVKALQTVQEHRARTYKEDNNDGKDTEGNKDDDMWYCREAILTNSIGETLYGAATASSSRSKHITSEKQEPADQNKSSWKFWSSSSKESAKKSSTVVVAAKTPEQRKKEEEALGWMQKAITMAQERSGSHRDCDECAALGLNNLGLISEMQGNPEVALEQFTEAVLYATKANDYLGLENYKRNVTRLTDKIASASESAGPSTSSLPSSLIPTNTTSSSPSASS